Protein AF-0000000077495598 (afdb_homodimer)

Radius of gyration: 29.04 Å; Cα contacts (8 Å, |Δi|>4): 1400; chains: 2; bounding box: 133×86×76 Å

Solvent-accessible surface area (backbone atoms only — not comparable to full-atom values): 35394 Å² total; per-residue (Å²): 137,87,79,81,82,78,76,81,75,78,77,74,79,67,87,69,83,69,76,47,76,48,76,41,64,46,90,49,61,46,56,44,44,52,53,48,51,50,38,42,74,71,67,65,59,49,46,62,59,44,41,54,26,54,38,64,46,27,60,79,17,34,34,38,28,21,50,70,61,39,75,48,32,30,33,28,50,38,51,41,78,88,49,34,31,20,38,19,66,73,44,58,32,66,75,54,55,95,69,57,51,66,60,52,50,52,54,57,60,60,66,39,87,83,44,85,76,34,33,42,33,36,55,38,53,65,91,45,47,66,59,45,26,70,74,72,50,34,40,86,73,50,46,32,37,33,30,37,44,59,19,56,90,73,71,73,66,66,88,66,57,98,74,74,64,49,74,40,53,45,86,77,47,61,65,68,60,50,41,52,53,48,20,63,37,62,37,54,65,52,60,66,27,47,60,44,56,73,60,45,82,60,45,49,39,39,24,29,34,44,76,48,79,59,81,85,85,68,88,81,52,69,50,77,44,77,50,31,38,32,29,32,31,44,17,55,57,55,74,70,46,86,60,56,25,34,33,36,30,30,26,37,16,77,41,62,54,54,36,46,49,48,51,49,58,52,49,64,70,39,55,74,72,33,43,31,35,35,34,28,44,58,85,12,55,62,39,49,47,52,39,59,75,65,62,44,40,80,73,52,63,30,30,32,28,17,50,64,56,76,62,57,46,36,54,79,29,32,48,15,40,53,43,69,45,69,91,136,81,79,75,83,74,74,78,72,81,77,73,76,69,88,71,82,71,76,47,74,46,76,42,64,46,88,50,61,45,55,44,42,51,52,49,51,51,36,43,73,72,67,65,59,48,47,63,58,45,40,54,25,54,38,66,45,26,59,79,18,34,34,38,27,20,50,70,61,39,77,50,31,31,34,30,50,37,52,40,76,88,48,34,29,19,37,17,65,74,43,59,32,67,76,55,55,96,69,57,52,65,60,53,52,54,52,57,59,60,64,39,88,84,44,85,77,33,34,40,33,36,54,36,51,63,90,45,47,66,58,44,26,70,73,70,50,35,40,85,74,49,45,32,37,33,31,37,44,58,19,56,91,73,72,72,67,66,87,67,57,98,74,73,63,49,74,40,54,45,85,77,46,61,64,67,59,50,41,51,52,49,20,63,38,63,36,54,65,52,62,66,27,49,61,45,56,74,61,44,82,59,44,49,40,39,25,29,34,44,76,48,79,57,82,84,84,69,88,82,52,70,52,78,43,78,49,29,38,30,30,33,32,44,17,55,58,56,73,72,44,84,59,55,25,32,34,38,31,31,27,39,17,78,42,61,52,54,36,46,50,48,50,46,57,53,48,65,70,38,56,75,72,35,44,31,35,37,34,28,44,58,85,13,55,63,40,49,46,52,40,58,74,67,62,43,40,78,74,51,63,31,31,33,27,17,51,64,58,74,63,58,46,36,56,81,31,32,48,15,40,53,42,69,46,70,91

Foldseek 3Di:
DCPPCPPPPPPPPPVCPDWDKDKAQDDDLVVLQVLVVVCVVVVQWDFNCLSVLQCQQPVRFWMFIDTVNHTQFIKGWGDFPQAETEIFSGDGHPVCPPVCVSLVRLQVNCPDPRNVRHKYKAWAAPVCQVVCCVRVVKDFDFKKWKWKDFQDPDQPFDPADPDFFDKDFPVPDDLVLVQVLVCLAQLGGRSSSVVVLSPDPPKGKIWGWDFDQDDDDDSPDTDIHTFWMWMKGFIDDDPPDPGGAIEIAWTFGNDLNNSRVNVVVRSNVGDGGGMYMFMATVVQVSLVVSCVVRVIHTDGMITMIINVPSNNRDNNRTSGHRGNRGD/DPDDPPVPPPPPPPVCVDWDKDKAQDDDLVVLQVLVVVCVVVVQWDFNCLSVLQCQQPVRFWMFIDTVNHTQFIKGWGDFPQAETEIFSGDGHPVCPPVCVSLVRLQVNCPDPRNVRHKYKAWAAPVCQVVCCVRVVKDFDFKKWKWKDFQDPDQPFDPADPDFFDKDFPVPDDLVLVQVLVCLAQLGGRSSSVVDLSPDPPKTKIWGWDFDQDDDDDSPDTDIHTFWMWMKGFIDDDPPDPGGAIEIAWTFGNDLNNSRVNVVVRSNPGDGGGMYMFMATVVQVSLVVSCVVRVIHTDGMITMIINVPSNNRDNNRTSGHRGNRGD

Sequence (654 aa):
MSQGLQSKGAESETGDSSATFRVRQVTSVSEVCLMLEWATAEGWHPGVYDAESSYRQDPAGFYLAEVDGVPIGGASLVKYEEHFAFLGYLITKPAFRGKGYARRIIEAILEAPGMSNRNIGLDGMTHLQDTYSRIIGVQFAWKNSRFRGVGTDSFKGVKQNDNPAALVSAKEVDFEHLCVFDTSVFGTPRPTFLKSWISQPGMVTLAAVTTTASSEDDERSKQTRISGYGCIRLCVESYNDVNFSRKIGPIFAESAAVGSQLFEALVSSVPLGIPFYIDIPQPNENAMEIARETGLELVFETARMFTKGSGGVKCSMIYGLTTLELGMSQGLQSKGAESETGDSSATFRVRQVTSVSEVCLMLEWATAEGWHPGVYDAESSYRQDPAGFYLAEVDGVPIGGASLVKYEEHFAFLGYLITKPAFRGKGYARRIIEAILEAPGMSNRNIGLDGMTHLQDTYSRIIGVQFAWKNSRFRGVGTDSFKGVKQNDNPAALVSAKEVDFEHLCVFDTSVFGTPRPTFLKSWISQPGMVTLAAVTTTASSEDDERSKQTRISGYGCIRLCVESYNDVNFSRKIGPIFAESAAVGSQLFEALVSSVPLGIPFYIDIPQPNENAMEIARETGLELVFETARMFTKGSGGVKCSMIYGLTTLELG

InterPro domains:
  IPR000182 GNAT domain [PF00583] (42-111)
  IPR000182 GNAT domain [PS51186] (21-174)
  IPR016181 Acyl-CoA N-acyltransferase [SSF55729] (26-305)
  IPR041496 YitH/HolE, acetyltransferase (GNAT) domain [PF18014] (179-310)
  IPR052729 Acyl/Acetyltransferase Enzymes [PTHR47237] (18-326)

Organism: Branchiostoma lanceolatum (NCBI:txid7740)

Secondary structure (DSSP, 8-state):
--------------------EEEEE--SHHHHHHHHHHHHHTT---BTTHHHHHHHH-TTSEEEEEETTEEEEEEEEEEETTTEEEEEEEEE-GGGTTSSHHHHHHHHHHTSTT-TTSEEEEEEEGGGHHHHHHHH--EEEEEEEEEEEE--S--------SSPPEEEEGGGS-HHHHHHHHHHHHSS--HHHHHHHTT-TT-EEEEEEEEE---SS-TT--EEEEEEEEEEEEB---TT-SS--EEEEEEEESSHHHHHHHHHHHHTTSPTT-EEEEEEETT-HHHHHHHHHTTPEEEEEEEEEESS--TT--GGGEEE-S-TTT-/--------------------EEEEE--SHHHHHHHHHHHHHTT---BTTHHHHHHHH-TTSEEEEEETTEEEEEEEEEEETTTEEEEEEEEE-GGGTTSSHHHHHHHHHHTSTT-TTSEEEEEEEGGGHHHHHHHH--EEEEEEEEEEEE--S--------SSPPEEEEGGGS-HHHHHHHHHHHHSS--HHHHHHHTT-TT-EEEEEEEEE---SS-TT--EEEEEEEEEEEEB---TT-SS--EEEEEEEESSHHHHHHHHHHHHTTSPTT-EEEEEEETT-HHHHHHHHHTTPEEEEEEEEEESS--TT--GGGEEE-S-TTT-

pLDDT: mean 88.35, std 17.81, range [20.44, 98.81]

Structure (mmCIF, N/CA/C/O backbone):
data_AF-0000000077495598-model_v1
#
loop_
_entity.id
_entity.type
_entity.pdbx_description
1 polymer 'Hypp6318 protein'
#
loop_
_atom_site.group_PDB
_atom_site.id
_atom_site.type_symbol
_atom_site.label_atom_id
_atom_site.label_alt_id
_atom_site.label_comp_id
_atom_site.label_asym_id
_atom_site.label_entity_id
_atom_site.label_seq_id
_atom_site.pdbx_PDB_ins_code
_atom_site.Cartn_x
_atom_site.Cartn_y
_atom_site.Cartn_z
_atom_site.occupancy
_atom_site.B_iso_or_equiv
_atom_site.auth_seq_id
_atom_site.auth_comp_id
_atom_site.auth_asym_id
_atom_site.auth_atom_id
_atom_site.pdbx_PDB_model_num
ATOM 1 N N . MET A 1 1 ? 70 2.523 1.709 1 20.98 1 MET A N 1
ATOM 2 C CA . MET A 1 1 ? 69.688 1.16 2.133 1 20.98 1 MET A CA 1
ATOM 3 C C . MET A 1 1 ? 68.25 0.791 1.793 1 20.98 1 MET A C 1
ATOM 5 O O . MET A 1 1 ? 67.75 -0.228 2.262 1 20.98 1 MET A O 1
ATOM 9 N N . SER A 1 2 ? 67.5 1.629 0.989 1 21.14 2 SER A N 1
ATOM 10 C CA . SER A 1 2 ? 66.062 1.916 0.837 1 21.14 2 SER A CA 1
ATOM 11 C C . SER A 1 2 ? 65.375 0.848 -0.003 1 21.14 2 SER A C 1
ATOM 13 O O . SER A 1 2 ? 65.312 0.96 -1.229 1 21.14 2 SER A O 1
ATOM 15 N N . GLN A 1 3 ? 65.625 -0.562 0.291 1 23.03 3 GLN A N 1
ATOM 16 C CA . GLN A 1 3 ? 65.25 -1.762 -0.46 1 23.03 3 GLN A CA 1
ATOM 17 C C . GLN A 1 3 ? 63.781 -1.853 -0.67 1 23.03 3 GLN A C 1
ATOM 19 O O . GLN A 1 3 ? 63 -1.746 0.284 1 23.03 3 GLN A O 1
ATOM 24 N N . GLY A 1 4 ? 63.188 -1.456 -1.898 1 21.47 4 GLY A N 1
ATOM 25 C CA . GLY A 1 4 ? 61.906 -1.225 -2.566 1 21.47 4 GLY A CA 1
ATOM 26 C C . GLY A 1 4 ? 61.094 -2.484 -2.723 1 21.47 4 GLY A C 1
ATOM 27 O O . GLY A 1 4 ? 61.438 -3.359 -3.525 1 21.47 4 GLY A O 1
ATOM 28 N N . LEU A 1 5 ? 60.531 -3.244 -1.608 1 21.55 5 LEU A N 1
ATOM 29 C CA . LEU A 1 5 ? 59.844 -4.523 -1.525 1 21.55 5 LEU A CA 1
ATOM 30 C C . LEU A 1 5 ? 58.625 -4.555 -2.463 1 21.55 5 LEU A C 1
ATOM 32 O O . LEU A 1 5 ? 57.688 -3.762 -2.309 1 21.55 5 LEU A O 1
ATOM 36 N N . GLN A 1 6 ? 58.719 -4.949 -3.768 1 22.06 6 GLN A N 1
ATOM 37 C CA . GLN A 1 6 ? 57.812 -5.121 -4.883 1 22.06 6 GLN A CA 1
ATOM 38 C C . GLN A 1 6 ? 56.75 -6.188 -4.566 1 22.06 6 GLN A C 1
ATOM 40 O O . GLN A 1 6 ? 57.062 -7.383 -4.605 1 22.06 6 GLN A O 1
ATOM 45 N N . SER A 1 7 ? 56.094 -6.195 -3.426 1 22.7 7 SER A N 1
ATOM 46 C CA . SER A 1 7 ? 55.25 -7.375 -3.189 1 22.7 7 SER A CA 1
ATOM 47 C C . SER A 1 7 ? 54.188 -7.527 -4.27 1 22.7 7 SER A C 1
ATOM 49 O O . SER A 1 7 ? 53.5 -6.566 -4.598 1 22.7 7 SER A O 1
ATOM 51 N N . LYS A 1 8 ? 54.312 -8.453 -5.238 1 26.42 8 LYS A N 1
ATOM 52 C CA . LYS A 1 8 ? 53.469 -8.961 -6.32 1 26.42 8 LYS A CA 1
ATOM 53 C C . LYS A 1 8 ? 52.125 -9.445 -5.785 1 26.42 8 LYS A C 1
ATOM 55 O O . LYS A 1 8 ? 52.062 -10.398 -5.008 1 26.42 8 LYS A O 1
ATOM 60 N N . GLY A 1 9 ? 51.188 -8.547 -5.516 1 23.53 9 GLY A N 1
ATOM 61 C CA . GLY A 1 9 ? 49.844 -8.805 -4.996 1 23.53 9 GLY A CA 1
ATOM 62 C C . GLY A 1 9 ? 49.031 -9.719 -5.883 1 23.53 9 GLY A C 1
ATOM 63 O O . GLY A 1 9 ? 48.812 -9.438 -7.066 1 23.53 9 GLY A O 1
ATOM 64 N N . ALA A 1 10 ? 49.125 -11.102 -5.801 1 26.14 10 ALA A N 1
ATOM 65 C CA . ALA A 1 10 ? 48.344 -12.086 -6.512 1 26.14 10 ALA A CA 1
ATOM 66 C C . ALA A 1 10 ? 46.844 -11.734 -6.465 1 26.14 10 ALA A C 1
ATOM 68 O O . ALA A 1 10 ? 46.281 -11.531 -5.383 1 26.14 10 ALA A O 1
ATOM 69 N N . GLU A 1 11 ? 46.312 -11.164 -7.531 1 27.91 11 GLU A N 1
ATOM 70 C CA . GLU A 1 11 ? 44.906 -10.875 -7.746 1 27.91 11 GLU A CA 1
ATOM 71 C C . GLU A 1 11 ? 44.062 -12.148 -7.719 1 27.91 11 GLU A C 1
ATOM 73 O O . GLU A 1 11 ? 44.156 -12.984 -8.617 1 27.91 11 GLU A O 1
ATOM 78 N N . SER A 1 12 ? 44.094 -12.977 -6.656 1 29.44 12 SER A N 1
ATOM 79 C CA . SER A 1 12 ? 43.188 -14.125 -6.672 1 29.44 12 SER A CA 1
ATOM 80 C C . SER A 1 12 ? 41.781 -13.719 -7.105 1 29.44 12 SER A C 1
ATOM 82 O O . SER A 1 12 ? 41.219 -12.742 -6.598 1 29.44 12 SER A O 1
ATOM 84 N N . GLU A 1 13 ? 41.344 -14.039 -8.312 1 31.5 13 GLU A N 1
ATOM 85 C CA . GLU A 1 13 ? 40.062 -13.977 -8.984 1 31.5 13 GLU A CA 1
ATOM 86 C C . GLU A 1 13 ? 38.969 -14.664 -8.156 1 31.5 13 GLU A C 1
ATOM 88 O O . GLU A 1 13 ? 38.781 -15.875 -8.281 1 31.5 13 GLU A O 1
ATOM 93 N N . THR A 1 14 ? 39 -14.656 -6.82 1 34.09 14 THR A N 1
ATOM 94 C CA . THR A 1 14 ? 37.875 -15.289 -6.125 1 34.09 14 THR A CA 1
ATOM 95 C C . THR A 1 14 ? 36.531 -14.914 -6.777 1 34.09 14 THR A C 1
ATOM 97 O O . THR A 1 14 ? 36.312 -13.758 -7.137 1 34.09 14 THR A O 1
ATOM 100 N N . GLY A 1 15 ? 35.812 -15.75 -7.523 1 35.5 15 GLY A N 1
ATOM 101 C CA . GLY A 1 15 ? 34.531 -15.688 -8.219 1 35.5 15 GLY A CA 1
ATOM 102 C C . GLY A 1 15 ? 33.5 -14.867 -7.488 1 35.5 15 GLY A C 1
ATOM 103 O O . GLY A 1 15 ? 32.688 -15.414 -6.734 1 35.5 15 GLY A O 1
ATOM 104 N N . ASP A 1 16 ? 33.656 -13.758 -6.777 1 38.84 16 ASP A N 1
ATOM 105 C CA . ASP A 1 16 ? 32.906 -12.789 -5.965 1 38.84 16 ASP A CA 1
ATOM 106 C C . ASP A 1 16 ? 31.641 -12.344 -6.664 1 38.84 16 ASP A C 1
ATOM 108 O O . ASP A 1 16 ? 31.688 -11.609 -7.656 1 38.84 16 ASP A O 1
ATOM 112 N N . SER A 1 17 ? 30.562 -13.133 -7.012 1 45.84 17 SER A N 1
ATOM 113 C CA . SER A 1 17 ? 29.25 -12.797 -7.562 1 45.84 17 SER A CA 1
ATOM 114 C C . SER A 1 17 ? 28.75 -11.461 -7.012 1 45.84 17 SER A C 1
ATOM 116 O O . SER A 1 17 ? 28.438 -11.359 -5.824 1 45.84 17 SER A O 1
ATOM 118 N N . SER A 1 18 ? 29.297 -10.312 -7.207 1 60 18 SER A N 1
ATOM 119 C CA . SER A 1 18 ? 29.156 -8.938 -6.758 1 60 18 SER A CA 1
ATOM 120 C C . SER A 1 18 ? 27.703 -8.484 -6.797 1 60 18 SER A C 1
ATOM 122 O O . SER A 1 18 ? 27.031 -8.609 -7.828 1 60 18 SER A O 1
ATOM 124 N N . ALA A 1 19 ? 27 -8.484 -5.676 1 75.38 19 ALA A N 1
ATOM 125 C CA . ALA A 1 19 ? 25.688 -7.879 -5.48 1 75.38 19 ALA A CA 1
ATOM 126 C C . ALA A 1 19 ? 25.562 -6.594 -6.293 1 75.38 19 ALA A C 1
ATOM 128 O O . ALA A 1 19 ? 26.484 -5.773 -6.324 1 75.38 19 ALA A O 1
ATOM 129 N N . THR A 1 20 ? 24.578 -6.598 -7.203 1 90.44 20 THR A N 1
ATOM 130 C CA . THR A 1 20 ? 24.328 -5.43 -8.039 1 90.44 20 THR A CA 1
ATOM 131 C C . THR A 1 20 ? 23.406 -4.441 -7.32 1 90.44 20 THR A C 1
ATOM 133 O O . THR A 1 20 ? 22.281 -4.777 -6.969 1 90.44 20 THR A O 1
ATOM 136 N N . PHE A 1 21 ? 24.031 -3.299 -6.965 1 95.38 21 PHE A N 1
ATOM 137 C CA . PHE A 1 21 ? 23.266 -2.217 -6.352 1 95.38 21 PHE A CA 1
ATOM 138 C C . PHE A 1 21 ? 22.719 -1.274 -7.414 1 95.38 21 PHE A C 1
ATOM 140 O O . PHE A 1 21 ? 23.438 -0.881 -8.336 1 95.38 21 PHE A O 1
ATOM 147 N N . ARG A 1 22 ? 21.406 -0.999 -7.309 1 96.19 22 ARG A N 1
ATOM 148 C CA . ARG A 1 22 ? 20.781 -0.078 -8.258 1 96.19 22 ARG A CA 1
ATOM 149 C C . ARG A 1 22 ? 19.734 0.782 -7.562 1 96.19 22 ARG A C 1
ATOM 151 O O . ARG A 1 22 ? 19.016 0.308 -6.672 1 96.19 22 ARG A O 1
ATOM 158 N N . VAL A 1 23 ? 19.688 2.09 -7.934 1 97.44 23 VAL A N 1
ATOM 159 C CA . VAL A 1 23 ? 18.609 2.988 -7.523 1 97.44 23 VAL A CA 1
ATOM 160 C C . VAL A 1 23 ? 17.703 3.281 -8.719 1 97.44 23 VAL A C 1
ATOM 162 O O . VAL A 1 23 ? 18.172 3.652 -9.789 1 97.44 23 VAL A O 1
ATOM 165 N N . ARG A 1 24 ? 16.438 3.057 -8.523 1 96.69 24 ARG A N 1
ATOM 166 C CA . ARG A 1 24 ? 15.531 3.285 -9.641 1 96.69 24 ARG A CA 1
ATOM 167 C C . ARG A 1 24 ? 14.266 3.998 -9.172 1 96.69 24 ARG A C 1
ATOM 169 O O . ARG A 1 24 ? 13.883 3.8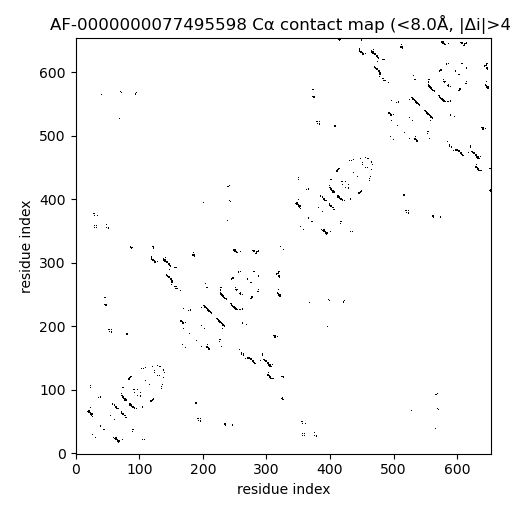89 -8 1 96.69 24 ARG A O 1
ATOM 176 N N . GLN A 1 25 ? 13.617 4.676 -10.086 1 96.62 25 GLN A N 1
ATOM 177 C CA . GLN A 1 25 ? 12.305 5.254 -9.82 1 96.62 25 GLN A CA 1
ATOM 178 C C . GLN A 1 25 ? 11.25 4.168 -9.625 1 96.62 25 GLN A C 1
ATOM 180 O O . GLN A 1 25 ? 11.336 3.098 -10.227 1 96.62 25 GLN A O 1
ATOM 185 N N . VAL A 1 26 ? 10.367 4.461 -8.719 1 96.88 26 VAL A N 1
ATOM 186 C CA . VAL A 1 26 ? 9.258 3.529 -8.547 1 96.88 26 VAL A CA 1
ATOM 187 C C . VAL A 1 26 ? 8.367 3.559 -9.789 1 96.88 26 VAL A C 1
ATOM 189 O O . VAL A 1 26 ? 8.398 4.52 -10.562 1 96.88 26 VAL A O 1
ATOM 192 N N . THR A 1 27 ? 7.582 2.486 -9.906 1 94.06 27 THR A N 1
ATOM 193 C CA . THR A 1 27 ? 6.738 2.396 -11.086 1 94.06 27 THR A CA 1
ATOM 194 C C . THR A 1 27 ? 5.266 2.322 -10.703 1 94.06 27 THR A C 1
ATOM 196 O O . THR A 1 27 ? 4.395 2.199 -11.562 1 94.06 27 THR A O 1
ATOM 199 N N . SER A 1 28 ? 4.988 2.381 -9.422 1 95.06 28 SER A N 1
ATOM 200 C CA . SER A 1 28 ? 3.602 2.236 -9 1 95.06 28 SER A CA 1
ATOM 201 C C . SER A 1 28 ? 3.4 2.771 -7.582 1 95.06 28 SER A C 1
ATOM 203 O O . SER A 1 28 ? 4.367 2.986 -6.852 1 95.06 28 SER A O 1
ATOM 205 N N . VAL A 1 29 ? 2.129 2.941 -7.219 1 96.06 29 VAL A N 1
ATOM 206 C CA . VAL A 1 29 ? 1.771 3.393 -5.879 1 96.06 29 VAL A CA 1
ATOM 207 C C . VAL A 1 29 ? 2.07 2.289 -4.863 1 96.06 29 VAL A C 1
ATOM 209 O O . VAL A 1 29 ? 2.447 2.572 -3.725 1 96.06 29 VAL A O 1
ATOM 212 N N . SER A 1 30 ? 1.987 1.058 -5.293 1 95.12 30 SER A N 1
ATOM 213 C CA . SER A 1 30 ? 2.27 -0.053 -4.391 1 95.12 30 SER A CA 1
ATOM 214 C C . SER A 1 30 ? 3.707 0.001 -3.879 1 95.12 30 SER A C 1
ATOM 216 O O . SER A 1 30 ? 3.982 -0.385 -2.74 1 95.12 30 SER A O 1
ATOM 218 N N . GLU A 1 31 ? 4.543 0.45 -4.742 1 96.56 31 GLU A N 1
ATOM 219 C CA . GLU A 1 31 ? 5.934 0.58 -4.32 1 96.56 31 GLU A CA 1
ATOM 220 C C . GLU A 1 31 ? 6.102 1.717 -3.316 1 96.56 31 GLU A C 1
ATOM 222 O O . GLU A 1 31 ? 6.938 1.636 -2.412 1 96.56 31 GLU A O 1
ATOM 227 N N . VAL A 1 32 ? 5.297 2.754 -3.457 1 97.75 32 VAL A N 1
ATOM 228 C CA . VAL A 1 32 ? 5.293 3.828 -2.471 1 97.75 32 VAL A CA 1
ATOM 229 C C . VAL A 1 32 ? 4.711 3.318 -1.153 1 97.75 32 VAL A C 1
ATOM 231 O O . VAL A 1 32 ? 5.207 3.656 -0.076 1 97.75 32 VAL A O 1
ATOM 234 N N . CYS A 1 33 ? 3.689 2.482 -1.267 1 96.12 33 CYS A N 1
ATOM 235 C CA . CYS A 1 33 ? 3.098 1.887 -0.075 1 96.12 33 CYS A CA 1
ATOM 236 C C . CYS A 1 33 ? 4.121 1.048 0.682 1 96.12 33 CYS A C 1
ATOM 238 O O . CYS A 1 33 ? 4.125 1.028 1.914 1 96.12 33 CYS A O 1
ATOM 240 N N . LEU A 1 34 ? 5.008 0.359 -0.052 1 95.19 34 LEU A N 1
ATOM 241 C CA . LEU A 1 34 ? 6.082 -0.39 0.591 1 95.19 34 LEU A CA 1
ATOM 242 C C . LEU A 1 34 ? 6.973 0.536 1.41 1 95.19 34 LEU A C 1
ATOM 244 O O . LEU A 1 34 ? 7.312 0.225 2.555 1 95.19 34 LEU A O 1
ATOM 248 N N . MET A 1 35 ? 7.301 1.66 0.841 1 96.5 35 MET A N 1
ATOM 249 C CA . MET A 1 35 ? 8.125 2.641 1.544 1 96.5 35 MET A CA 1
ATOM 250 C C . MET A 1 35 ? 7.418 3.141 2.801 1 96.5 35 MET A C 1
ATOM 252 O O . MET A 1 35 ? 8.055 3.324 3.842 1 96.5 35 MET A O 1
ATOM 256 N N . LEU A 1 36 ? 6.137 3.371 2.703 1 95.62 36 LEU A N 1
ATOM 257 C CA . LEU A 1 36 ? 5.383 3.863 3.852 1 95.62 36 LEU A CA 1
ATOM 258 C C . LEU A 1 36 ? 5.262 2.785 4.922 1 95.62 36 LEU A C 1
ATOM 260 O O . LEU A 1 36 ? 5.227 3.092 6.117 1 95.62 36 LEU A O 1
ATOM 264 N N . GLU A 1 37 ? 5.238 1.518 4.496 1 93.5 37 GLU A N 1
ATOM 265 C CA . GLU A 1 37 ? 5.289 0.428 5.465 1 93.5 37 GLU A CA 1
ATOM 266 C C . GLU A 1 37 ? 6.59 0.457 6.262 1 93.5 37 GLU A C 1
ATOM 268 O O . GLU A 1 37 ? 6.59 0.235 7.473 1 93.5 37 GLU A O 1
ATOM 273 N N . TRP A 1 38 ? 7.684 0.673 5.578 1 95.06 38 TRP A N 1
ATOM 274 C CA . TRP A 1 38 ? 8.961 0.801 6.266 1 95.06 38 TRP A CA 1
ATOM 275 C C . TRP A 1 38 ? 8.961 1.999 7.207 1 95.06 38 TRP A C 1
ATOM 277 O O . TRP A 1 38 ? 9.469 1.917 8.328 1 95.06 38 TRP A O 1
ATOM 287 N N . ALA A 1 39 ? 8.375 3.105 6.723 1 95.5 39 ALA A N 1
ATOM 288 C CA . ALA A 1 39 ? 8.266 4.297 7.562 1 95.5 39 ALA A CA 1
ATOM 289 C C . ALA A 1 39 ? 7.473 4.004 8.828 1 95.5 39 ALA A C 1
ATOM 291 O O . ALA A 1 39 ? 7.824 4.473 9.914 1 95.5 39 ALA A O 1
ATOM 292 N N . THR A 1 40 ? 6.41 3.23 8.688 1 94 40 THR A N 1
ATOM 293 C CA . THR A 1 40 ? 5.609 2.811 9.836 1 94 40 THR A CA 1
ATOM 294 C C . THR A 1 40 ? 6.453 1.992 10.812 1 94 40 THR A C 1
ATOM 296 O O . THR A 1 40 ? 6.402 2.215 12.023 1 94 40 THR A O 1
ATOM 299 N N . ALA A 1 41 ? 7.211 1.118 10.258 1 92.56 41 ALA A N 1
ATOM 300 C CA . ALA A 1 41 ? 8.062 0.272 11.094 1 92.56 41 ALA A CA 1
ATOM 301 C C . ALA A 1 41 ? 9.117 1.104 11.82 1 92.56 41 ALA A C 1
ATOM 303 O O . ALA A 1 41 ? 9.539 0.749 12.922 1 92.56 41 ALA A O 1
ATOM 304 N N . GLU A 1 42 ? 9.516 2.219 11.242 1 93.38 42 GLU A N 1
ATOM 305 C CA . GLU A 1 42 ? 10.484 3.131 11.844 1 93.38 42 GLU A CA 1
ATOM 306 C C . GLU A 1 42 ? 9.82 4.02 12.891 1 93.38 42 GLU A C 1
ATOM 308 O O . GLU A 1 42 ? 10.5 4.797 13.57 1 93.38 42 GLU A O 1
ATOM 313 N N . GLY A 1 43 ? 8.531 3.984 13.008 1 91.88 43 GLY A N 1
ATOM 314 C CA . GLY A 1 43 ? 7.816 4.809 13.977 1 91.88 43 GLY A CA 1
ATOM 315 C C . GLY A 1 43 ? 7.508 6.199 13.461 1 91.88 43 GLY A C 1
ATOM 316 O O . GLY A 1 43 ? 7.293 7.125 14.242 1 91.88 43 GLY A O 1
ATOM 317 N N . TRP A 1 44 ? 7.453 6.367 12.117 1 94 44 TRP A N 1
ATOM 318 C CA . TRP A 1 44 ? 7.258 7.703 11.555 1 94 44 TRP A CA 1
ATOM 319 C C . TRP A 1 44 ? 5.777 8.023 11.422 1 94 44 TRP A C 1
ATOM 321 O O . TRP A 1 44 ? 5.406 9.164 11.133 1 94 44 TRP A O 1
ATOM 331 N N . HIS A 1 45 ? 4.895 7.148 11.562 1 93.44 45 HIS A N 1
ATOM 332 C CA . HIS A 1 45 ? 3.445 7.297 11.656 1 93.44 45 HIS A CA 1
ATOM 333 C C . HIS A 1 45 ? 2.887 7.992 10.414 1 93.44 45 HIS A C 1
ATOM 335 O O . HIS A 1 45 ? 2.158 8.977 10.531 1 93.44 45 HIS A O 1
ATOM 341 N N . PRO A 1 46 ? 3.111 7.48 9.242 1 95.62 46 PRO A N 1
ATOM 342 C CA . PRO A 1 46 ? 2.451 8.039 8.062 1 95.62 46 PRO A CA 1
ATOM 343 C C . PRO A 1 46 ? 0.947 7.773 8.047 1 95.62 46 PRO A C 1
ATOM 345 O O . PRO A 1 46 ? 0.472 6.852 8.711 1 95.62 46 PRO A O 1
ATOM 348 N N . GLY A 1 47 ? 0.239 8.664 7.383 1 96.38 47 GLY A N 1
ATOM 349 C CA . GLY A 1 47 ? -1.155 8.352 7.109 1 96.38 47 GLY A CA 1
ATOM 350 C C . GLY A 1 47 ? -1.332 7.094 6.273 1 96.38 47 GLY A C 1
ATOM 351 O O . GLY A 1 47 ? -0.513 6.801 5.402 1 96.38 47 GLY A O 1
ATOM 352 N N . VAL A 1 48 ? -2.439 6.457 6.512 1 94.31 48 VAL A N 1
ATOM 353 C CA . VAL A 1 48 ? -2.689 5.164 5.891 1 94.31 48 VAL A CA 1
ATOM 354 C C . VAL A 1 48 ? -2.797 5.332 4.375 1 94.31 48 VAL A C 1
ATOM 356 O O . VAL A 1 48 ? -2.416 4.438 3.617 1 94.31 48 VAL A O 1
ATOM 359 N N . TYR A 1 49 ? -3.242 6.496 3.934 1 95.31 49 TYR A N 1
ATOM 360 C CA . TYR A 1 49 ? -3.467 6.691 2.506 1 95.31 49 TYR A CA 1
ATOM 361 C C . TYR A 1 49 ? -2.549 7.773 1.949 1 95.31 49 TYR A C 1
ATOM 363 O O . TYR A 1 49 ? -2.807 8.32 0.876 1 95.31 49 TYR A O 1
ATOM 371 N N . ASP A 1 50 ? -1.493 8.094 2.637 1 96.94 50 ASP A N 1
ATOM 372 C CA . ASP A 1 50 ? -0.598 9.18 2.23 1 96.94 50 ASP A CA 1
ATOM 373 C C . ASP A 1 50 ? 0.062 8.867 0.889 1 96.94 50 ASP A C 1
ATOM 375 O O . ASP A 1 50 ? 0.421 9.781 0.143 1 96.94 50 ASP A O 1
ATOM 379 N N . ALA A 1 51 ? 0.239 7.57 0.613 1 97 51 ALA A N 1
ATOM 380 C CA . ALA A 1 51 ? 0.968 7.164 -0.584 1 97 51 ALA A CA 1
ATOM 381 C C . ALA A 1 51 ? 0.319 7.734 -1.843 1 97 51 ALA A C 1
ATOM 383 O O . ALA A 1 51 ? 1.013 8.18 -2.758 1 97 51 ALA A O 1
ATOM 384 N N . GLU A 1 52 ? -0.967 7.754 -1.834 1 95.75 52 GLU A N 1
ATOM 385 C CA . GLU A 1 52 ? -1.699 8.211 -3.012 1 95.75 52 GLU A CA 1
ATOM 386 C C . GLU A 1 52 ? -1.406 9.68 -3.312 1 95.75 52 GLU A C 1
ATOM 388 O O . GLU A 1 52 ? -1.063 10.031 -4.441 1 95.75 52 GLU A O 1
ATOM 393 N N . SER A 1 53 ? -1.532 10.523 -2.322 1 96.56 53 SER A N 1
ATOM 394 C CA . SER A 1 53 ? -1.323 11.953 -2.506 1 96.56 53 SER A CA 1
ATOM 395 C C . SER A 1 53 ? 0.133 12.266 -2.836 1 96.56 53 SER A C 1
ATOM 397 O O . SER A 1 53 ? 0.416 13.125 -3.668 1 96.56 53 SER A O 1
ATOM 399 N N . SER A 1 54 ? 0.989 11.516 -2.18 1 97 54 SER A N 1
ATOM 400 C CA . SER A 1 54 ? 2.416 11.711 -2.416 1 97 54 SER A CA 1
ATOM 401 C C . SER A 1 54 ? 2.791 11.367 -3.852 1 97 54 SER A C 1
ATOM 403 O O . SER A 1 54 ? 3.48 12.141 -4.523 1 97 54 SER A O 1
ATOM 405 N N . TYR A 1 55 ? 2.32 10.234 -4.281 1 97.25 55 TYR A N 1
ATOM 406 C CA . TYR A 1 55 ? 2.625 9.766 -5.625 1 97.25 55 TYR A CA 1
ATOM 407 C C . TYR A 1 55 ? 1.992 10.672 -6.68 1 97.25 55 TYR A C 1
ATOM 409 O O . TYR A 1 55 ? 2.59 10.93 -7.723 1 97.25 55 TYR A O 1
ATOM 417 N N . ARG A 1 56 ? 0.822 11.172 -6.465 1 96.38 56 ARG A N 1
ATOM 418 C CA . ARG A 1 56 ? 0.112 12.031 -7.402 1 96.38 56 ARG A CA 1
ATOM 419 C C . ARG A 1 56 ? 0.857 13.344 -7.609 1 96.38 56 ARG A C 1
ATOM 421 O O . ARG A 1 56 ? 0.88 13.891 -8.719 1 96.38 56 ARG A O 1
ATOM 428 N N . GLN A 1 57 ? 1.45 13.867 -6.621 1 97.5 57 GLN A N 1
ATOM 429 C CA . GLN A 1 57 ? 2.188 15.117 -6.723 1 97.5 57 GLN A CA 1
ATOM 430 C C . GLN A 1 57 ? 3.369 14.984 -7.68 1 97.5 57 GLN A C 1
ATOM 432 O O . GLN A 1 57 ? 3.621 15.883 -8.492 1 97.5 57 GLN A O 1
ATOM 437 N N . ASP A 1 58 ? 4.117 13.914 -7.578 1 96.5 58 ASP A N 1
ATOM 438 C CA . ASP A 1 58 ? 5.289 13.68 -8.414 1 96.5 58 ASP A CA 1
ATOM 439 C C . ASP A 1 58 ? 5.582 12.188 -8.547 1 96.5 58 ASP A C 1
ATOM 441 O O . ASP A 1 58 ? 6.398 11.641 -7.801 1 96.5 58 ASP A O 1
ATOM 445 N N . PRO A 1 59 ? 4.992 11.516 -9.508 1 96 59 PRO A N 1
ATOM 446 C CA . PRO A 1 59 ? 5.199 10.078 -9.68 1 96 59 PRO A CA 1
ATOM 447 C C . PRO A 1 59 ? 6.66 9.719 -9.945 1 96 59 PRO A C 1
ATOM 449 O O . PRO A 1 59 ? 7.059 8.57 -9.758 1 96 59 PRO A O 1
ATOM 452 N N . ALA A 1 60 ? 7.418 10.68 -10.352 1 95 60 ALA A N 1
ATOM 453 C CA . ALA A 1 60 ? 8.828 10.43 -10.648 1 95 60 ALA A CA 1
ATOM 454 C C . ALA A 1 60 ? 9.703 10.758 -9.445 1 95 60 ALA A C 1
ATOM 456 O O . ALA A 1 60 ? 10.938 10.68 -9.523 1 95 60 ALA A O 1
ATOM 457 N N . GLY A 1 61 ? 9.125 11.086 -8.328 1 96.44 61 GLY A N 1
ATOM 458 C CA . GLY A 1 61 ? 9.883 11.594 -7.199 1 96.44 61 GLY A CA 1
ATOM 459 C C . GLY A 1 61 ? 10.203 10.531 -6.164 1 96.44 61 GLY A C 1
ATOM 460 O O . GLY A 1 61 ? 10.789 10.828 -5.125 1 96.44 61 GLY A O 1
ATOM 461 N N . PHE A 1 62 ? 9.844 9.312 -6.422 1 98.06 62 PHE A N 1
ATOM 462 C CA . PHE A 1 62 ? 10.086 8.234 -5.473 1 98.06 62 PHE A CA 1
ATOM 463 C C . PHE A 1 62 ? 11.055 7.211 -6.051 1 98.06 62 PHE A C 1
ATOM 465 O O . PHE A 1 62 ? 10.969 6.867 -7.234 1 98.06 62 PHE A O 1
ATOM 472 N N . TYR A 1 63 ? 11.961 6.75 -5.141 1 98 63 TYR A N 1
ATOM 473 C CA . TYR A 1 63 ? 13.031 5.859 -5.574 1 98 63 TYR A CA 1
ATOM 474 C C . TYR A 1 63 ? 13.188 4.691 -4.613 1 98 63 TYR A C 1
ATOM 476 O O . TYR A 1 63 ? 13.086 4.863 -3.395 1 98 63 TYR A O 1
ATOM 484 N N . LEU A 1 64 ? 13.445 3.561 -5.176 1 98.06 64 LEU A N 1
ATOM 485 C CA . LEU A 1 64 ? 13.859 2.395 -4.398 1 98.06 64 LEU A CA 1
ATOM 486 C C . LEU A 1 64 ? 15.289 1.99 -4.742 1 98.06 64 LEU A C 1
ATOM 488 O O . LEU A 1 64 ? 15.703 2.072 -5.898 1 98.06 64 LEU A O 1
ATOM 492 N N . ALA A 1 65 ? 16.031 1.648 -3.754 1 98.06 65 ALA A N 1
ATOM 493 C CA . ALA A 1 65 ? 17.344 1.022 -3.9 1 98.06 65 ALA A CA 1
ATOM 494 C C . ALA A 1 65 ? 17.25 -0.495 -3.779 1 98.06 65 ALA A C 1
ATOM 496 O O . ALA A 1 65 ? 16.562 -1.01 -2.889 1 98.06 65 ALA A O 1
ATOM 497 N N . GLU A 1 66 ? 17.922 -1.173 -4.688 1 96.69 66 GLU A N 1
ATOM 498 C CA . GLU A 1 66 ? 17.828 -2.629 -4.738 1 96.69 66 GLU A CA 1
ATOM 499 C C . GLU A 1 66 ? 19.219 -3.264 -4.75 1 96.69 66 GLU A C 1
ATOM 501 O O . GLU A 1 66 ? 20.156 -2.705 -5.32 1 96.69 66 GLU A O 1
ATOM 506 N N . VAL A 1 67 ? 19.328 -4.336 -4.027 1 94.44 67 VAL A N 1
ATOM 507 C CA . VAL A 1 67 ? 20.453 -5.238 -4.176 1 94.44 67 VAL A CA 1
ATOM 508 C C . VAL A 1 67 ? 20 -6.539 -4.828 1 94.44 67 VAL A C 1
ATOM 510 O O . VAL A 1 67 ? 19.125 -7.23 -4.305 1 94.44 67 VAL A O 1
ATOM 513 N N . ASP A 1 68 ? 20.5 -6.855 -5.996 1 90.69 68 ASP A N 1
ATOM 514 C CA . ASP A 1 68 ? 20.125 -8.031 -6.77 1 90.69 68 ASP A CA 1
ATOM 515 C C . ASP A 1 68 ? 18.609 -8.086 -7 1 90.69 68 ASP A C 1
ATOM 517 O O . ASP A 1 68 ? 17.984 -9.125 -6.797 1 90.69 68 ASP A O 1
ATOM 521 N N . GLY A 1 69 ? 18.047 -6.945 -7.23 1 90.44 69 GLY A N 1
ATOM 522 C CA . GLY A 1 69 ? 16.641 -6.848 -7.602 1 90.44 69 GLY A CA 1
ATOM 523 C C . GLY A 1 69 ? 15.719 -6.797 -6.402 1 90.44 69 GLY A C 1
ATOM 524 O O . GLY A 1 69 ? 14.492 -6.719 -6.562 1 90.44 69 GLY A O 1
ATOM 525 N N . VAL A 1 70 ? 16.297 -6.836 -5.199 1 92.75 70 VAL A N 1
ATOM 526 C CA . VAL A 1 70 ? 15.508 -6.84 -3.973 1 92.75 70 VAL A CA 1
ATOM 527 C C . VAL A 1 70 ? 15.602 -5.477 -3.289 1 92.75 70 VAL A C 1
ATOM 529 O O . VAL A 1 70 ? 16.703 -4.992 -3.014 1 92.75 70 VAL A O 1
ATOM 532 N N . PRO A 1 71 ? 14.492 -4.852 -3.006 1 95.81 71 PRO A N 1
ATOM 533 C CA . PRO A 1 71 ? 14.539 -3.537 -2.361 1 95.81 71 PRO A CA 1
ATOM 534 C C 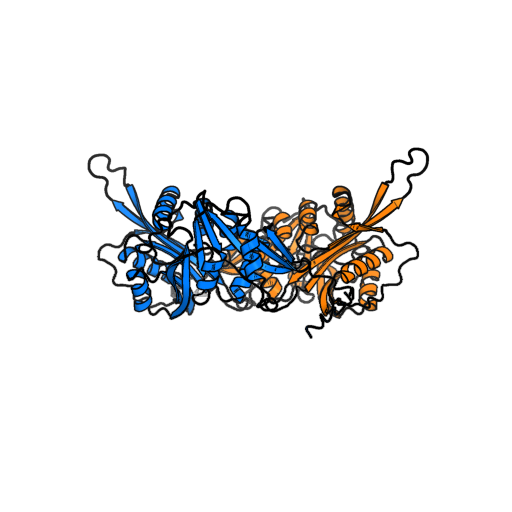. PRO A 1 71 ? 15.164 -3.59 -0.969 1 95.81 71 PRO A C 1
ATOM 536 O O . PRO A 1 71 ? 14.812 -4.453 -0.162 1 95.81 71 PRO A O 1
ATOM 539 N N . ILE A 1 72 ? 16.062 -2.67 -0.664 1 96.56 72 ILE A N 1
ATOM 540 C CA . ILE A 1 72 ? 16.719 -2.645 0.634 1 96.56 72 ILE A CA 1
ATOM 541 C C . ILE A 1 72 ? 16.547 -1.271 1.277 1 96.56 72 ILE A C 1
ATOM 543 O O . ILE A 1 72 ? 16.969 -1.054 2.416 1 96.56 72 ILE A O 1
ATOM 547 N N . GLY A 1 73 ? 15.977 -0.336 0.549 1 96.81 73 GLY A N 1
ATOM 548 C CA . GLY A 1 73 ? 15.789 1.037 0.989 1 96.81 73 GLY A CA 1
ATOM 549 C C . GLY A 1 73 ? 15.227 1.939 -0.095 1 96.81 73 GLY A C 1
ATOM 550 O O . GLY A 1 73 ? 14.797 1.461 -1.146 1 96.81 73 GLY A O 1
ATOM 551 N N . GLY A 1 74 ? 15.164 3.215 0.229 1 97.62 74 GLY A N 1
ATOM 552 C CA . GLY A 1 74 ? 14.664 4.184 -0.734 1 97.62 74 GLY A CA 1
ATOM 553 C C . GLY A 1 74 ? 14.609 5.598 -0.185 1 97.62 74 GLY A C 1
ATOM 554 O O . GLY A 1 74 ? 15.078 5.855 0.927 1 97.62 74 GLY A O 1
ATOM 555 N N . ALA A 1 75 ? 14.148 6.484 -1.041 1 98 75 ALA A N 1
ATOM 556 C CA . ALA A 1 75 ? 13.914 7.883 -0.7 1 98 75 ALA A CA 1
ATOM 557 C C . ALA A 1 75 ? 12.969 8.547 -1.7 1 98 75 ALA A C 1
ATOM 559 O O . ALA A 1 75 ? 12.648 7.961 -2.738 1 98 75 ALA A O 1
ATOM 560 N N . SER A 1 76 ? 12.477 9.656 -1.29 1 97.88 76 SER A N 1
ATOM 561 C CA . SER A 1 76 ? 11.711 10.477 -2.215 1 97.88 76 SER A CA 1
ATOM 562 C C . SER A 1 76 ? 12.328 11.867 -2.363 1 97.88 76 SER A C 1
ATOM 564 O O . SER A 1 76 ? 12.969 12.367 -1.438 1 97.88 76 SER A O 1
ATOM 566 N N . LEU A 1 77 ? 12.258 12.398 -3.475 1 96.88 77 LEU A N 1
ATOM 567 C CA . LEU A 1 77 ? 12.484 13.805 -3.787 1 96.88 77 LEU A CA 1
ATOM 568 C C . LEU A 1 77 ? 11.344 14.367 -4.629 1 96.88 77 LEU A C 1
ATOM 570 O O . LEU A 1 77 ? 11.43 14.391 -5.859 1 96.88 77 LEU A O 1
ATOM 574 N N . VAL A 1 78 ? 10.359 14.852 -3.961 1 96.75 78 VAL A N 1
ATOM 575 C CA . VAL A 1 78 ? 9.109 15.258 -4.605 1 96.75 78 VAL A CA 1
ATOM 576 C C . VAL A 1 78 ? 9.219 16.703 -5.078 1 96.75 78 VAL A C 1
ATOM 578 O O . VAL A 1 78 ? 9.539 17.609 -4.289 1 96.75 78 VAL A O 1
ATOM 581 N N . LYS A 1 79 ? 8.945 16.906 -6.297 1 96.12 79 LYS A N 1
ATOM 582 C CA . LYS A 1 79 ? 9.062 18.234 -6.902 1 96.12 79 LYS A CA 1
ATOM 583 C C . LYS A 1 79 ? 7.75 19 -6.812 1 96.12 79 LYS A C 1
ATOM 585 O O . LYS A 1 79 ? 6.676 18.422 -6.992 1 96.12 79 LYS A O 1
ATOM 590 N N . TYR A 1 80 ? 7.914 20.219 -6.414 1 95.56 80 TYR A N 1
ATOM 591 C CA . TYR A 1 80 ? 6.828 21.203 -6.457 1 95.56 80 TYR A CA 1
ATOM 592 C C . TYR A 1 80 ? 7.121 22.297 -7.469 1 95.56 80 TYR A C 1
ATOM 594 O O . TYR A 1 80 ? 8.039 23.094 -7.277 1 95.56 80 TYR A O 1
ATOM 602 N N . GLU A 1 81 ? 6.348 22.344 -8.438 1 91.31 81 GLU A N 1
ATOM 603 C CA . GLU A 1 81 ? 6.543 23.328 -9.508 1 91.31 81 GLU A CA 1
ATOM 604 C C . GLU A 1 81 ? 7.984 23.312 -10 1 91.31 81 GLU A C 1
ATOM 606 O O . GLU A 1 81 ? 8.602 22.25 -10.133 1 91.31 81 GLU A O 1
ATOM 611 N N . GLU A 1 82 ? 8.578 24.5 -10.352 1 89.75 82 GLU A N 1
ATOM 612 C CA . GLU A 1 82 ? 9.859 24.531 -11.055 1 89.75 82 GLU A CA 1
ATOM 613 C C . GLU A 1 82 ? 11.016 24.734 -10.078 1 89.75 82 GLU A C 1
ATOM 615 O O . GLU A 1 82 ? 12.164 24.438 -10.398 1 89.75 82 GLU A O 1
ATOM 620 N N . HIS A 1 83 ? 10.789 25.125 -8.898 1 91.19 83 HIS A N 1
ATOM 621 C CA . HIS A 1 83 ? 11.93 25.641 -8.156 1 91.19 83 HIS A CA 1
ATOM 622 C C . HIS A 1 83 ? 12.062 24.969 -6.793 1 91.19 83 HIS A C 1
ATOM 624 O O . HIS A 1 83 ? 13 25.25 -6.043 1 91.19 83 HIS A O 1
ATOM 630 N N . PHE A 1 84 ? 11.195 24.094 -6.504 1 95.31 84 PHE A N 1
ATOM 631 C CA . PHE A 1 84 ? 11.242 23.531 -5.156 1 95.31 84 PHE A CA 1
ATOM 632 C C . PHE A 1 84 ? 11.078 22.016 -5.191 1 95.31 84 PHE A C 1
ATOM 634 O O . PHE A 1 84 ? 10.297 21.484 -5.988 1 95.31 84 PHE A O 1
ATOM 641 N N . ALA A 1 85 ? 11.859 21.312 -4.371 1 95.69 85 ALA A N 1
ATOM 642 C CA . ALA A 1 85 ? 11.719 19.891 -4.125 1 95.69 85 ALA A CA 1
ATOM 643 C C . ALA A 1 85 ? 11.93 19.562 -2.648 1 95.69 85 ALA A C 1
ATOM 645 O O . ALA A 1 85 ? 12.555 20.328 -1.918 1 95.69 85 ALA A O 1
ATOM 646 N N . PHE A 1 86 ? 11.352 18.547 -2.234 1 96.88 86 PHE A N 1
ATOM 647 C CA . PHE A 1 86 ? 11.453 18.156 -0.831 1 96.88 86 PHE A CA 1
ATOM 648 C C . PHE A 1 86 ? 11.883 16.703 -0.697 1 96.88 86 PHE A C 1
ATOM 650 O O . PHE A 1 86 ? 11.273 15.82 -1.301 1 96.88 86 PHE A O 1
ATOM 657 N N . LEU A 1 87 ? 12.938 16.453 0.085 1 96.62 87 LEU A N 1
ATOM 658 C CA . LEU A 1 87 ? 13.484 15.117 0.299 1 96.62 87 LEU A CA 1
ATOM 659 C C . LEU A 1 87 ? 12.852 14.461 1.517 1 96.62 87 LEU A C 1
ATOM 661 O O . LEU A 1 87 ? 12.758 15.07 2.584 1 96.62 87 LEU A O 1
ATOM 665 N N . GLY A 1 88 ? 12.344 13.25 1.308 1 97.12 88 GLY A N 1
ATOM 666 C CA . GLY A 1 88 ? 11.758 12.477 2.395 1 97.12 88 GLY A CA 1
ATOM 667 C C . GLY A 1 88 ? 11.914 10.977 2.219 1 97.12 88 GLY A C 1
ATOM 668 O O . GLY A 1 88 ? 12.539 10.523 1.261 1 97.12 88 GLY A O 1
ATOM 669 N N . TYR A 1 89 ? 11.523 10.234 3.225 1 97.25 89 TYR A N 1
ATOM 670 C CA . TYR A 1 89 ? 11.445 8.781 3.229 1 97.25 89 TYR A CA 1
ATOM 671 C C . TYR A 1 89 ? 12.812 8.156 2.967 1 97.25 89 TYR A C 1
ATOM 673 O O . TYR A 1 89 ? 12.922 7.152 2.258 1 97.25 89 TYR A O 1
ATOM 681 N N . LEU A 1 90 ? 13.875 8.867 3.297 1 96.56 90 LEU A N 1
ATOM 682 C CA . LEU A 1 90 ? 15.172 8.203 3.23 1 96.56 90 LEU A CA 1
ATOM 683 C C . LEU A 1 90 ? 15.258 7.082 4.262 1 96.56 90 LEU A C 1
ATOM 685 O O . LEU A 1 90 ? 15.383 7.348 5.461 1 96.56 90 LEU A O 1
ATOM 689 N N . ILE A 1 91 ? 15.188 5.852 3.775 1 96.31 91 ILE A N 1
ATOM 690 C CA . ILE A 1 91 ? 15.164 4.68 4.645 1 96.31 91 ILE A CA 1
ATOM 691 C C . ILE A 1 91 ? 16.078 3.598 4.078 1 96.31 91 ILE A C 1
ATOM 693 O O . ILE A 1 91 ? 16.078 3.344 2.871 1 96.31 91 ILE A O 1
ATOM 697 N N . THR A 1 92 ? 16.906 3.125 4.879 1 96.19 92 THR A N 1
ATOM 698 C CA . THR A 1 92 ? 17.641 1.884 4.621 1 96.19 92 THR A CA 1
ATOM 699 C C . THR A 1 92 ? 17.234 0.808 5.629 1 96.19 92 THR A C 1
ATOM 701 O O . THR A 1 92 ? 17.219 1.06 6.836 1 96.19 92 THR A O 1
ATOM 704 N N . LYS A 1 93 ? 16.906 -0.344 5.125 1 95.81 93 LYS A N 1
ATOM 705 C CA . LYS A 1 93 ? 16.562 -1.431 6.039 1 95.81 93 LYS A CA 1
ATOM 706 C C . LYS A 1 93 ? 17.688 -1.674 7.047 1 95.81 93 LYS A C 1
ATOM 708 O O . LYS A 1 93 ? 18.859 -1.528 6.715 1 95.81 93 LYS A O 1
ATOM 713 N N . PRO A 1 94 ? 17.328 -2.119 8.219 1 95.62 94 PRO A N 1
ATOM 714 C CA . PRO A 1 94 ? 18.312 -2.26 9.297 1 95.62 94 PRO A CA 1
ATOM 715 C C . PRO A 1 94 ? 19.5 -3.143 8.898 1 95.62 94 PRO A C 1
ATOM 717 O O . PRO A 1 94 ? 20.656 -2.787 9.156 1 95.62 94 PRO A O 1
ATOM 720 N N . ALA A 1 95 ? 19.297 -4.234 8.258 1 93.12 95 ALA A N 1
ATOM 721 C CA . ALA A 1 95 ? 20.344 -5.199 7.902 1 93.12 95 ALA A CA 1
ATOM 722 C C . ALA A 1 95 ? 21.344 -4.586 6.93 1 93.12 95 ALA A C 1
ATOM 724 O O . ALA A 1 95 ? 22.422 -5.133 6.719 1 93.12 95 ALA A O 1
ATOM 725 N N . PHE A 1 96 ? 21.016 -3.475 6.406 1 95.19 96 PHE A N 1
ATOM 726 C CA . PHE A 1 96 ? 21.844 -2.912 5.352 1 95.19 96 PHE A CA 1
ATOM 727 C C . PHE A 1 96 ? 22.438 -1.574 5.781 1 95.19 96 PHE A C 1
ATOM 729 O O . PHE A 1 96 ? 23.031 -0.861 4.973 1 95.19 96 PHE A O 1
ATOM 736 N N . ARG A 1 97 ? 22.266 -1.216 6.984 1 95.12 97 ARG A N 1
ATOM 737 C CA . ARG A 1 97 ? 22.781 0.049 7.496 1 95.12 97 ARG A CA 1
ATOM 738 C C . ARG A 1 97 ? 24.266 -0.053 7.812 1 95.12 97 ARG A C 1
ATOM 740 O O . ARG A 1 97 ? 24.812 -1.154 7.941 1 95.12 97 ARG A O 1
ATOM 747 N N . GLY A 1 98 ? 24.938 1.106 7.797 1 93.38 98 GLY A N 1
ATOM 748 C CA . GLY A 1 98 ? 26.359 1.149 8.094 1 93.38 98 GLY A CA 1
ATOM 749 C C . GLY A 1 98 ? 27.219 0.698 6.934 1 93.38 98 GLY A C 1
ATOM 750 O O . GLY A 1 98 ? 28.406 0.427 7.109 1 93.38 98 GLY A O 1
ATOM 751 N N . LYS A 1 99 ? 26.641 0.583 5.773 1 94.12 99 LYS A N 1
ATOM 752 C CA . LYS A 1 99 ? 27.359 0.087 4.605 1 94.12 99 LYS A CA 1
ATOM 753 C C . LYS A 1 99 ? 27.438 1.152 3.514 1 94.12 99 LYS A C 1
ATOM 755 O O . LYS A 1 99 ? 27.828 0.86 2.381 1 94.12 99 LYS A O 1
ATOM 760 N N . GLY A 1 100 ? 26.906 2.336 3.807 1 93.81 100 GLY A N 1
ATOM 761 C CA . GLY A 1 100 ? 27.031 3.459 2.893 1 93.81 100 GLY A CA 1
ATOM 762 C C . GLY A 1 100 ? 25.859 3.57 1.92 1 93.81 100 GLY A C 1
ATOM 763 O O . GLY A 1 100 ? 25.875 4.43 1.035 1 93.81 100 GLY A O 1
ATOM 764 N N . TYR A 1 101 ? 24.844 2.75 2.045 1 95.31 101 TYR A N 1
ATOM 765 C CA . TYR A 1 101 ? 23.734 2.711 1.081 1 95.31 101 TYR A CA 1
ATOM 766 C C . TYR A 1 101 ? 22.953 4.012 1.105 1 95.31 101 TYR A C 1
ATOM 768 O O . TYR A 1 101 ? 22.547 4.52 0.057 1 95.31 101 TYR A O 1
ATOM 776 N N . ALA A 1 102 ? 22.75 4.566 2.238 1 95 102 ALA A N 1
ATOM 777 C CA . ALA A 1 102 ? 21.969 5.801 2.33 1 95 102 ALA A CA 1
ATOM 778 C C . ALA A 1 102 ? 22.609 6.922 1.523 1 95 102 ALA A C 1
ATOM 780 O O . ALA A 1 102 ? 21.938 7.633 0.782 1 95 102 ALA A O 1
ATOM 781 N N . ARG A 1 103 ? 23.875 7.062 1.686 1 93.75 103 ARG A N 1
ATOM 782 C CA . ARG A 1 103 ? 24.609 8.07 0.936 1 93.75 103 ARG A CA 1
ATOM 783 C C . ARG A 1 103 ? 24.5 7.828 -0.566 1 93.75 103 ARG A C 1
ATOM 785 O O . ARG A 1 103 ? 24.266 8.758 -1.336 1 93.75 103 ARG A O 1
ATOM 792 N N . ARG A 1 104 ? 24.656 6.617 -0.975 1 95.31 104 ARG A N 1
ATOM 793 C CA . ARG A 1 104 ? 24.594 6.27 -2.391 1 95.31 104 ARG A CA 1
ATOM 794 C C . ARG A 1 104 ? 23.203 6.551 -2.961 1 95.31 104 ARG A C 1
ATOM 796 O O . ARG A 1 104 ? 23.078 6.953 -4.117 1 95.31 104 ARG A O 1
ATOM 803 N N . ILE A 1 105 ? 22.156 6.301 -2.182 1 96.62 105 ILE A N 1
ATOM 804 C CA . ILE A 1 105 ? 20.797 6.59 -2.6 1 96.62 105 ILE A CA 1
ATOM 805 C C . ILE A 1 105 ? 20.641 8.086 -2.859 1 96.62 105 ILE A C 1
ATOM 807 O O . ILE A 1 105 ? 20.172 8.492 -3.928 1 96.62 105 ILE A O 1
ATOM 811 N N . ILE A 1 106 ? 21.094 8.906 -1.957 1 94.19 106 ILE A N 1
ATOM 812 C CA . ILE A 1 106 ? 20.953 10.359 -2.066 1 94.19 106 ILE A CA 1
ATOM 813 C C . ILE A 1 106 ? 21.75 10.859 -3.275 1 94.19 106 ILE A C 1
ATOM 815 O O . ILE A 1 106 ? 21.234 11.664 -4.062 1 94.19 106 ILE A O 1
ATOM 819 N N . GLU A 1 107 ? 22.922 10.383 -3.408 1 92.75 107 GLU A N 1
ATOM 820 C CA . GLU A 1 107 ? 23.766 10.812 -4.52 1 92.75 107 GLU A CA 1
ATOM 821 C C . GLU A 1 107 ? 23.125 10.469 -5.863 1 92.75 107 GLU A C 1
ATOM 823 O O . GLU A 1 107 ? 23.125 11.289 -6.777 1 92.75 107 GLU A O 1
ATOM 828 N N . ALA A 1 108 ? 22.578 9.297 -5.973 1 94 108 ALA A N 1
ATOM 829 C CA . ALA A 1 108 ? 21.938 8.875 -7.211 1 94 108 ALA A CA 1
ATOM 830 C C . ALA A 1 108 ? 20.734 9.766 -7.531 1 94 108 ALA A C 1
ATOM 832 O O . ALA A 1 108 ? 20.5 10.109 -8.695 1 94 108 ALA A O 1
ATOM 833 N N . ILE A 1 109 ? 19.984 10.117 -6.547 1 94.12 109 ILE A N 1
ATOM 834 C CA . ILE A 1 109 ? 18.766 10.906 -6.715 1 94.12 109 ILE A CA 1
ATOM 835 C C . ILE A 1 109 ? 19.125 12.336 -7.109 1 94.12 109 ILE A C 1
ATOM 837 O O . ILE A 1 109 ? 18.5 12.922 -7.988 1 94.12 109 ILE A O 1
ATOM 841 N N . LEU A 1 110 ? 20.172 12.867 -6.539 1 91.38 110 LEU A N 1
ATOM 842 C CA . LEU A 1 110 ? 20.562 14.25 -6.785 1 91.38 110 LEU A CA 1
ATOM 843 C C . LEU A 1 110 ? 21.203 14.398 -8.164 1 91.38 110 LEU A C 1
ATOM 845 O O . LEU A 1 110 ? 21.25 15.5 -8.711 1 91.38 110 LEU A O 1
ATOM 849 N N . GLU A 1 111 ? 21.656 13.305 -8.656 1 86.69 111 GLU A N 1
ATOM 850 C CA . GLU A 1 111 ? 22.266 13.328 -9.984 1 86.69 111 GLU A CA 1
ATOM 851 C C . GLU A 1 111 ? 21.203 13.336 -11.078 1 86.69 111 GLU A C 1
ATOM 853 O O . GLU A 1 111 ? 21.5 13.586 -12.25 1 86.69 111 GLU A O 1
ATOM 858 N N . ALA A 1 112 ? 19.969 13.07 -10.641 1 80.12 112 ALA A N 1
ATOM 859 C CA . ALA A 1 112 ? 18.906 13.07 -11.633 1 80.12 112 ALA A CA 1
ATOM 860 C C . ALA A 1 112 ? 18.75 14.445 -12.281 1 80.12 112 ALA A C 1
ATOM 862 O O . ALA A 1 112 ? 18.984 15.469 -11.633 1 80.12 112 ALA A O 1
ATOM 863 N N . PRO A 1 113 ? 18.406 14.469 -13.531 1 75.94 113 PRO A N 1
ATOM 864 C CA . PRO A 1 113 ? 18.312 15.734 -14.25 1 75.94 113 PRO A CA 1
ATOM 865 C C . PRO A 1 113 ? 17.312 16.703 -13.625 1 75.94 113 PRO A C 1
ATOM 867 O O . PRO A 1 113 ? 16.25 16.266 -13.141 1 75.94 113 PRO A O 1
ATOM 870 N N . GLY A 1 114 ? 17.594 17.953 -13.594 1 75.12 114 GLY A N 1
ATOM 871 C CA . GLY A 1 114 ? 16.672 19 -13.211 1 75.12 114 GLY A CA 1
ATOM 872 C C . GLY A 1 114 ? 16.703 19.312 -11.727 1 75.12 114 GLY A C 1
ATOM 873 O O . GLY A 1 114 ? 15.883 20.094 -11.227 1 75.12 114 GLY A O 1
ATOM 874 N N . MET A 1 115 ? 17.641 18.734 -11.07 1 78.62 115 MET A N 1
ATOM 875 C CA . MET A 1 115 ? 17.641 18.938 -9.625 1 78.62 115 MET A CA 1
ATOM 876 C C . MET A 1 115 ? 18.578 20.094 -9.234 1 78.62 115 MET A C 1
ATOM 878 O O . MET A 1 115 ? 18.391 20.719 -8.195 1 78.62 115 MET A O 1
ATOM 882 N N . SER A 1 116 ? 19.5 20.406 -10.047 1 75.62 116 SER A N 1
ATOM 883 C CA . SER A 1 116 ? 20.578 21.344 -9.68 1 75.62 116 SER A CA 1
ATOM 884 C C . SER A 1 116 ? 20.031 22.75 -9.445 1 75.62 116 SER A C 1
ATOM 886 O O . SER A 1 116 ? 20.562 23.484 -8.617 1 75.62 116 SER A O 1
ATOM 888 N N . ASN A 1 117 ? 18.969 23.047 -9.922 1 84.94 117 ASN A N 1
ATOM 889 C CA . ASN A 1 117 ? 18.531 24.422 -9.781 1 84.94 117 ASN A CA 1
ATOM 890 C C . ASN A 1 117 ? 17.375 24.547 -8.805 1 84.94 117 ASN A C 1
ATOM 892 O O . ASN A 1 117 ? 16.906 25.656 -8.508 1 84.94 117 ASN A O 1
ATOM 896 N N . ARG A 1 118 ? 17.094 23.578 -8.156 1 91.44 118 ARG A N 1
ATOM 897 C CA . ARG A 1 118 ? 15.953 23.609 -7.246 1 91.44 118 ARG A CA 1
ATOM 898 C C . ARG A 1 118 ? 16.406 23.844 -5.809 1 91.44 118 ARG A C 1
ATOM 900 O O . ARG A 1 118 ? 17.5 23.406 -5.418 1 91.44 118 ARG A O 1
ATOM 907 N N . ASN A 1 119 ? 15.602 24.641 -5.078 1 95.25 119 ASN A N 1
ATOM 908 C CA . ASN A 1 119 ? 15.695 24.578 -3.623 1 95.25 119 ASN A CA 1
ATOM 909 C C . ASN A 1 119 ? 15.227 23.234 -3.082 1 95.25 119 ASN A C 1
ATOM 911 O O . ASN A 1 119 ? 14.141 22.766 -3.436 1 95.25 119 ASN A O 1
ATOM 915 N N . ILE A 1 120 ? 16.047 22.609 -2.295 1 95.56 120 ILE A N 1
ATOM 916 C CA . ILE A 1 120 ? 15.695 21.312 -1.717 1 95.56 120 ILE A CA 1
ATOM 917 C C . ILE A 1 120 ? 15.492 21.469 -0.211 1 95.56 120 ILE A C 1
ATOM 919 O O . ILE A 1 120 ? 16.359 22 0.491 1 95.56 120 ILE A O 1
ATOM 923 N N . GLY A 1 121 ? 14.305 21.125 0.264 1 96.44 121 GLY A N 1
ATOM 924 C CA . GLY A 1 121 ? 14.039 21.031 1.69 1 96.44 121 GLY A CA 1
ATOM 925 C C . GLY A 1 121 ? 14.031 19.609 2.209 1 96.44 121 GLY A C 1
ATOM 926 O O . GLY A 1 121 ? 13.859 18.656 1.437 1 96.44 121 GLY A O 1
ATOM 927 N N . LEU A 1 122 ? 14.266 19.422 3.5 1 97 122 LEU A N 1
ATOM 928 C CA . LEU A 1 122 ? 14.141 18.125 4.148 1 97 122 LEU A CA 1
ATOM 929 C C . LEU A 1 122 ? 13.984 18.281 5.656 1 97 122 LEU A C 1
ATOM 931 O O . LEU A 1 122 ? 14.211 19.359 6.199 1 97 122 LEU A O 1
ATOM 935 N N . ASP A 1 123 ? 13.453 17.266 6.25 1 96.94 123 ASP A N 1
ATOM 936 C CA . ASP A 1 123 ? 13.484 17.109 7.703 1 96.94 123 ASP A CA 1
ATOM 937 C C . ASP A 1 123 ? 14.406 15.953 8.109 1 96.94 123 ASP A C 1
ATOM 939 O O . ASP A 1 123 ? 14.133 14.789 7.785 1 96.94 123 ASP A O 1
ATOM 943 N N . GLY A 1 124 ? 15.453 16.25 8.742 1 93.25 124 GLY A N 1
ATOM 944 C CA . GLY A 1 124 ? 16.406 15.242 9.172 1 93.25 124 GLY A CA 1
ATOM 945 C C . GLY A 1 124 ? 16.484 15.102 10.68 1 93.25 124 GLY A C 1
ATOM 946 O O . GLY A 1 124 ? 16.172 16.047 11.414 1 93.25 124 GLY A O 1
ATOM 947 N N . MET A 1 125 ? 16.906 13.898 11.031 1 86.88 125 MET A N 1
ATOM 948 C CA . MET A 1 125 ? 17.219 13.766 12.453 1 86.88 125 MET A CA 1
ATOM 949 C C . MET A 1 125 ? 18.297 14.773 12.859 1 86.88 125 MET A C 1
ATOM 951 O O . MET A 1 125 ? 19.234 15.031 12.102 1 86.88 125 MET A O 1
ATOM 955 N N . THR A 1 126 ? 18.156 15.211 14.055 1 86.69 126 THR A N 1
ATOM 956 C CA . THR A 1 126 ? 18.984 16.312 14.516 1 86.69 126 THR A CA 1
ATOM 957 C C . THR A 1 126 ? 20.469 15.93 14.508 1 86.69 126 THR A C 1
ATOM 959 O O . THR A 1 126 ? 21.328 16.766 14.219 1 86.69 126 THR A O 1
ATOM 962 N N . HIS A 1 127 ? 20.766 14.672 14.742 1 85.75 127 HIS A N 1
ATOM 963 C CA . HIS A 1 127 ? 22.156 14.242 14.844 1 85.75 127 HIS A CA 1
ATOM 964 C C . HIS A 1 127 ? 22.766 14 13.461 1 85.75 127 HIS A C 1
ATOM 966 O O . HIS A 1 127 ? 23.969 13.797 13.328 1 85.75 127 HIS A O 1
ATOM 972 N N . LEU A 1 128 ? 21.984 14.102 12.398 1 85.44 128 LEU A N 1
ATOM 973 C CA . LEU A 1 128 ? 22.469 13.836 11.047 1 85.44 128 LEU A CA 1
ATOM 974 C C . LEU A 1 128 ? 22.578 15.133 10.25 1 85.44 128 LEU A C 1
ATOM 976 O O . LEU A 1 128 ? 22.859 15.109 9.047 1 85.44 128 LEU A O 1
ATOM 980 N N . GLN A 1 129 ? 22.422 16.234 10.812 1 90.38 129 GLN A N 1
ATOM 981 C CA . GLN A 1 129 ? 22.391 17.531 10.141 1 90.38 129 GLN A CA 1
ATOM 982 C C . GLN A 1 129 ? 23.672 17.766 9.359 1 90.38 129 GLN A C 1
ATOM 984 O O . GLN A 1 129 ? 23.641 18.188 8.203 1 90.38 129 GLN A O 1
ATOM 989 N N . ASP A 1 130 ? 24.766 17.469 10.008 1 90.25 130 ASP A N 1
ATOM 990 C CA . ASP A 1 130 ? 26.062 17.688 9.367 1 90.25 130 ASP A CA 1
ATOM 991 C C . ASP A 1 130 ? 26.219 16.828 8.125 1 90.25 130 ASP A C 1
ATOM 993 O O . ASP A 1 130 ? 26.719 17.281 7.098 1 90.25 130 ASP A O 1
ATOM 997 N N . THR A 1 131 ? 25.766 15.641 8.281 1 87.88 131 THR A N 1
ATOM 998 C CA . THR A 1 131 ? 25.844 14.711 7.16 1 87.88 131 THR A CA 1
ATOM 999 C C . THR A 1 131 ? 25.016 15.219 5.977 1 87.88 131 THR A C 1
ATOM 1001 O O . THR A 1 131 ? 25.5 15.242 4.844 1 87.88 131 THR A O 1
ATOM 1004 N N . TYR A 1 132 ? 23.859 15.68 6.211 1 91.31 132 TYR A N 1
ATOM 1005 C CA . TYR A 1 132 ? 23 16.203 5.156 1 91.31 132 TYR A CA 1
ATOM 1006 C C . TYR A 1 132 ? 23.594 17.453 4.535 1 91.31 132 TYR A C 1
ATOM 1008 O O . TYR A 1 132 ? 23.531 17.641 3.316 1 91.31 132 TYR A O 1
ATOM 1016 N N . SER A 1 133 ? 24.156 18.266 5.383 1 93.19 133 SER A N 1
ATOM 1017 C CA . SER A 1 133 ? 24.797 19.484 4.895 1 93.19 133 SER A CA 1
ATOM 1018 C C . SER A 1 133 ? 25.938 19.172 3.941 1 93.19 133 SER A C 1
ATOM 1020 O O . SER A 1 133 ? 26.078 19.797 2.895 1 93.19 133 SER A O 1
ATOM 1022 N N . ARG A 1 134 ? 26.625 18.219 4.273 1 90.44 134 ARG A N 1
ATOM 1023 C CA . ARG A 1 134 ? 27.797 17.844 3.475 1 90.44 134 ARG A CA 1
ATOM 1024 C C . ARG A 1 134 ? 27.375 17.203 2.154 1 90.44 134 ARG A C 1
ATOM 1026 O O . ARG A 1 134 ? 27.922 17.516 1.101 1 90.44 134 ARG A O 1
ATOM 1033 N N . ILE A 1 135 ? 26.391 16.453 2.195 1 87.94 135 ILE A N 1
ATOM 1034 C CA . ILE A 1 135 ? 26.031 15.641 1.032 1 87.94 135 ILE A CA 1
ATOM 1035 C C . ILE A 1 135 ? 25.094 16.438 0.117 1 87.94 135 ILE A C 1
ATOM 1037 O O . ILE A 1 135 ? 25.203 16.344 -1.108 1 87.94 135 ILE A O 1
ATOM 1041 N N . ILE A 1 136 ? 24.188 17.188 0.695 1 90.69 136 ILE A N 1
ATOM 1042 C CA . ILE A 1 136 ? 23.094 17.781 -0.081 1 90.69 136 ILE A CA 1
ATOM 1043 C C . ILE A 1 136 ? 23.297 19.297 -0.159 1 90.69 136 ILE A C 1
ATOM 1045 O O . ILE A 1 136 ? 22.75 19.969 -1.039 1 90.69 136 ILE A O 1
ATOM 1049 N N . GLY A 1 137 ? 24.078 19.844 0.732 1 92.12 137 GLY A N 1
ATOM 1050 C CA . GLY A 1 137 ? 24.281 21.281 0.768 1 92.12 137 GLY A CA 1
ATOM 1051 C C . GLY A 1 137 ? 23.172 22.031 1.477 1 92.12 137 GLY A C 1
ATOM 1052 O O . GLY A 1 137 ? 22.938 23.203 1.21 1 92.12 137 GLY A O 1
ATOM 1053 N N . VAL A 1 138 ? 22.484 21.375 2.355 1 95.31 138 VAL A N 1
ATOM 1054 C CA . VAL A 1 138 ? 21.375 22 3.066 1 95.31 138 VAL A CA 1
ATOM 1055 C C . VAL A 1 138 ? 21.891 22.703 4.328 1 95.31 138 VAL A C 1
ATOM 1057 O O . VAL A 1 138 ? 22.922 22.312 4.871 1 95.31 138 VAL A O 1
ATOM 1060 N N . GLN A 1 139 ? 21.109 23.719 4.723 1 96.06 139 GLN A N 1
ATOM 1061 C CA . GLN A 1 139 ? 21.391 24.438 5.957 1 96.06 139 GLN A CA 1
ATOM 1062 C C . GLN A 1 139 ? 20.203 24.375 6.914 1 96.06 139 GLN A C 1
ATOM 1064 O O . GLN A 1 139 ? 19.047 24.359 6.477 1 96.06 139 GLN A O 1
ATOM 1069 N N . PHE A 1 140 ? 20.562 24.438 8.188 1 96.56 140 PHE A N 1
ATOM 1070 C CA . PHE A 1 140 ? 19.547 24.391 9.242 1 96.56 140 PHE A CA 1
ATOM 1071 C C . PHE A 1 140 ? 18.641 25.594 9.172 1 96.56 140 PHE A C 1
ATOM 1073 O O . PHE A 1 140 ? 19.109 26.734 9 1 96.56 140 PHE A O 1
ATOM 1080 N N . ALA A 1 141 ? 17.344 25.391 9.273 1 96.75 141 ALA A N 1
ATOM 1081 C CA . ALA A 1 141 ? 16.375 26.484 9.336 1 96.75 141 ALA A CA 1
ATOM 1082 C C . ALA A 1 141 ? 15.711 26.547 10.711 1 96.75 141 ALA A C 1
ATOM 1084 O O . ALA A 1 141 ? 15.828 27.562 11.414 1 96.75 141 ALA A O 1
ATOM 1085 N N . TRP A 1 142 ? 15.023 25.453 11.117 1 97.19 142 TRP A N 1
ATOM 1086 C CA . TRP A 1 142 ? 14.406 25.375 12.438 1 97.19 142 TRP A CA 1
ATOM 1087 C C . TRP A 1 142 ? 14.172 23.938 12.852 1 97.19 142 TRP A C 1
ATOM 1089 O O . TRP A 1 142 ? 14.414 23.016 12.078 1 97.19 142 TRP A O 1
ATOM 1099 N N . LYS A 1 143 ? 13.727 23.734 14.141 1 97.44 143 LYS A N 1
ATOM 1100 C CA . LYS A 1 143 ? 13.367 22.422 14.648 1 97.44 143 LYS A CA 1
ATOM 1101 C C . LYS A 1 143 ? 11.859 22.203 14.602 1 97.44 143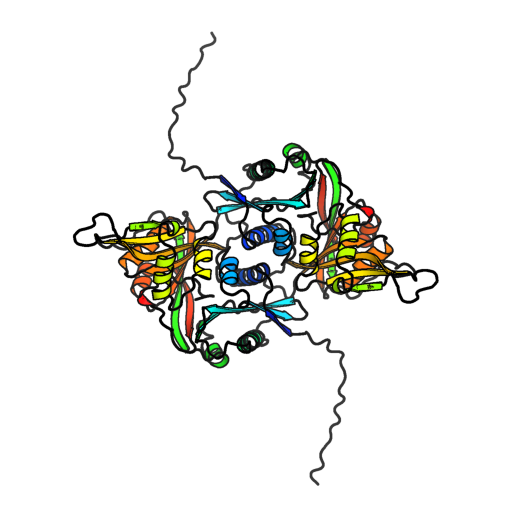 LYS A C 1
ATOM 1103 O O . LYS A 1 143 ? 11.086 23.141 14.797 1 97.44 143 LYS A O 1
ATOM 1108 N N . ASN A 1 144 ? 11.484 20.969 14.273 1 98.19 144 ASN A N 1
ATOM 1109 C CA . ASN A 1 144 ? 10.109 20.5 14.422 1 98.19 144 ASN A CA 1
ATOM 1110 C C . ASN A 1 144 ? 9.984 19.516 15.578 1 98.19 144 ASN A C 1
ATOM 1112 O O . ASN A 1 144 ? 10.883 18.703 15.812 1 98.19 144 ASN A O 1
ATOM 1116 N N . SER A 1 145 ? 8.883 19.578 16.266 1 98.31 145 SER A N 1
ATOM 1117 C CA . SER A 1 145 ? 8.578 18.625 17.328 1 98.31 145 SER A CA 1
ATOM 1118 C C . SER A 1 145 ? 7.344 17.781 16.984 1 98.31 145 SER A C 1
ATOM 1120 O O . SER A 1 145 ? 6.293 18.328 16.641 1 98.31 145 SER A O 1
ATOM 1122 N N . ARG A 1 146 ? 7.496 16.469 17.047 1 98.12 146 ARG A N 1
ATOM 1123 C CA . ARG A 1 146 ? 6.316 15.609 16.984 1 98.12 146 ARG A CA 1
ATOM 1124 C C . ARG A 1 146 ? 5.711 15.414 18.375 1 98.12 146 ARG A C 1
ATOM 1126 O O . ARG A 1 146 ? 6.406 15.016 19.297 1 98.12 146 ARG A O 1
ATOM 1133 N N . PHE A 1 147 ? 4.395 15.688 18.438 1 98.56 147 PHE A N 1
ATOM 1134 C CA . PHE A 1 147 ? 3.664 15.492 19.688 1 98.56 147 PHE A CA 1
ATOM 1135 C C . PHE A 1 147 ? 2.627 14.391 19.547 1 98.56 147 PHE A C 1
ATOM 1137 O O . PHE A 1 147 ? 2.111 14.156 18.453 1 98.56 147 PHE A O 1
ATOM 1144 N N . ARG A 1 148 ? 2.385 13.727 20.609 1 97.94 148 ARG A N 1
ATOM 1145 C CA . ARG A 1 148 ? 1.333 12.727 20.734 1 97.94 148 ARG A CA 1
ATOM 1146 C C . ARG A 1 148 ? 0.271 13.156 21.734 1 97.94 148 ARG A C 1
ATOM 1148 O O . ARG A 1 148 ? 0.596 13.695 22.797 1 97.94 148 ARG A O 1
ATOM 1155 N N . GLY A 1 149 ? -0.945 13.102 21.344 1 96.88 149 GLY A N 1
ATOM 1156 C CA . GLY A 1 149 ? -2.082 13.234 22.25 1 96.88 149 GLY A CA 1
ATOM 1157 C C . GLY A 1 149 ? -3.033 12.055 22.188 1 96.88 149 GLY A C 1
ATOM 1158 O O . GLY A 1 149 ? -2.787 11.094 21.453 1 96.88 149 GLY A O 1
ATOM 1159 N N . VAL A 1 150 ? -4.055 12.078 23.031 1 95.75 150 VAL A N 1
ATOM 1160 C CA . VAL A 1 150 ? -5.09 11.047 23.062 1 95.75 150 VAL A CA 1
ATOM 1161 C C . VAL A 1 150 ? -6.469 11.703 23.062 1 95.75 150 VAL A C 1
ATOM 1163 O O . VAL A 1 150 ? -6.664 12.75 23.688 1 95.75 150 VAL A O 1
ATOM 1166 N N . GLY A 1 151 ? -7.379 11.055 22.25 1 94.94 151 GLY A N 1
ATOM 1167 C CA . GLY A 1 151 ? -8.75 11.547 22.281 1 94.94 151 GLY A CA 1
ATOM 1168 C C . GLY A 1 151 ? -9.328 11.594 23.688 1 94.94 151 GLY A C 1
ATOM 1169 O O . GLY A 1 151 ? -9.188 10.641 24.453 1 94.94 151 GLY A O 1
ATOM 1170 N N . THR A 1 152 ? -9.938 12.75 24.016 1 90.44 152 THR A N 1
ATOM 1171 C CA . THR A 1 152 ? -10.492 12.945 25.359 1 90.44 152 THR A CA 1
ATOM 1172 C C . THR A 1 152 ? -11.836 13.664 25.281 1 90.44 152 THR A C 1
ATOM 1174 O O . THR A 1 152 ? -12.164 14.289 24.266 1 90.44 152 THR A O 1
ATOM 1177 N N . ASP A 1 153 ? -12.672 13.43 26.281 1 83.19 153 ASP A N 1
ATOM 1178 C CA . ASP A 1 153 ? -13.953 14.109 26.375 1 83.19 153 ASP A CA 1
ATOM 1179 C C . ASP A 1 153 ? -13.805 15.492 27 1 83.19 153 ASP A C 1
ATOM 1181 O O . ASP A 1 153 ? -14.75 16.281 27.016 1 83.19 153 ASP A O 1
ATOM 1185 N N . SER A 1 154 ? -12.727 15.711 27.578 1 70.75 154 SER A N 1
ATOM 1186 C CA . SER A 1 154 ? -12.555 16.953 28.328 1 70.75 154 SER A CA 1
ATOM 1187 C C . SER A 1 154 ? -11.547 17.875 27.656 1 70.75 154 SER A C 1
ATOM 1189 O O . SER A 1 154 ? -10.398 17.969 28.078 1 70.75 154 SER A O 1
ATOM 1191 N N . PHE A 1 155 ? -11.891 18.094 26.391 1 64.62 155 PHE A N 1
ATOM 1192 C CA . PHE A 1 155 ? -10.906 19 25.812 1 64.62 155 PHE A CA 1
ATOM 1193 C C . PHE A 1 155 ? -11.008 20.391 26.453 1 64.62 155 PHE A C 1
ATOM 1195 O O . PHE A 1 155 ? -12.07 21 26.422 1 64.62 155 PHE A O 1
ATOM 1202 N N . LYS A 1 156 ? -9.984 20.766 27.344 1 58.03 156 LYS A N 1
ATOM 1203 C CA . LYS A 1 156 ? -9.914 22.141 27.828 1 58.03 156 LYS A CA 1
ATOM 1204 C C . LYS A 1 156 ? -9.406 23.078 26.75 1 58.03 156 LYS A C 1
ATOM 1206 O O . LYS A 1 156 ? -8.281 22.953 26.266 1 58.03 156 LYS A O 1
ATOM 1211 N N . GLY A 1 157 ? -10.312 23.422 25.797 1 56.25 157 GLY A N 1
ATOM 1212 C CA . GLY A 1 157 ? -9.945 24.328 24.734 1 56.25 157 GLY A CA 1
ATOM 1213 C C . GLY A 1 157 ? -9.047 25.469 25.203 1 56.25 157 GLY A C 1
ATOM 1214 O O . GLY A 1 157 ? -8.945 25.719 26.406 1 56.25 157 GLY A O 1
ATOM 1215 N N . VAL A 1 158 ? -8.094 25.859 24.25 1 60.34 158 VAL A N 1
ATOM 1216 C CA . VAL A 1 158 ? -7.324 27.062 24.484 1 60.34 158 VAL A CA 1
ATOM 1217 C C . VAL A 1 158 ? -8.266 28.266 24.531 1 60.34 158 VAL A C 1
ATOM 1219 O O . VAL A 1 158 ? -9.281 28.297 23.844 1 60.34 158 VAL A O 1
ATOM 1222 N N . LYS A 1 159 ? -8.109 29.156 25.516 1 55.59 159 LYS A N 1
ATOM 1223 C CA . LYS A 1 159 ? -8.93 30.344 25.656 1 55.59 159 LYS A CA 1
ATOM 1224 C C . LYS A 1 159 ? -9.18 31 24.297 1 55.59 159 LYS A C 1
ATOM 1226 O O . LYS A 1 159 ? -8.234 31.312 23.578 1 55.59 159 LYS A O 1
ATOM 1231 N N . GLN A 1 160 ? -10.328 30.641 23.734 1 55.53 160 GLN A N 1
ATOM 1232 C CA . GLN A 1 160 ? -10.734 31.188 22.453 1 55.53 160 GLN A CA 1
ATOM 1233 C C . GLN A 1 160 ? -10.93 32.688 22.547 1 55.53 160 GLN A C 1
ATOM 1235 O O . GLN A 1 160 ? -11.242 33.219 23.609 1 55.53 160 GLN A O 1
ATOM 1240 N N . ASN A 1 161 ? -10.367 33.312 21.531 1 56.31 161 ASN A N 1
ATOM 1241 C CA . ASN A 1 161 ? -10.711 34.719 21.359 1 56.31 161 ASN A CA 1
ATOM 1242 C C . ASN A 1 161 ? -12.219 34.938 21.234 1 56.31 161 ASN A C 1
ATOM 1244 O O . ASN A 1 161 ? -12.953 34 20.906 1 56.31 161 ASN A O 1
ATOM 1248 N N . ASP A 1 162 ? -12.766 36.125 21.578 1 55.34 162 ASP A N 1
ATOM 1249 C CA . ASP A 1 162 ? -14.133 36.625 21.672 1 55.34 162 ASP A CA 1
ATOM 1250 C C . ASP A 1 162 ? -14.859 36.5 20.328 1 55.34 162 ASP A C 1
ATOM 1252 O O . ASP A 1 162 ? -16.094 36.531 20.281 1 55.34 162 ASP A O 1
ATOM 1256 N N . ASN A 1 163 ? -14.023 36.375 19.109 1 62.94 163 ASN A N 1
ATOM 1257 C CA . ASN A 1 163 ? -14.727 36.25 17.844 1 62.94 163 ASN A CA 1
ATOM 1258 C C . ASN A 1 163 ? -14.25 35.062 17.031 1 62.94 163 ASN A C 1
ATOM 1260 O O . ASN A 1 163 ? -13.445 35.188 16.109 1 62.94 163 ASN A O 1
ATOM 1264 N N . PRO A 1 164 ? -14.836 33.906 17.328 1 76.62 164 PRO A N 1
ATOM 1265 C CA . PRO A 1 164 ? -14.383 32.688 16.641 1 76.62 164 PRO A CA 1
ATOM 1266 C C . PRO A 1 164 ? -14.781 32.656 15.172 1 76.62 164 PRO A C 1
ATOM 1268 O O . PRO A 1 164 ? -15.844 33.188 14.805 1 76.62 164 PRO A O 1
ATOM 1271 N N . ALA A 1 165 ? -13.82 32.344 14.312 1 84.69 165 ALA A N 1
ATOM 1272 C CA . ALA A 1 165 ? -14.125 32.094 12.898 1 84.69 165 ALA A CA 1
ATOM 1273 C C . ALA A 1 165 ? -15.117 30.969 12.727 1 84.69 165 ALA A C 1
ATOM 1275 O O . ALA A 1 165 ? -15.234 30.094 13.602 1 84.69 165 ALA A O 1
ATOM 1276 N N . ALA A 1 166 ? -15.891 31.078 11.688 1 92.25 166 ALA A N 1
ATOM 1277 C CA . ALA A 1 166 ? -16.75 29.953 11.352 1 92.25 166 ALA A CA 1
ATOM 1278 C C . ALA A 1 166 ? -15.938 28.797 10.758 1 92.25 166 ALA A C 1
ATOM 1280 O O . ALA A 1 166 ? -15.125 29 9.859 1 92.25 166 ALA A O 1
ATOM 1281 N N . LEU A 1 167 ? -16.078 27.641 11.359 1 95.94 167 LEU A N 1
ATOM 1282 C CA . LEU A 1 167 ? -15.445 26.438 10.812 1 95.94 167 LEU A CA 1
ATOM 1283 C C . LEU A 1 167 ? -16.422 25.688 9.906 1 95.94 167 LEU A C 1
ATOM 1285 O O . LEU A 1 167 ? -17.547 25.391 10.305 1 95.94 167 LEU A O 1
ATOM 1289 N N . VAL A 1 168 ? -15.992 25.469 8.68 1 96.75 168 VAL A N 1
ATOM 1290 C CA . VAL A 1 168 ? -16.797 24.734 7.719 1 96.75 168 VAL A CA 1
ATOM 1291 C C . VAL A 1 168 ? -15.969 23.594 7.121 1 96.75 168 VAL A C 1
ATOM 1293 O O . VAL A 1 168 ? -14.742 23.578 7.238 1 96.75 168 VAL A O 1
ATOM 1296 N N . SER A 1 169 ? -16.688 22.578 6.562 1 96.38 169 SER A N 1
ATOM 1297 C CA . SER A 1 169 ? -15.961 21.562 5.801 1 96.38 169 SER A CA 1
ATOM 1298 C C . SER A 1 169 ? -15.172 22.188 4.656 1 96.38 169 SER A C 1
ATOM 1300 O O . SER A 1 169 ? -15.656 23.094 3.984 1 96.38 169 SER A O 1
ATOM 1302 N N . ALA A 1 170 ? -13.938 21.734 4.473 1 95.25 170 ALA A N 1
ATOM 1303 C CA . ALA A 1 170 ? -13.125 22.266 3.373 1 95.25 170 ALA A CA 1
ATOM 1304 C C . ALA A 1 170 ? -13.82 22.047 2.031 1 95.25 170 ALA A C 1
ATOM 1306 O O . ALA A 1 170 ? -13.531 22.734 1.054 1 95.25 170 ALA A O 1
ATOM 1307 N N . LYS A 1 171 ? -14.719 21.062 1.979 1 91.25 171 LYS A N 1
ATOM 1308 C CA . LYS A 1 171 ? -15.469 20.781 0.756 1 91.25 171 LYS A CA 1
ATOM 1309 C C . LYS A 1 171 ? -16.422 21.938 0.424 1 91.25 171 LYS A C 1
ATOM 1311 O O . LYS A 1 171 ? -16.891 22.047 -0.71 1 91.25 171 LYS A O 1
ATOM 1316 N N . GLU A 1 172 ? -16.719 22.766 1.348 1 92.81 172 GLU A N 1
ATOM 1317 C CA . GLU A 1 172 ? -17.688 23.828 1.178 1 92.81 172 GLU A CA 1
ATOM 1318 C C . GLU A 1 172 ? -17.016 25.125 0.731 1 92.81 172 GLU A C 1
ATOM 1320 O O . GLU A 1 172 ? -17.688 26.109 0.434 1 92.81 172 GLU A O 1
ATOM 1325 N N . VAL A 1 173 ? -15.758 25.125 0.725 1 95 173 VAL A N 1
ATOM 1326 C CA . VAL A 1 173 ? -15.055 26.328 0.289 1 95 173 VAL A CA 1
ATOM 1327 C C . VAL A 1 173 ? -14.531 26.141 -1.13 1 95 173 VAL A C 1
ATOM 1329 O O . VAL A 1 173 ? -14.336 25 -1.577 1 95 173 VAL A O 1
ATOM 1332 N N . ASP A 1 174 ? -14.328 27.234 -1.831 1 95.44 174 ASP A N 1
ATOM 1333 C CA . ASP A 1 174 ? -13.758 27.203 -3.172 1 95.44 174 ASP A CA 1
ATOM 1334 C C . ASP A 1 174 ? -12.336 26.641 -3.143 1 95.44 174 ASP A C 1
ATOM 1336 O O . ASP A 1 174 ? -11.477 27.156 -2.414 1 95.44 174 ASP A O 1
ATOM 1340 N N . PHE A 1 175 ? -12.078 25.672 -3.939 1 97.56 175 PHE A N 1
ATOM 1341 C CA . PHE A 1 175 ? -10.797 24.969 -3.91 1 97.56 175 PHE A CA 1
ATOM 1342 C C . PHE A 1 175 ? -9.672 25.906 -4.332 1 97.56 175 PHE A C 1
ATOM 1344 O O . PHE A 1 175 ? -8.555 25.828 -3.805 1 97.56 175 PHE A O 1
ATOM 1351 N N . GLU A 1 176 ? -9.891 26.75 -5.27 1 97.19 176 GLU A N 1
ATOM 1352 C CA . GLU A 1 176 ? -8.859 27.688 -5.707 1 97.19 176 GLU A CA 1
ATOM 1353 C C . GLU A 1 176 ? -8.453 28.625 -4.578 1 97.19 176 GLU A C 1
ATOM 1355 O O . GLU A 1 176 ? -7.27 28.938 -4.422 1 97.19 176 GLU A O 1
ATOM 1360 N N . HIS A 1 177 ? -9.445 29.047 -3.83 1 96.62 177 HIS A N 1
ATOM 1361 C CA . HIS A 1 177 ? -9.141 29.922 -2.693 1 96.62 177 HIS A CA 1
ATOM 1362 C C . HIS A 1 177 ? -8.352 29.172 -1.628 1 96.62 177 HIS A C 1
ATOM 1364 O O . HIS A 1 177 ? -7.465 29.75 -0.99 1 96.62 177 HIS A O 1
ATOM 1370 N N . LEU A 1 178 ? -8.688 27.953 -1.467 1 98 178 LEU A N 1
ATOM 1371 C CA . LEU A 1 178 ? -7.93 27.125 -0.533 1 98 178 LEU A CA 1
ATOM 1372 C C . LEU A 1 178 ? -6.484 26.969 -0.995 1 98 178 LEU A C 1
ATOM 1374 O O . LEU A 1 178 ? -5.555 27.062 -0.187 1 98 178 LEU A O 1
ATOM 1378 N N . CYS A 1 179 ? -6.312 26.797 -2.264 1 98.19 179 CYS A N 1
ATOM 1379 C CA . CYS A 1 179 ? -4.973 26.656 -2.83 1 98.19 179 CYS A CA 1
ATOM 1380 C C . CYS A 1 179 ? -4.164 27.938 -2.627 1 98.19 179 CYS A C 1
ATOM 1382 O O . CYS A 1 179 ? -2.973 27.875 -2.316 1 98.19 179 CYS A O 1
ATOM 1384 N N . VAL A 1 180 ? -4.797 29 -2.846 1 97.75 180 VAL A N 1
ATOM 1385 C CA . VAL A 1 180 ? -4.125 30.281 -2.662 1 97.75 180 VAL A CA 1
ATOM 1386 C C . VAL A 1 180 ? -3.662 30.422 -1.213 1 97.75 180 VAL A C 1
ATOM 1388 O O . VAL A 1 180 ? -2.52 30.797 -0.953 1 97.75 180 VAL A O 1
ATOM 1391 N N . PHE A 1 181 ? -4.52 30.141 -0.325 1 98.12 181 PHE A N 1
ATOM 1392 C CA . PHE A 1 181 ? -4.16 30.203 1.087 1 98.12 181 PHE A CA 1
ATOM 1393 C C . PHE A 1 181 ? -3.023 29.234 1.403 1 98.12 181 PHE A C 1
ATOM 1395 O O . PHE A 1 181 ? -2.043 29.609 2.045 1 98.12 181 PHE A O 1
ATOM 1402 N N . ASP A 1 182 ? -3.164 28.016 0.973 1 98.5 182 ASP A N 1
ATOM 1403 C CA . ASP A 1 182 ? -2.131 27 1.191 1 98.5 182 ASP A CA 1
ATOM 1404 C C . ASP A 1 182 ? -0.779 27.484 0.666 1 98.5 182 ASP A C 1
ATOM 1406 O O . ASP A 1 182 ? 0.236 27.375 1.357 1 98.5 182 ASP A O 1
ATOM 1410 N N . THR A 1 183 ? -0.801 28.031 -0.495 1 97.94 183 THR A N 1
ATOM 1411 C CA . THR A 1 183 ? 0.415 28.531 -1.135 1 97.94 183 THR A CA 1
ATOM 1412 C C . THR A 1 183 ? 1.044 29.641 -0.314 1 97.94 183 THR A C 1
ATOM 1414 O O . THR A 1 183 ? 2.27 29.719 -0.194 1 97.94 183 THR A O 1
ATOM 1417 N N . SER A 1 184 ? 0.222 30.453 0.212 1 97.69 184 SER A N 1
ATOM 1418 C CA . SER A 1 184 ? 0.721 31.594 0.971 1 97.69 184 SER A CA 1
ATOM 1419 C C . SER A 1 184 ? 1.491 31.141 2.207 1 97.69 184 SER A C 1
ATOM 1421 O O . SER A 1 184 ? 2.35 31.875 2.711 1 97.69 184 SER A O 1
ATOM 1423 N N . VAL A 1 185 ? 1.243 29.953 2.707 1 98.38 185 VAL A N 1
ATOM 1424 C CA . VAL A 1 185 ? 1.889 29.453 3.914 1 98.38 185 VAL A CA 1
ATOM 1425 C C . VAL A 1 185 ? 3.01 28.484 3.535 1 98.38 185 VAL A C 1
ATOM 1427 O O . VAL A 1 185 ? 4.137 28.609 4.02 1 98.38 185 VAL A O 1
ATOM 1430 N N . PHE A 1 186 ? 2.719 27.578 2.59 1 97.44 186 PHE A N 1
ATOM 1431 C CA . PHE A 1 186 ? 3.652 26.547 2.164 1 97.44 186 PHE A CA 1
ATOM 1432 C C . PHE A 1 186 ? 4.777 27.141 1.325 1 97.44 186 PHE A C 1
ATOM 1434 O O . PHE A 1 186 ? 5.875 26.594 1.265 1 97.44 186 PHE A O 1
ATOM 1441 N N . GLY A 1 187 ? 4.559 28.25 0.658 1 95.81 187 GLY A N 1
ATOM 1442 C CA . GLY A 1 187 ? 5.578 28.969 -0.1 1 95.81 187 GLY A CA 1
ATOM 1443 C C . GLY A 1 187 ? 5.57 28.625 -1.578 1 95.81 187 GLY A C 1
ATOM 1444 O O . GLY A 1 187 ? 6.141 29.359 -2.393 1 95.81 187 GLY A O 1
ATOM 1445 N N . THR A 1 188 ? 4.977 27.531 -1.942 1 96.12 188 THR A N 1
ATOM 1446 C CA . THR A 1 188 ? 4.871 27.109 -3.336 1 96.12 188 THR A CA 1
ATOM 1447 C C . THR A 1 188 ? 3.518 26.453 -3.605 1 96.12 188 THR A C 1
ATOM 1449 O O . THR A 1 188 ? 2.982 25.75 -2.752 1 96.12 188 THR A O 1
ATOM 1452 N N . PRO A 1 189 ? 2.922 26.703 -4.828 1 97.06 189 PRO A N 1
ATOM 1453 C CA . PRO A 1 189 ? 1.646 26.062 -5.152 1 97.06 189 PRO A CA 1
ATOM 1454 C C . PRO A 1 189 ? 1.757 24.547 -5.258 1 97.06 189 PRO A C 1
ATOM 1456 O O . PRO A 1 189 ? 2.758 24.031 -5.758 1 97.06 189 PRO A O 1
ATOM 1459 N N . ARG A 1 190 ? 0.749 23.875 -4.773 1 97.88 190 ARG A N 1
ATOM 1460 C CA . ARG A 1 190 ? 0.688 22.422 -4.875 1 97.88 190 ARG A CA 1
ATOM 1461 C C . ARG A 1 190 ? -0.755 21.953 -4.988 1 97.88 190 ARG A C 1
ATOM 1463 O O . ARG A 1 190 ? -1.187 21.078 -4.227 1 97.88 190 ARG A O 1
ATOM 1470 N N . PRO A 1 191 ? -1.479 22.391 -5.961 1 98.06 191 PRO A N 1
ATOM 1471 C CA . PRO A 1 191 ? -2.896 22.047 -6.082 1 98.06 191 PRO A CA 1
ATOM 1472 C C . PRO A 1 191 ? -3.123 20.562 -6.316 1 98.06 191 PRO A C 1
ATOM 1474 O O . PRO A 1 191 ? -4.113 20 -5.84 1 98.06 191 PRO A O 1
ATOM 1477 N N . THR A 1 192 ? -2.242 19.891 -7.051 1 97.31 192 THR A N 1
ATOM 1478 C CA . THR A 1 192 ? -2.387 18.453 -7.324 1 97.31 192 THR A CA 1
ATOM 1479 C C . THR A 1 192 ? -2.303 17.656 -6.031 1 97.31 192 THR A C 1
ATOM 1481 O O . THR A 1 192 ? -3.139 16.781 -5.781 1 97.31 192 THR A O 1
ATOM 1484 N N . PHE A 1 193 ? -1.337 18 -5.301 1 97.81 193 PHE A N 1
ATOM 1485 C CA . PHE A 1 193 ? -1.176 17.359 -4.004 1 97.81 193 PHE A CA 1
ATOM 1486 C C . PHE A 1 193 ? -2.389 17.625 -3.115 1 97.81 193 PHE A C 1
ATOM 1488 O O . PHE A 1 193 ? -2.965 16.688 -2.553 1 97.81 193 PHE A O 1
ATOM 1495 N N . LEU A 1 194 ? -2.703 18.844 -3.018 1 98.19 194 LEU A N 1
ATOM 1496 C CA . LEU A 1 194 ? -3.719 19.297 -2.066 1 98.19 194 LEU A CA 1
ATOM 1497 C C . LEU A 1 194 ? -5.074 18.672 -2.393 1 98.19 194 LEU A C 1
ATOM 1499 O O . LEU A 1 194 ? -5.816 18.281 -1.49 1 98.19 194 LEU A O 1
ATOM 1503 N N . LYS A 1 195 ? -5.426 18.594 -3.621 1 97.19 195 LYS A N 1
ATOM 1504 C CA . LYS A 1 195 ? -6.699 18.016 -4.039 1 97.19 195 LYS A CA 1
ATOM 1505 C C . LYS A 1 195 ? -6.836 16.578 -3.541 1 97.19 195 LYS A C 1
ATOM 1507 O O . LYS A 1 195 ? -7.891 16.188 -3.041 1 97.19 195 LYS A O 1
ATOM 1512 N N . SER A 1 196 ? -5.82 15.836 -3.65 1 96.5 196 SER A N 1
ATOM 1513 C CA . SER A 1 196 ? -5.812 14.445 -3.188 1 96.5 196 SER A CA 1
ATOM 1514 C C . SER A 1 196 ? -5.734 14.375 -1.666 1 96.5 196 SER A C 1
ATOM 1516 O O . SER A 1 196 ? -6.426 13.57 -1.041 1 96.5 196 SER A O 1
ATOM 1518 N N . TRP A 1 197 ? -4.949 15.25 -1.075 1 97.38 197 TRP A N 1
ATOM 1519 C CA . TRP A 1 197 ? -4.648 15.211 0.352 1 97.38 197 TRP A CA 1
ATOM 1520 C C . TRP A 1 197 ? -5.902 15.469 1.181 1 97.38 197 TRP A C 1
ATOM 1522 O O . TRP A 1 197 ? -6.188 14.727 2.127 1 97.38 197 TRP A O 1
ATOM 1532 N N . ILE A 1 198 ? -6.703 16.391 0.741 1 96.94 198 ILE A N 1
ATOM 1533 C CA . ILE A 1 198 ? -7.828 16.828 1.562 1 96.94 198 ILE A CA 1
ATOM 1534 C C . ILE A 1 198 ? -9.023 15.906 1.322 1 96.94 198 ILE A C 1
ATOM 1536 O O . ILE A 1 198 ? -10.109 16.125 1.87 1 96.94 198 ILE A O 1
ATOM 1540 N N . SER A 1 199 ? -8.875 14.828 0.537 1 93 199 SER A N 1
ATOM 1541 C CA . SER A 1 199 ? -9.984 13.961 0.168 1 93 199 SER A CA 1
ATOM 1542 C C . SER A 1 199 ? -9.727 12.516 0.584 1 93 199 SER A C 1
ATOM 1544 O O . SER A 1 199 ? -10.414 11.602 0.129 1 93 199 SER A O 1
ATOM 1546 N N . GLN A 1 200 ? -8.773 12.32 1.43 1 94.69 200 GLN A N 1
ATOM 1547 C CA . GLN A 1 200 ? -8.5 10.961 1.875 1 94.69 200 GLN A CA 1
ATOM 1548 C C . GLN A 1 200 ? -9.688 10.375 2.629 1 94.69 200 GLN A C 1
ATOM 1550 O O . GLN A 1 200 ? -10.352 11.078 3.396 1 94.69 200 GLN A O 1
ATOM 1555 N N . PRO A 1 201 ? -9.93 9.062 2.475 1 92.81 201 PRO A N 1
ATOM 1556 C CA . PRO A 1 201 ? -11.023 8.438 3.225 1 92.81 201 PRO A CA 1
ATOM 1557 C C . PRO A 1 201 ? -10.836 8.539 4.734 1 92.81 201 PRO A C 1
ATOM 1559 O O . PRO A 1 201 ? -9.727 8.344 5.238 1 92.81 201 PRO A O 1
ATOM 1562 N N . GLY A 1 202 ? -11.891 8.891 5.434 1 91.69 202 GLY A N 1
ATOM 1563 C CA . GLY A 1 202 ? -11.859 8.938 6.887 1 91.69 202 GLY A CA 1
ATOM 1564 C C . GLY A 1 202 ? -11.273 10.227 7.43 1 91.69 202 GLY A C 1
ATOM 1565 O O . GLY A 1 202 ? -11.211 10.422 8.648 1 91.69 202 GLY A O 1
ATOM 1566 N N . MET A 1 203 ? -10.953 11.117 6.539 1 94.5 203 MET A N 1
ATOM 1567 C CA . MET A 1 203 ? -10.312 12.359 6.957 1 94.5 203 MET A CA 1
ATOM 1568 C C . MET A 1 203 ? -11.352 13.414 7.312 1 94.5 203 MET A C 1
ATOM 1570 O O . MET A 1 203 ? -12.461 13.406 6.781 1 94.5 203 MET A O 1
ATOM 1574 N N . VAL A 1 204 ? -10.961 14.242 8.266 1 96.5 204 VAL A N 1
ATOM 1575 C CA . VAL A 1 204 ? -11.695 15.469 8.555 1 96.5 204 VAL A CA 1
ATOM 1576 C C . VAL A 1 204 ? -10.867 16.688 8.125 1 96.5 204 VAL A C 1
ATOM 1578 O O . VAL A 1 204 ? -9.719 16.828 8.539 1 96.5 204 VAL A O 1
ATOM 1581 N N . THR A 1 205 ? -11.445 17.422 7.254 1 98.12 205 THR A N 1
ATOM 1582 C CA . THR A 1 205 ? -10.828 18.672 6.801 1 98.12 205 THR A CA 1
ATOM 1583 C C . THR A 1 205 ? -11.75 19.859 7.051 1 98.12 205 THR A C 1
ATOM 1585 O O . THR A 1 205 ? -12.883 19.875 6.57 1 98.12 205 THR A O 1
ATOM 1588 N N . LEU A 1 206 ? -11.203 20.828 7.793 1 98.31 206 LEU A N 1
ATOM 1589 C CA . LEU A 1 206 ? -11.977 22.016 8.148 1 98.31 206 LEU A CA 1
ATOM 1590 C C . LEU A 1 206 ? -11.305 23.281 7.648 1 98.31 206 LEU A C 1
ATOM 1592 O O . LEU A 1 206 ? -10.07 23.359 7.598 1 98.31 206 LEU A O 1
ATOM 1596 N N . ALA A 1 207 ? -12.133 24.25 7.281 1 98.19 207 ALA A N 1
ATOM 1597 C CA . ALA A 1 207 ? -11.672 25.594 6.934 1 98.19 207 ALA A CA 1
ATOM 1598 C C . ALA A 1 207 ? -12.281 26.641 7.859 1 98.19 207 ALA A C 1
ATOM 1600 O O . ALA A 1 207 ? -13.461 26.562 8.211 1 98.19 207 ALA A O 1
ATOM 1601 N N . ALA A 1 208 ? -11.461 27.516 8.297 1 97.06 208 ALA A N 1
ATOM 1602 C CA . ALA A 1 208 ? -11.922 28.703 9.008 1 97.06 208 ALA A CA 1
ATOM 1603 C C . ALA A 1 208 ? -12.211 29.844 8.039 1 97.06 208 ALA A C 1
ATOM 1605 O O . ALA A 1 208 ? -11.328 30.266 7.285 1 97.06 208 ALA A O 1
ATOM 1606 N N . VAL A 1 209 ? -13.445 30.297 8.094 1 95.62 209 VAL A N 1
ATOM 1607 C CA . VAL A 1 209 ? -13.836 31.312 7.129 1 95.62 209 VAL A CA 1
ATOM 1608 C C . VAL A 1 209 ? -14.375 32.531 7.863 1 95.62 209 VAL A C 1
ATOM 1610 O O . VAL A 1 209 ? -14.906 32.438 8.969 1 95.62 209 VAL A O 1
ATOM 1613 N N . THR A 1 210 ? -14.078 33.656 7.34 1 86.19 210 THR A N 1
ATOM 1614 C CA . THR A 1 210 ? -14.656 34.906 7.793 1 86.19 210 THR A CA 1
ATOM 1615 C C . THR A 1 210 ? -15.445 35.594 6.668 1 86.19 210 THR A C 1
ATOM 1617 O O . THR A 1 210 ? -15.047 35.531 5.504 1 86.19 210 THR A O 1
ATOM 1620 N N . THR A 1 211 ? -16.688 35.844 7.043 1 78.12 211 THR A N 1
ATOM 1621 C CA . THR A 1 211 ? -17.516 36.562 6.074 1 78.12 211 THR A CA 1
ATOM 1622 C C . THR A 1 211 ? -17.516 38.062 6.348 1 78.12 211 THR A C 1
ATOM 1624 O O . THR A 1 211 ? -17.703 38.5 7.488 1 78.12 211 THR A O 1
ATOM 1627 N N . THR A 1 212 ? -16.781 38.812 5.586 1 69.19 212 THR A N 1
ATOM 1628 C CA . THR A 1 212 ? -16.859 40.281 5.723 1 69.19 212 THR A CA 1
ATOM 1629 C C . THR A 1 212 ? -17.891 40.875 4.773 1 69.19 212 THR A C 1
ATOM 1631 O O . THR A 1 212 ? -18.047 40.375 3.646 1 69.19 212 THR A O 1
ATOM 1634 N N . ALA A 1 213 ? -18.922 41.531 5.469 1 60.97 213 ALA A N 1
ATOM 1635 C CA . ALA A 1 213 ? -19.938 42.219 4.699 1 60.97 213 ALA A CA 1
ATOM 1636 C C . ALA A 1 213 ? -19.312 43.219 3.713 1 60.97 213 ALA A C 1
ATOM 1638 O O . ALA A 1 213 ? -18.391 43.938 4.07 1 60.97 213 ALA A O 1
ATOM 1639 N N . SER A 1 214 ? -19.203 42.844 2.445 1 55.5 214 SER A N 1
ATOM 1640 C CA . SER A 1 214 ? -18.734 43.875 1.512 1 55.5 214 SER A CA 1
ATOM 1641 C C . SER A 1 214 ? -19.438 45.219 1.75 1 55.5 214 SER A C 1
ATOM 1643 O O . SER A 1 214 ? -20.578 45.25 2.229 1 55.5 214 SER A O 1
ATOM 1645 N N . SER A 1 215 ? -18.781 46.312 1.839 1 48.91 215 SER A N 1
ATOM 1646 C CA . SER A 1 215 ? -19.359 47.625 2.014 1 48.91 215 SER A CA 1
ATOM 1647 C C . SER A 1 215 ? -20.75 47.719 1.39 1 48.91 215 SER A C 1
ATOM 1649 O O . SER A 1 215 ? -21.703 48.094 2.055 1 48.91 215 SER A O 1
ATOM 1651 N N . GLU A 1 216 ? -21.016 48.969 0.525 1 47.41 216 GLU A N 1
ATOM 1652 C CA . GLU A 1 216 ? -22.266 49.656 0.173 1 47.41 216 GLU A CA 1
ATOM 1653 C C . GLU A 1 216 ? -23.281 48.656 -0.401 1 47.41 216 GLU A C 1
ATOM 1655 O O . GLU A 1 216 ? -24.422 48.625 0.054 1 47.41 216 GLU A O 1
ATOM 1660 N N . ASP A 1 217 ? -23.5 48.812 -1.863 1 47.94 217 ASP A N 1
ATOM 1661 C CA . ASP A 1 217 ? -24.734 48.656 -2.629 1 47.94 217 ASP A CA 1
ATOM 1662 C C . ASP A 1 217 ? -25.156 47.188 -2.717 1 47.94 217 ASP A C 1
ATOM 1664 O O . ASP A 1 217 ? -26.297 46.906 -3.084 1 47.94 217 ASP A O 1
ATOM 1668 N N . ASP A 1 218 ? -24.281 46.188 -3.211 1 47.75 218 ASP A N 1
ATOM 1669 C CA . ASP A 1 218 ? -24.906 44.938 -3.652 1 47.75 218 ASP A CA 1
ATOM 1670 C C . ASP A 1 218 ? -24.875 43.875 -2.543 1 47.75 218 ASP A C 1
ATOM 1672 O O . ASP A 1 218 ? -23.797 43.406 -2.152 1 47.75 218 ASP A O 1
ATOM 1676 N N . GLU A 1 219 ? -25.703 43.906 -1.533 1 46.5 219 GLU A N 1
ATOM 1677 C CA . GLU A 1 219 ? -26.094 42.938 -0.519 1 46.5 219 GLU A CA 1
ATOM 1678 C C . GLU A 1 219 ? -25.672 41.531 -0.926 1 46.5 219 GLU A C 1
ATOM 1680 O O . GLU A 1 219 ? -25.703 40.594 -0.105 1 46.5 219 GLU A O 1
ATOM 1685 N N . ARG A 1 220 ? -25.641 41.25 -2.168 1 51 220 ARG A N 1
ATOM 1686 C CA . ARG A 1 220 ? -25.641 39.875 -2.693 1 51 220 ARG A CA 1
ATOM 1687 C C . ARG A 1 220 ? -24.219 39.312 -2.703 1 51 220 ARG A C 1
ATOM 1689 O O . ARG A 1 220 ? -24.031 38.125 -2.957 1 51 220 ARG A O 1
ATOM 1696 N N . SER A 1 221 ? -23.188 40.25 -2.475 1 55.03 221 SER A N 1
ATOM 1697 C CA . SER A 1 221 ? -21.906 39.625 -2.738 1 55.03 221 SER A CA 1
ATOM 1698 C C . SER A 1 221 ? -21.094 39.438 -1.451 1 55.03 221 SER A C 1
ATOM 1700 O O . SER A 1 221 ? -20.469 40.375 -0.961 1 55.03 221 SER A O 1
ATOM 1702 N N . LYS A 1 222 ? -21.359 38.688 -0.499 1 60.62 222 LYS A N 1
ATOM 1703 C CA . LYS A 1 222 ? -20.547 38.219 0.617 1 60.62 222 LYS A CA 1
ATOM 1704 C C . LYS A 1 222 ? -19.297 37.469 0.119 1 60.62 222 LYS A C 1
ATOM 1706 O O . LYS A 1 222 ? -19.391 36.594 -0.725 1 60.62 222 LYS A O 1
ATOM 1711 N N . GLN A 1 223 ? -18.109 38.219 0.442 1 73.5 223 GLN A N 1
ATOM 1712 C CA . GLN A 1 223 ? -16.891 37.531 0.067 1 73.5 223 GLN A CA 1
ATOM 1713 C C . GLN A 1 223 ? -16.359 36.688 1.224 1 73.5 223 GLN A C 1
ATOM 1715 O O . GLN A 1 223 ? -16.188 37.188 2.336 1 73.5 223 GLN A O 1
ATOM 1720 N N . THR A 1 224 ? -16.344 35.406 1.09 1 83.19 224 THR A N 1
ATOM 1721 C CA . THR A 1 224 ? -15.82 34.469 2.066 1 83.19 224 THR A CA 1
ATOM 1722 C C . THR A 1 224 ? -14.312 34.312 1.909 1 83.19 224 THR A C 1
ATOM 1724 O O . THR A 1 224 ? -13.82 34.062 0.807 1 83.19 224 THR A O 1
ATOM 1727 N N . ARG A 1 225 ? -13.648 34.812 3.018 1 92.12 225 ARG A N 1
ATOM 1728 C CA . ARG A 1 225 ? -12.195 34.688 3.029 1 92.12 225 ARG A CA 1
ATOM 1729 C C . ARG A 1 225 ? -11.75 33.531 3.947 1 92.12 225 ARG A C 1
ATOM 1731 O O . ARG A 1 225 ? -12.305 33.375 5.035 1 92.12 225 ARG A O 1
ATOM 1738 N N . ILE A 1 226 ? -10.734 32.781 3.516 1 96.69 226 ILE A N 1
ATOM 1739 C CA . ILE A 1 226 ? -10.18 31.688 4.309 1 96.69 226 ILE A CA 1
ATOM 1740 C C . ILE A 1 226 ? -9.055 32.219 5.199 1 96.69 226 ILE A C 1
ATOM 1742 O O . ILE A 1 226 ? -8.125 32.844 4.719 1 96.69 226 ILE A O 1
ATOM 1746 N N . SER A 1 227 ? -9.133 31.953 6.465 1 96.38 227 SER A N 1
ATOM 1747 C CA . SER A 1 227 ? -8.117 32.406 7.406 1 96.38 227 SER A CA 1
ATOM 1748 C C . SER A 1 227 ? -7.324 31.234 7.977 1 96.38 227 SER A C 1
ATOM 1750 O O . SER A 1 227 ? -6.391 31.438 8.758 1 96.38 227 SER A O 1
ATOM 1752 N N . GLY A 1 228 ? -7.684 30.031 7.641 1 97.81 228 GLY A N 1
ATOM 1753 C CA . GLY A 1 228 ? -6.977 28.812 8.039 1 97.81 228 GLY A CA 1
ATOM 1754 C C . GLY A 1 228 ? -7.66 27.547 7.574 1 97.81 228 GLY A C 1
ATOM 1755 O O . GLY A 1 228 ? -8.812 27.578 7.137 1 97.81 228 GLY A O 1
ATOM 1756 N N . TYR A 1 229 ? -6.973 26.453 7.617 1 98.62 229 TYR A N 1
ATOM 1757 C CA . TYR A 1 229 ? -7.566 25.141 7.426 1 98.62 229 TYR A CA 1
ATOM 1758 C C . TYR A 1 229 ? -6.719 24.062 8.086 1 98.62 229 TYR A C 1
ATOM 1760 O O . TYR A 1 229 ? -5.555 24.297 8.422 1 98.62 229 TYR A O 1
ATOM 1768 N N . GLY A 1 230 ? -7.312 22.984 8.383 1 98.69 230 GLY A N 1
ATOM 1769 C CA . GLY A 1 230 ? -6.637 21.859 9 1 98.69 230 GLY A CA 1
ATOM 1770 C C . GLY A 1 230 ? -7.234 20.516 8.617 1 98.69 230 GLY A C 1
ATOM 1771 O O . GLY A 1 230 ? -8.383 20.453 8.164 1 98.69 230 GLY A O 1
ATOM 1772 N N . CYS A 1 231 ? -6.375 19.547 8.734 1 98.31 231 CYS A N 1
ATOM 1773 C CA . CYS A 1 231 ? -6.734 18.172 8.383 1 98.31 231 CYS A CA 1
ATOM 1774 C C . CYS A 1 231 ? -6.336 17.203 9.484 1 98.31 231 CYS A C 1
ATOM 1776 O O . CYS A 1 231 ? -5.344 17.422 10.18 1 98.31 231 CYS A O 1
ATOM 1778 N N . ILE A 1 232 ? -7.109 16.219 9.688 1 98.25 232 ILE A N 1
ATOM 1779 C CA . ILE A 1 232 ? -6.742 15.062 10.5 1 98.25 232 ILE A CA 1
ATOM 1780 C C . ILE A 1 232 ? -7.137 13.773 9.773 1 98.25 232 ILE A C 1
ATOM 1782 O O . ILE A 1 232 ? -8.258 13.656 9.273 1 98.25 232 ILE A O 1
ATOM 1786 N N . ARG A 1 233 ? -6.188 12.844 9.664 1 97.62 233 ARG A N 1
ATOM 1787 C CA . ARG A 1 233 ? -6.414 11.656 8.844 1 97.62 233 ARG A CA 1
ATOM 1788 C C . ARG A 1 233 ? -6.062 10.391 9.617 1 97.62 233 ARG A C 1
ATOM 1790 O O . ARG A 1 233 ? -5.418 10.453 10.672 1 97.62 233 ARG A O 1
ATOM 1797 N N . LEU A 1 234 ? -6.578 9.25 9.039 1 96.75 234 LEU A N 1
ATOM 1798 C CA . LEU A 1 234 ? -6.246 7.953 9.617 1 96.75 234 LEU A CA 1
ATOM 1799 C C . LEU A 1 234 ? -4.754 7.668 9.484 1 96.75 234 LEU A C 1
ATOM 1801 O O . LEU A 1 234 ? -4.148 7.973 8.453 1 96.75 234 LEU A O 1
ATOM 1805 N N . CYS A 1 235 ? -4.312 7.195 10.492 1 94.19 235 CYS A N 1
ATOM 1806 C CA . CYS A 1 235 ? -2.893 6.867 10.578 1 94.19 235 CYS A CA 1
ATOM 1807 C C . CYS A 1 235 ? -2.693 5.387 10.875 1 94.19 235 CYS A C 1
ATOM 1809 O O . CYS A 1 235 ? -3.646 4.605 10.836 1 94.19 235 CYS A O 1
ATOM 1811 N N . VAL A 1 236 ? -1.588 4.961 11.227 1 79.81 236 VAL A N 1
ATOM 1812 C CA . VAL A 1 236 ? -1.19 3.561 11.336 1 79.81 236 VAL A CA 1
ATOM 1813 C C . VAL A 1 236 ? -2.002 2.883 12.438 1 79.81 236 VAL A C 1
ATOM 1815 O O . VAL A 1 236 ? -2.436 3.535 13.391 1 79.81 236 VAL A O 1
ATOM 1818 N N . GLU A 1 237 ? -2.35 1.716 12.133 1 75.06 237 GLU A N 1
ATOM 1819 C CA . GLU A 1 237 ? -2.992 0.821 13.094 1 75.06 237 GLU A CA 1
ATOM 1820 C C . GLU A 1 237 ? -2.242 -0.504 13.195 1 75.06 237 GLU A C 1
ATOM 1822 O O . GLU A 1 237 ? -1.491 -0.872 12.289 1 75.06 237 GLU A O 1
ATOM 1827 N N . SER A 1 238 ? -2.396 -1.047 14.391 1 81.06 238 SER A N 1
ATOM 1828 C CA . SER A 1 238 ? -2.125 -2.479 14.461 1 81.06 238 SER A CA 1
ATOM 1829 C C . SER A 1 238 ? -3.34 -3.293 14.023 1 81.06 238 SER A C 1
ATOM 1831 O O . SER A 1 238 ? -4.48 -2.914 14.312 1 81.06 238 SER A O 1
ATOM 1833 N N . TYR A 1 239 ? -3.068 -4.293 13.25 1 85.44 239 TYR A N 1
ATOM 1834 C CA . TYR A 1 239 ? -4.129 -5.156 12.742 1 85.44 239 TYR A CA 1
ATOM 1835 C C . TYR A 1 239 ? -5.09 -5.551 13.859 1 85.44 239 TYR A C 1
ATOM 1837 O O . TYR A 1 239 ? -6.297 -5.668 13.633 1 85.44 239 TYR A O 1
ATOM 1845 N N . ASN A 1 240 ? -4.566 -5.574 15.062 1 86.31 240 ASN A N 1
ATOM 1846 C CA . ASN A 1 240 ? -5.387 -6.039 16.172 1 86.31 240 ASN A CA 1
ATOM 1847 C C . ASN A 1 240 ? -6.066 -4.875 16.891 1 86.31 240 ASN A C 1
ATOM 1849 O O . ASN A 1 240 ? -6.902 -5.09 17.766 1 86.31 240 ASN A O 1
ATOM 1853 N N . ASP A 1 241 ? -5.746 -3.713 16.484 1 85.38 241 ASP A N 1
ATOM 1854 C CA . ASP A 1 241 ? -6.336 -2.537 17.109 1 85.38 241 ASP A CA 1
ATOM 1855 C C . ASP A 1 241 ? -7.793 -2.355 16.688 1 85.38 241 ASP A C 1
ATOM 1857 O O . ASP A 1 241 ? -8.164 -2.707 15.562 1 85.38 241 ASP A O 1
ATOM 1861 N N . VAL A 1 242 ? -8.523 -1.798 17.562 1 83.19 242 VAL A N 1
ATOM 1862 C CA . VAL A 1 242 ? -9.93 -1.53 17.281 1 83.19 242 VAL A CA 1
ATOM 1863 C C . VAL A 1 242 ? -10.055 -0.333 16.344 1 83.19 242 VAL A C 1
ATOM 1865 O O . VAL A 1 242 ? -11.016 -0.243 15.57 1 83.19 242 VAL A O 1
ATOM 1868 N N . ASN A 1 243 ? -9.102 0.542 16.516 1 89.19 243 ASN A N 1
ATOM 1869 C CA . ASN A 1 243 ? -9.172 1.767 15.727 1 89.19 243 ASN A CA 1
ATOM 1870 C C . ASN A 1 243 ? -7.785 2.203 15.25 1 89.19 243 ASN A C 1
ATOM 1872 O O . ASN A 1 243 ? -6.77 1.758 15.789 1 89.19 243 ASN A O 1
ATOM 1876 N N . PHE A 1 244 ? -7.824 3.064 14.211 1 94.06 244 PHE A N 1
ATOM 1877 C CA . PHE A 1 244 ? -6.621 3.721 13.711 1 94.06 244 PHE A CA 1
ATOM 1878 C C . PHE A 1 244 ? -6.254 4.914 14.586 1 94.06 244 PHE A C 1
ATOM 1880 O O . PHE A 1 244 ? -7.133 5.637 15.062 1 94.06 244 PHE A O 1
ATOM 1887 N N . SER A 1 245 ? -5 5.07 14.789 1 96.31 245 SER A N 1
ATOM 1888 C CA . SER A 1 245 ? -4.574 6.379 15.281 1 96.31 245 SER A CA 1
ATOM 1889 C C . SER A 1 245 ? -4.832 7.465 14.242 1 96.31 245 SER A C 1
ATOM 1891 O O . SER A 1 245 ? -5.328 7.184 13.148 1 96.31 245 SER A O 1
ATOM 1893 N N . ARG A 1 246 ? -4.605 8.719 14.719 1 97.69 246 ARG A N 1
ATOM 1894 C CA . ARG A 1 246 ? -4.836 9.844 13.812 1 97.69 246 ARG A CA 1
ATOM 1895 C C . ARG A 1 246 ? -3.586 10.703 13.68 1 97.69 246 ARG A C 1
ATOM 1897 O O . ARG A 1 246 ? -2.711 10.68 14.547 1 97.69 246 ARG A O 1
ATOM 1904 N N . LYS A 1 247 ? -3.506 11.375 12.617 1 98.19 247 LYS A N 1
ATOM 1905 C CA . LYS A 1 247 ? -2.416 12.32 12.383 1 98.19 247 LYS A CA 1
ATOM 1906 C C . LYS A 1 247 ? -2.945 13.648 11.852 1 98.19 247 LYS A C 1
ATOM 1908 O O . LYS A 1 247 ? -3.646 13.688 10.844 1 98.19 247 LYS A O 1
ATOM 1913 N N . ILE A 1 248 ? -2.596 14.641 12.594 1 98.44 248 ILE A N 1
ATOM 1914 C CA . ILE A 1 248 ? -2.967 15.984 12.164 1 98.44 248 ILE A CA 1
ATOM 1915 C C . ILE A 1 248 ? -1.909 16.531 11.211 1 98.44 248 ILE A C 1
ATOM 1917 O O . ILE A 1 248 ? -0.713 16.484 11.508 1 98.44 248 ILE A O 1
ATOM 1921 N N . GLY A 1 249 ? -2.297 17.062 10.117 1 98.19 249 GLY A N 1
ATOM 1922 C CA . GLY A 1 249 ? -1.413 17.734 9.164 1 98.19 249 GLY A CA 1
ATOM 1923 C C . GLY A 1 249 ? -2.107 18.125 7.875 1 98.19 249 GLY A C 1
ATOM 1924 O O . GLY A 1 249 ? -2.65 17.266 7.176 1 98.19 249 GLY A O 1
ATOM 1925 N N . PRO A 1 250 ? -2.295 19.438 7.457 1 98.69 250 PRO A N 1
ATOM 1926 C CA . PRO A 1 250 ? -1.732 20.562 8.203 1 98.69 250 PRO A CA 1
ATOM 1927 C C . PRO A 1 250 ? -2.752 21.219 9.133 1 98.69 250 PRO A C 1
ATOM 1929 O O . PRO A 1 250 ? -3.926 20.844 9.133 1 98.69 250 PRO A O 1
ATOM 1932 N N . ILE A 1 251 ? -2.252 22.047 9.953 1 98.75 251 ILE A N 1
ATOM 1933 C CA . ILE A 1 251 ? -3.006 23.188 10.453 1 98.75 251 ILE A CA 1
ATOM 1934 C C . ILE A 1 251 ? -2.283 24.484 10.094 1 98.75 251 ILE A C 1
ATOM 1936 O O . ILE A 1 251 ? -1.239 24.797 10.672 1 98.75 251 ILE A O 1
ATOM 1940 N N . PHE A 1 252 ? -2.828 25.172 9.125 1 98.75 252 PHE A N 1
ATOM 1941 C CA . PHE A 1 252 ? -2.391 26.516 8.742 1 98.75 252 PHE A CA 1
ATOM 1942 C C . PHE A 1 252 ? -3.396 27.562 9.203 1 98.75 252 PHE A C 1
ATOM 1944 O O . PHE A 1 252 ? -4.602 27.422 8.977 1 98.75 252 PHE A O 1
ATOM 1951 N N . ALA A 1 253 ? -2.912 28.594 9.867 1 97.56 253 ALA A N 1
ATOM 1952 C CA . ALA A 1 253 ? -3.826 29.594 10.406 1 97.56 253 ALA A CA 1
ATOM 1953 C C . ALA A 1 253 ? -3.166 30.969 10.453 1 97.56 253 ALA A C 1
ATOM 1955 O O . ALA A 1 253 ? -1.967 31.078 10.711 1 97.56 253 ALA A O 1
ATOM 1956 N N . GLU A 1 254 ? -3.98 32 10.32 1 95.88 254 GLU A N 1
ATOM 1957 C CA . GLU A 1 254 ? -3.49 33.375 10.305 1 95.88 254 GLU A CA 1
ATOM 1958 C C . GLU A 1 254 ? -3.221 33.875 11.719 1 95.88 254 GLU A C 1
ATOM 1960 O O . GLU A 1 254 ? -2.498 34.875 11.898 1 95.88 254 GLU A O 1
ATOM 1965 N N . SER A 1 255 ? -3.828 33.219 12.664 1 93.44 255 SER A N 1
ATOM 1966 C CA . SER A 1 255 ? -3.684 33.688 14.047 1 93.44 255 SER A CA 1
ATOM 1967 C C . SER A 1 255 ? -3.715 32.5 15.016 1 93.44 255 SER A C 1
ATOM 1969 O O . SER A 1 255 ? -4.145 31.406 14.664 1 93.44 255 SER A O 1
ATOM 1971 N N . ALA A 1 256 ? -3.266 32.781 16.219 1 94.12 256 ALA A N 1
ATOM 1972 C CA . ALA A 1 256 ? -3.291 31.781 17.281 1 94.12 256 ALA A CA 1
ATOM 1973 C C . ALA A 1 256 ? -4.719 31.359 17.594 1 94.12 256 ALA A C 1
ATOM 1975 O O . ALA A 1 256 ? -4.977 30.188 17.875 1 94.12 256 ALA A O 1
ATOM 1976 N N . ALA A 1 257 ? -5.57 32.312 17.547 1 92.69 257 ALA A N 1
ATOM 1977 C CA . ALA A 1 257 ? -6.977 32.031 17.828 1 92.69 257 ALA A CA 1
ATOM 1978 C C . ALA A 1 257 ? -7.547 31.016 16.828 1 92.69 257 ALA A C 1
ATOM 1980 O O . ALA A 1 257 ? -8.18 30.031 17.219 1 92.69 257 ALA A O 1
ATOM 1981 N N . VAL A 1 258 ? -7.32 31.25 15.516 1 94.38 258 VAL A N 1
ATOM 1982 C CA . VAL A 1 258 ? -7.816 30.359 14.469 1 94.38 258 VAL A CA 1
ATOM 1983 C C . VAL A 1 258 ? -7.117 29.016 14.555 1 94.38 258 VAL A C 1
ATOM 1985 O O . VAL A 1 258 ? -7.754 27.969 14.422 1 94.38 258 VAL A O 1
ATOM 1988 N N . GLY A 1 259 ? -5.77 29.016 14.805 1 96.12 259 GLY A N 1
ATOM 1989 C CA . GLY A 1 259 ? -5.027 27.781 14.977 1 96.12 259 GLY A CA 1
ATOM 1990 C C . GLY A 1 259 ? -5.559 26.922 16.109 1 96.12 259 GLY A C 1
ATOM 1991 O O . GLY A 1 259 ? -5.711 25.703 15.953 1 96.12 259 GLY A O 1
ATOM 1992 N N . SER A 1 260 ? -5.848 27.562 17.203 1 94.5 260 SER A N 1
ATOM 1993 C CA . SER A 1 260 ? -6.375 26.859 18.359 1 94.5 260 SER A CA 1
ATOM 1994 C C . SER A 1 260 ? -7.762 26.281 18.094 1 94.5 260 SER A C 1
ATOM 1996 O O . SER A 1 260 ? -8.07 25.172 18.5 1 94.5 260 SER A O 1
ATOM 1998 N N . GLN A 1 261 ? -8.57 27.047 17.406 1 93.69 261 GLN A N 1
ATOM 1999 C CA . GLN A 1 261 ? -9.914 26.594 17.062 1 93.69 261 GLN A CA 1
ATOM 2000 C C . GLN A 1 261 ? -9.867 25.359 16.172 1 93.69 261 GLN A C 1
ATOM 2002 O O . GLN A 1 261 ? -10.609 24.406 16.391 1 93.69 261 GLN A O 1
ATOM 2007 N N . LEU A 1 262 ? -9.055 25.438 15.164 1 96.5 262 LEU A N 1
ATOM 2008 C CA . LEU A 1 262 ? -8.914 24.312 14.242 1 96.5 262 LEU A CA 1
ATOM 2009 C C . LEU A 1 262 ? -8.391 23.078 14.977 1 96.5 262 LEU A C 1
ATOM 2011 O O . LEU A 1 262 ? -8.906 21.984 14.781 1 96.5 262 LEU A O 1
ATOM 2015 N N . PHE A 1 263 ? -7.41 23.297 15.82 1 96.81 263 PHE A N 1
ATOM 2016 C CA . PHE A 1 263 ? -6.84 22.203 16.594 1 96.81 263 PHE A CA 1
ATOM 2017 C C . PHE A 1 263 ? -7.91 21.531 17.438 1 96.81 263 PHE A C 1
ATOM 2019 O O . PHE A 1 263 ? -8.062 20.297 17.406 1 96.81 263 PHE A O 1
ATOM 2026 N N . GLU A 1 264 ? -8.609 22.281 18.109 1 94.06 264 GLU A N 1
ATOM 2027 C CA . GLU A 1 264 ? -9.648 21.766 19 1 94.06 264 GLU A CA 1
ATOM 2028 C C . GLU A 1 264 ? -10.711 21 18.219 1 94.06 264 GLU A C 1
ATOM 2030 O O . GLU A 1 264 ? -11.125 19.922 18.625 1 94.06 264 GLU A O 1
ATOM 2035 N N . ALA A 1 265 ? -11.148 21.609 17.156 1 94.75 265 ALA A N 1
ATOM 2036 C CA . ALA A 1 265 ? -12.188 20.984 16.344 1 94.75 265 ALA A CA 1
ATOM 2037 C C . ALA A 1 265 ? -11.711 19.641 15.781 1 94.75 265 ALA A C 1
ATOM 2039 O O . ALA A 1 265 ? -12.461 18.656 15.781 1 94.75 265 ALA A O 1
ATOM 2040 N N . LEU A 1 266 ? -10.5 19.562 15.312 1 96.81 266 LEU A N 1
ATOM 2041 C CA . LEU A 1 266 ? -9.969 18.328 14.75 1 96.81 266 LEU A CA 1
ATOM 2042 C C . LEU A 1 266 ? -9.805 17.266 15.836 1 96.81 266 LEU A C 1
ATOM 2044 O O . LEU A 1 266 ? -10.188 16.109 15.641 1 96.81 266 LEU A O 1
ATOM 2048 N N . VAL A 1 267 ? -9.305 17.641 16.969 1 95.81 267 VAL A N 1
ATOM 2049 C CA . VAL A 1 267 ? -9.055 16.703 18.062 1 95.81 267 VAL A CA 1
ATOM 2050 C C . VAL A 1 267 ? -10.383 16.156 18.578 1 95.81 267 VAL A C 1
ATOM 2052 O O . VAL A 1 267 ? -10.461 15 19 1 95.81 267 VAL A O 1
ATOM 2055 N N . SER A 1 268 ? -11.398 16.953 18.484 1 94 268 SER A N 1
ATOM 2056 C CA . SER A 1 268 ? -12.711 16.516 18.938 1 94 268 SER A CA 1
ATOM 2057 C C . SER A 1 268 ? -13.242 15.359 18.109 1 94 268 SER A C 1
ATOM 2059 O O . SER A 1 268 ? -14.148 14.641 18.547 1 94 268 SER A O 1
ATOM 2061 N N . SER A 1 269 ? -12.703 15.172 16.922 1 93.62 269 SER A N 1
ATOM 2062 C CA . SER A 1 269 ? -13.141 14.078 16.062 1 93.62 269 SER A CA 1
ATOM 2063 C C . SER A 1 269 ? -12.43 12.773 16.422 1 93.62 269 SER A C 1
ATOM 2065 O O . SER A 1 269 ? -12.781 11.711 15.906 1 93.62 269 SER A O 1
ATOM 2067 N N . VAL A 1 270 ? -11.438 12.797 17.281 1 95.19 270 VAL A N 1
ATOM 2068 C CA . VAL A 1 270 ? -10.68 11.617 17.672 1 95.19 270 VAL A CA 1
ATOM 2069 C C . VAL A 1 270 ? -11.422 10.867 18.781 1 95.19 270 VAL A C 1
ATOM 2071 O O . VAL A 1 270 ? -11.734 11.438 19.828 1 95.19 270 VAL A O 1
ATOM 2074 N N . PRO A 1 271 ? -11.781 9.602 18.531 1 92.94 271 PRO A N 1
ATOM 2075 C CA . PRO A 1 271 ? -12.477 8.844 19.578 1 92.94 271 PRO A CA 1
ATOM 2076 C C . PRO A 1 271 ? -11.68 8.773 20.875 1 92.94 271 PRO A C 1
ATOM 2078 O O . PRO A 1 271 ? -10.453 8.875 20.859 1 92.94 271 PRO A O 1
ATOM 2081 N N . LEU A 1 272 ? -12.391 8.555 21.969 1 93.31 272 LEU A N 1
ATOM 2082 C CA . LEU A 1 272 ? -11.797 8.477 23.297 1 93.31 272 LEU A CA 1
ATOM 2083 C C . LEU A 1 272 ? -10.719 7.402 23.344 1 93.31 272 LEU A C 1
ATOM 2085 O O . LEU A 1 272 ? -10.93 6.281 22.875 1 93.31 272 LEU A O 1
ATOM 2089 N N . GLY A 1 273 ? -9.57 7.809 23.781 1 93.38 273 GLY A N 1
ATOM 2090 C CA . GLY A 1 273 ? -8.5 6.859 24.016 1 93.38 273 GLY A CA 1
ATOM 2091 C C . GLY A 1 273 ? -7.633 6.617 22.797 1 93.38 273 GLY A C 1
ATOM 2092 O O . GLY A 1 273 ? -6.566 6.008 22.891 1 93.38 273 GLY A O 1
ATOM 2093 N N . ILE A 1 274 ? -8.008 7.051 21.656 1 94.62 274 ILE A N 1
ATOM 2094 C CA . ILE A 1 274 ? -7.262 6.832 20.422 1 94.62 274 ILE A CA 1
ATOM 2095 C C . ILE A 1 274 ? -6.152 7.871 20.312 1 94.62 274 ILE A C 1
ATOM 2097 O O . ILE A 1 274 ? -6.391 9.07 20.469 1 94.62 274 ILE A O 1
ATOM 2101 N N . PRO A 1 275 ? -4.934 7.449 20.062 1 96.19 275 PRO A N 1
ATOM 2102 C CA . PRO A 1 275 ? -3.82 8.391 19.922 1 96.19 275 PRO A CA 1
ATOM 2103 C C . PRO A 1 275 ? -3.912 9.227 18.641 1 96.19 275 PRO A C 1
ATOM 2105 O O . PRO A 1 275 ? -4.465 8.766 17.641 1 96.19 275 PRO A O 1
ATOM 2108 N N . PHE A 1 276 ? -3.396 10.414 18.734 1 97.5 276 PHE A N 1
ATOM 2109 C CA . PHE A 1 276 ? -3.182 11.242 17.562 1 97.5 276 PHE A CA 1
ATOM 2110 C C . PHE A 1 276 ? -1.822 11.93 17.625 1 97.5 276 PHE A C 1
ATOM 2112 O O . PHE A 1 276 ? -1.249 12.086 18.703 1 97.5 276 PHE A O 1
ATOM 2119 N N . TYR A 1 277 ? -1.284 12.312 16.469 1 98.25 277 TYR A N 1
ATOM 2120 C CA . TYR A 1 277 ? 0.037 12.914 16.344 1 98.25 277 TYR A CA 1
ATOM 2121 C C . TYR A 1 277 ? -0.034 14.227 15.57 1 98.25 277 TYR A C 1
ATOM 2123 O O . TYR A 1 277 ? -0.913 14.406 14.727 1 98.25 277 TYR A O 1
ATOM 2131 N N . ILE A 1 278 ? 0.856 15.086 15.875 1 98.62 278 ILE A N 1
ATOM 2132 C CA . ILE A 1 278 ? 0.969 16.375 15.195 1 98.62 278 ILE A CA 1
ATOM 2133 C C . ILE A 1 278 ? 2.426 16.828 15.203 1 98.62 278 ILE A C 1
ATOM 2135 O O . ILE A 1 278 ? 3.135 16.656 16.203 1 98.62 278 ILE A O 1
ATOM 2139 N N . ASP A 1 279 ? 2.898 17.344 14.133 1 98.69 279 ASP A N 1
ATOM 2140 C CA . ASP A 1 279 ? 4.23 17.922 14.008 1 98.69 279 ASP A CA 1
ATOM 2141 C C . ASP A 1 279 ? 4.168 19.453 14.023 1 98.69 279 ASP A C 1
ATOM 2143 O O . ASP A 1 279 ? 3.508 20.062 13.18 1 98.69 279 ASP A O 1
ATOM 2147 N N . ILE A 1 280 ? 4.902 20.062 14.945 1 98.81 280 ILE A N 1
ATOM 2148 C CA . ILE A 1 280 ? 4.801 21.5 15.164 1 98.81 280 ILE A CA 1
ATOM 2149 C C . ILE A 1 280 ? 6.172 22.141 15 1 98.81 280 ILE A C 1
ATOM 2151 O O . ILE A 1 280 ? 7.152 21.688 15.594 1 98.81 280 ILE A O 1
ATOM 2155 N N . PRO A 1 281 ? 6.262 23.203 14.141 1 98.5 281 PRO A N 1
ATOM 2156 C CA . PRO A 1 281 ? 7.52 23.953 14.102 1 98.5 281 PRO A CA 1
ATOM 2157 C C . PRO A 1 281 ? 7.781 24.734 15.383 1 98.5 281 PRO A C 1
ATOM 2159 O O . PRO A 1 281 ? 6.934 25.531 15.812 1 98.5 281 PRO A O 1
ATOM 2162 N N . GLN A 1 282 ? 8.914 24.672 15.922 1 97.94 282 GLN A N 1
ATOM 2163 C CA . GLN A 1 282 ? 9.25 25.234 17.219 1 97.94 282 GLN A CA 1
ATOM 2164 C C . GLN A 1 282 ? 9.258 26.75 17.172 1 97.94 282 GLN A C 1
ATOM 2166 O O . GLN A 1 282 ? 8.938 27.406 18.172 1 97.94 282 GLN A O 1
ATOM 2171 N N . PRO A 1 283 ? 9.641 27.359 16.062 1 97.75 283 PRO A N 1
ATOM 2172 C CA . PRO A 1 283 ? 9.641 28.812 16.031 1 97.75 283 PRO A CA 1
ATOM 2173 C C . PRO A 1 283 ? 8.242 29.406 16.203 1 97.75 283 PRO A C 1
ATOM 2175 O O . PRO A 1 283 ? 8.109 30.609 16.5 1 97.75 283 PRO A O 1
ATOM 2178 N N . ASN A 1 284 ? 7.203 28.672 15.867 1 98.38 284 ASN A N 1
ATOM 2179 C CA . ASN A 1 284 ? 5.859 29.156 16.156 1 98.38 284 ASN A CA 1
ATOM 2180 C C . ASN A 1 284 ? 5.488 28.969 17.609 1 98.38 284 ASN A C 1
ATOM 2182 O O . ASN A 1 284 ? 4.902 27.953 17.984 1 98.38 284 ASN A O 1
ATOM 2186 N N . GLU A 1 285 ? 5.707 29.984 18.359 1 97.5 285 GLU A N 1
ATOM 2187 C CA . GLU A 1 285 ? 5.531 29.922 19.812 1 97.5 285 GLU A CA 1
ATOM 2188 C C . GLU A 1 285 ? 4.066 29.719 20.172 1 97.5 285 GLU A C 1
ATOM 2190 O O . GLU A 1 285 ? 3.762 29.047 21.172 1 97.5 285 GLU A O 1
ATOM 2195 N N . ASN A 1 286 ? 3.238 30.297 19.375 1 96.38 286 ASN A N 1
ATOM 2196 C CA . ASN A 1 286 ? 1.813 30.125 19.641 1 96.38 286 ASN A CA 1
ATOM 2197 C C . ASN A 1 286 ? 1.392 28.672 19.484 1 96.38 286 ASN A C 1
ATOM 2199 O O . ASN A 1 286 ? 0.61 28.156 20.281 1 96.38 286 ASN A O 1
ATOM 2203 N N . ALA A 1 287 ? 1.888 28 18.484 1 97.56 287 ALA A N 1
ATOM 2204 C CA . ALA A 1 287 ? 1.599 26.578 18.266 1 97.56 287 ALA A CA 1
ATOM 2205 C C . ALA A 1 287 ? 2.174 25.734 19.391 1 97.56 287 ALA A C 1
ATOM 2207 O O . ALA A 1 287 ? 1.508 24.828 19.891 1 97.56 287 ALA A O 1
ATOM 2208 N N . MET A 1 288 ? 3.361 26.062 19.812 1 97.69 288 MET A N 1
ATOM 2209 C CA . MET A 1 288 ? 4.012 25.344 20.922 1 97.69 288 MET A CA 1
ATOM 2210 C C . MET A 1 288 ? 3.221 25.516 22.203 1 97.69 288 MET A C 1
ATOM 2212 O O . MET A 1 288 ? 3.135 24.594 23.016 1 97.69 288 MET A O 1
ATOM 2216 N N . GLU A 1 289 ? 2.709 26.656 22.391 1 95.81 289 GLU A N 1
ATOM 2217 C CA . GLU A 1 289 ? 1.902 26.922 23.578 1 95.81 289 GLU A CA 1
ATOM 2218 C C . GLU A 1 289 ? 0.645 26.047 23.594 1 95.81 289 GLU A C 1
ATOM 2220 O O . GLU A 1 289 ? 0.246 25.547 24.641 1 95.81 289 GLU A O 1
ATOM 2225 N N . ILE A 1 290 ? 0.036 25.938 22.406 1 93.81 290 ILE A N 1
ATOM 2226 C CA . ILE A 1 290 ? -1.132 25.062 22.312 1 93.81 290 ILE A CA 1
ATOM 2227 C C . ILE A 1 290 ? -0.761 23.656 22.75 1 93.81 290 ILE A C 1
ATOM 2229 O O . ILE A 1 290 ? -1.495 23.016 23.516 1 93.81 290 ILE A O 1
ATOM 2233 N N . ALA A 1 291 ? 0.352 23.125 22.328 1 96.12 291 ALA A N 1
ATOM 2234 C CA . ALA A 1 291 ? 0.814 21.797 22.703 1 96.12 291 ALA A CA 1
ATOM 2235 C C . ALA A 1 291 ? 1.028 21.672 24.203 1 96.12 291 ALA A C 1
ATOM 2237 O O . ALA A 1 291 ? 0.64 20.688 24.812 1 96.12 291 ALA A O 1
ATOM 2238 N N . ARG A 1 292 ? 1.611 22.688 24.781 1 94.75 292 ARG A N 1
ATOM 2239 C CA . ARG A 1 292 ? 1.885 22.703 26.219 1 94.75 292 ARG A CA 1
ATOM 2240 C C . ARG A 1 292 ? 0.589 22.734 27.016 1 94.75 292 ARG A C 1
ATOM 2242 O O . ARG A 1 292 ? 0.409 21.953 27.953 1 94.75 292 ARG A O 1
ATOM 2249 N N . GLU A 1 293 ? -0.27 23.578 26.625 1 92.38 293 GLU A N 1
ATOM 2250 C CA . GLU A 1 293 ? -1.506 23.797 27.359 1 92.38 293 GLU A CA 1
ATOM 2251 C C . GLU A 1 293 ? -2.424 22.578 27.281 1 92.38 293 GLU A C 1
ATOM 2253 O O . GLU A 1 293 ? -3.186 22.312 28.219 1 92.38 293 GLU A O 1
ATOM 2258 N N . THR A 1 294 ? -2.338 21.906 26.203 1 92.56 294 THR A N 1
ATOM 2259 C CA . THR A 1 294 ? -3.217 20.75 26.031 1 92.56 294 THR A CA 1
ATOM 2260 C C . THR A 1 294 ? -2.535 19.469 26.5 1 92.56 294 THR A C 1
ATOM 2262 O O . THR A 1 294 ? -3.119 18.391 26.422 1 92.56 294 THR A O 1
ATOM 2265 N N . GLY A 1 295 ? -1.278 19.547 26.922 1 93.38 295 GLY A N 1
ATOM 2266 C CA . GLY A 1 295 ? -0.591 18.422 27.547 1 93.38 295 GLY A CA 1
ATOM 2267 C C . GLY A 1 295 ? -0.128 17.375 26.547 1 93.38 295 GLY A C 1
ATOM 2268 O O . GLY A 1 295 ? -0.139 16.188 26.844 1 93.38 295 GLY A O 1
ATOM 2269 N N . LEU A 1 296 ? 0.208 17.766 25.375 1 96.75 296 LEU A N 1
ATOM 2270 C CA . LEU A 1 296 ? 0.722 16.812 24.406 1 96.75 296 LEU A CA 1
ATOM 2271 C C . LEU A 1 296 ? 2.102 16.312 24.812 1 96.75 296 LEU A C 1
ATOM 2273 O O . LEU A 1 296 ? 2.881 17.031 25.422 1 96.75 296 LEU A O 1
ATOM 2277 N N . GLU A 1 297 ? 2.379 15.086 24.453 1 98.06 297 GLU A N 1
ATOM 2278 C CA . GLU A 1 297 ? 3.654 14.453 24.766 1 98.06 297 GLU A CA 1
ATOM 2279 C C . GLU A 1 297 ? 4.637 14.578 23.609 1 98.06 297 GLU A C 1
ATOM 2281 O O . GLU A 1 297 ? 4.316 14.219 22.469 1 98.06 297 GLU A O 1
ATOM 2286 N N . LEU A 1 298 ? 5.832 15.078 23.922 1 98 298 LEU A N 1
ATOM 2287 C CA . LEU A 1 298 ? 6.887 15.141 22.922 1 98 298 LEU A CA 1
ATOM 2288 C C . LEU A 1 298 ? 7.395 13.742 22.562 1 98 298 LEU A C 1
ATOM 2290 O O . LEU A 1 298 ? 7.754 12.969 23.453 1 98 298 LEU A O 1
ATOM 2294 N N . VAL A 1 299 ? 7.426 13.383 21.312 1 96.75 299 VAL A N 1
ATOM 2295 C CA . VAL A 1 299 ? 7.867 12.062 20.859 1 96.75 299 VAL A CA 1
ATOM 2296 C C . VAL A 1 299 ? 9.305 12.148 20.344 1 96.75 299 VAL A C 1
ATOM 2298 O O . VAL A 1 299 ? 10.172 11.406 20.797 1 96.75 299 VAL A O 1
ATOM 2301 N N . PHE A 1 300 ? 9.539 13.055 19.344 1 94.81 300 PHE A N 1
ATOM 2302 C CA . PHE A 1 300 ? 10.883 13.305 18.844 1 94.81 300 PHE A CA 1
ATOM 2303 C C . PHE A 1 300 ? 10.953 14.648 18.125 1 94.81 300 PHE A C 1
ATOM 2305 O O . PHE A 1 300 ? 9.945 15.352 18.016 1 94.81 300 PHE A O 1
ATOM 2312 N N . GLU A 1 301 ? 12.188 14.984 17.719 1 96.81 301 GLU A N 1
ATOM 2313 C CA . GLU A 1 301 ? 12.422 16.25 17.031 1 96.81 301 GLU A CA 1
ATOM 2314 C C . GLU A 1 301 ? 13.195 16.031 15.727 1 96.81 301 GLU A C 1
ATOM 2316 O O . GLU A 1 301 ? 13.93 15.047 15.602 1 96.81 301 GLU A O 1
ATOM 2321 N N . THR A 1 302 ? 12.906 16.859 14.773 1 97.25 302 THR A N 1
ATOM 2322 C CA . THR A 1 302 ? 13.656 16.875 13.523 1 97.25 302 THR A CA 1
ATOM 2323 C C . THR A 1 302 ? 14.164 18.281 13.219 1 97.25 302 THR A C 1
ATOM 2325 O O . THR A 1 302 ? 13.703 19.25 13.82 1 97.25 302 THR A O 1
ATOM 2328 N N . ALA A 1 303 ? 15.188 18.344 12.367 1 97.38 303 ALA A N 1
ATOM 2329 C CA . ALA A 1 303 ? 15.703 19.609 11.867 1 97.38 303 ALA A CA 1
ATOM 2330 C C . ALA A 1 303 ? 15.219 19.875 10.445 1 97.38 303 ALA A C 1
ATOM 2332 O O . ALA A 1 303 ? 15.508 19.078 9.531 1 97.38 303 ALA A O 1
ATOM 2333 N N . ARG A 1 304 ? 14.492 20.922 10.25 1 97.81 304 ARG A N 1
ATOM 2334 C CA . ARG A 1 304 ? 14.164 21.406 8.922 1 97.81 304 ARG A CA 1
ATOM 2335 C C . ARG A 1 304 ? 15.352 22.125 8.281 1 97.81 304 ARG A C 1
ATOM 2337 O O . ARG A 1 304 ? 15.969 22.984 8.898 1 97.81 304 ARG A O 1
ATOM 2344 N N . MET A 1 305 ? 15.68 21.703 7.074 1 97.12 305 MET A N 1
ATOM 2345 C CA . MET A 1 305 ? 16.844 22.25 6.375 1 97.12 305 MET A CA 1
ATOM 2346 C C . MET A 1 305 ? 16.5 22.562 4.922 1 97.12 305 MET A C 1
ATOM 2348 O O . MET A 1 305 ? 15.594 21.969 4.348 1 97.12 305 MET A O 1
ATOM 2352 N N . PHE A 1 306 ? 17.25 23.547 4.344 1 96.94 306 PHE A N 1
ATOM 2353 C CA . PHE A 1 306 ? 17.078 23.953 2.953 1 96.94 306 PHE A CA 1
ATOM 2354 C C . PHE A 1 306 ? 18.422 24.219 2.293 1 96.94 306 PHE A C 1
ATOM 2356 O O . PHE A 1 306 ? 19.391 24.562 2.971 1 96.94 306 PHE A O 1
ATOM 2363 N N . THR A 1 307 ? 18.422 24.109 0.958 1 95 307 THR A N 1
ATOM 2364 C CA . THR A 1 307 ? 19.641 24.469 0.22 1 95 307 THR A CA 1
ATOM 2365 C C . THR A 1 307 ? 19.688 25.969 -0.061 1 95 307 THR A C 1
ATOM 2367 O O . THR A 1 307 ? 20.766 26.547 -0.205 1 95 307 THR A O 1
ATOM 2370 N N . LYS A 1 308 ? 18.516 26.562 -0.245 1 94.12 308 LYS A N 1
ATOM 2371 C CA . LYS A 1 308 ? 18.469 27.969 -0.641 1 94.12 308 LYS A CA 1
ATOM 2372 C C . LYS A 1 308 ? 17.516 28.75 0.25 1 94.12 308 LYS A C 1
ATOM 2374 O O . LYS A 1 308 ? 16.703 29.531 -0.244 1 94.12 308 LYS A O 1
ATOM 2379 N N . GLY A 1 309 ? 17.469 28.406 1.527 1 91 309 GLY A N 1
ATOM 2380 C CA . GLY A 1 309 ? 16.594 29.109 2.467 1 91 309 GLY A CA 1
ATOM 2381 C C . GLY A 1 309 ? 15.164 28.625 2.428 1 91 309 GLY A C 1
ATOM 2382 O O . GLY A 1 309 ? 14.797 27.812 1.576 1 91 309 GLY A O 1
ATOM 2383 N N . SER A 1 310 ? 14.297 29.109 3.283 1 86.12 310 SER A N 1
ATOM 2384 C CA . SER A 1 310 ? 12.969 28.547 3.533 1 86.12 310 SER A CA 1
ATOM 2385 C C . SER A 1 310 ? 11.992 28.938 2.428 1 86.12 310 SER A C 1
ATOM 2387 O O . SER A 1 310 ? 10.875 28.406 2.373 1 86.12 310 SER A O 1
ATOM 2389 N N . GLY A 1 311 ? 12.383 29.562 1.404 1 78.94 311 GLY A N 1
ATOM 2390 C CA . GLY A 1 311 ? 11.656 29.766 0.162 1 78.94 311 GLY A CA 1
ATOM 2391 C C . GLY A 1 311 ? 10.266 30.328 0.369 1 78.94 311 GLY A C 1
ATOM 2392 O O . GLY A 1 311 ? 9.32 29.953 -0.316 1 78.94 311 GLY A O 1
ATOM 2393 N N . GLY A 1 312 ? 9.898 31.031 1.407 1 88.69 312 GLY A N 1
ATOM 2394 C CA . GLY A 1 312 ? 8.617 31.688 1.593 1 88.69 312 GLY A CA 1
ATOM 2395 C C . GLY A 1 312 ? 7.719 30.984 2.584 1 88.69 312 GLY A C 1
ATOM 2396 O O . GLY A 1 312 ? 6.562 31.375 2.77 1 88.69 312 GLY A O 1
ATOM 2397 N N . VAL A 1 313 ? 8.18 29.953 3.148 1 95.25 313 VAL A N 1
ATOM 2398 C CA . VAL A 1 313 ? 7.387 29.25 4.156 1 95.25 313 VAL A CA 1
ATOM 2399 C C . VAL A 1 313 ? 7.102 30.188 5.328 1 95.25 313 VAL A C 1
ATOM 2401 O O . VAL A 1 313 ? 8.008 30.844 5.852 1 95.25 313 VAL A O 1
ATOM 2404 N N . LYS A 1 314 ? 5.867 30.312 5.66 1 97 314 LYS A N 1
ATOM 2405 C CA . LYS A 1 314 ? 5.48 31.141 6.797 1 97 314 LYS A CA 1
ATOM 2406 C C . LYS A 1 314 ? 5.316 30.297 8.062 1 97 314 LYS A C 1
ATOM 2408 O O . LYS A 1 314 ? 4.191 29.969 8.461 1 97 314 LYS A O 1
ATOM 2413 N N . CYS A 1 315 ? 6.328 30.094 8.688 1 95.56 315 CYS A N 1
ATOM 2414 C CA . CYS A 1 315 ? 6.387 29.234 9.867 1 95.56 315 CYS A CA 1
ATOM 2415 C C . CYS A 1 315 ? 5.43 29.719 10.945 1 95.56 315 CYS A C 1
ATOM 2417 O O . CYS A 1 315 ? 4.84 28.922 11.664 1 95.56 315 CYS A O 1
ATOM 2419 N N . SER A 1 316 ? 5.242 31.031 11.016 1 96.56 316 SER A N 1
ATOM 2420 C CA . SER A 1 316 ? 4.402 31.625 12.047 1 96.56 316 SER A CA 1
ATOM 2421 C C . SER A 1 316 ? 2.936 31.281 11.836 1 96.56 316 SER A C 1
ATOM 2423 O O . SER A 1 316 ? 2.111 31.469 12.727 1 96.56 316 SER A O 1
ATOM 2425 N N . MET A 1 317 ? 2.637 30.734 10.672 1 98.31 317 MET A N 1
ATOM 2426 C CA . MET A 1 317 ? 1.25 30.391 10.375 1 98.31 317 MET A CA 1
ATOM 2427 C C . MET A 1 317 ? 1.052 28.875 10.375 1 98.31 317 MET A C 1
ATOM 2429 O O . MET A 1 317 ? -0.03 28.391 10.039 1 98.31 317 MET A O 1
ATOM 2433 N N . ILE A 1 318 ? 2.084 28.109 10.758 1 98.81 318 ILE A N 1
ATOM 2434 C CA . ILE A 1 318 ? 2.006 26.656 10.773 1 98.81 318 ILE A CA 1
ATOM 2435 C C . ILE A 1 318 ? 1.799 26.172 12.203 1 98.81 318 ILE A C 1
ATOM 2437 O O . ILE A 1 318 ? 2.705 26.266 13.039 1 98.81 318 ILE A O 1
ATOM 2441 N N . TYR A 1 319 ? 0.635 25.688 12.469 1 98.5 319 TYR A N 1
ATOM 2442 C CA . TYR A 1 319 ? 0.313 25.141 13.781 1 98.5 319 TYR A CA 1
ATOM 2443 C C . TYR A 1 319 ? 0.407 23.609 13.773 1 98.5 319 TYR A C 1
ATOM 2445 O O . TYR A 1 319 ? 0.429 22.984 14.828 1 98.5 319 TYR A O 1
ATOM 2453 N N . GLY A 1 320 ? 0.441 22.969 12.672 1 98.75 320 GLY A N 1
ATOM 2454 C CA . GLY A 1 320 ? 0.727 21.594 12.344 1 98.75 320 GLY A CA 1
ATOM 2455 C C . GLY A 1 320 ? 1.25 21.406 10.93 1 98.75 320 GLY A C 1
ATOM 2456 O O . GLY A 1 320 ? 0.621 21.844 9.969 1 98.75 320 GLY A O 1
ATOM 2457 N N . LEU A 1 321 ? 2.389 20.812 10.828 1 98.62 321 LEU A N 1
ATOM 2458 C CA . LEU A 1 321 ? 2.969 20.547 9.516 1 98.62 321 LEU A CA 1
ATOM 2459 C C . LEU A 1 321 ? 2.133 19.531 8.742 1 98.62 321 LEU A C 1
ATOM 2461 O O . LEU A 1 321 ? 1.46 18.688 9.336 1 98.62 321 LEU A O 1
ATOM 2465 N N . THR A 1 322 ? 2.166 19.641 7.391 1 98.38 322 THR A N 1
ATOM 2466 C CA . THR A 1 322 ? 1.459 18.688 6.539 1 98.38 322 THR A CA 1
ATOM 2467 C C . THR A 1 322 ? 1.991 17.281 6.758 1 98.38 322 THR A C 1
ATOM 2469 O O . THR A 1 322 ? 1.229 16.359 7.078 1 98.38 322 THR A O 1
ATOM 2472 N N . THR A 1 323 ? 3.207 17.031 6.582 1 97.69 323 THR A N 1
ATOM 2473 C CA . THR A 1 323 ? 3.979 15.82 6.848 1 97.69 323 THR A CA 1
ATOM 2474 C C . THR A 1 323 ? 5.477 16.109 6.797 1 97.69 323 THR A C 1
ATOM 2476 O O . THR A 1 323 ? 5.922 16.969 6.031 1 97.69 323 THR A O 1
ATOM 2479 N N . LEU A 1 324 ? 6.242 15.445 7.562 1 97.56 324 LEU A N 1
ATOM 2480 C CA . LEU A 1 324 ? 7.684 15.672 7.625 1 97.56 324 LEU A CA 1
ATOM 2481 C C . LEU A 1 324 ? 8.367 15.18 6.352 1 97.56 324 LEU A C 1
ATOM 2483 O O . LEU A 1 324 ? 9.492 15.586 6.047 1 97.56 324 LEU A O 1
ATOM 2487 N N . GLU A 1 325 ? 7.723 14.344 5.59 1 97.25 325 GLU A N 1
ATOM 2488 C CA . GLU A 1 325 ? 8.359 13.68 4.461 1 97.25 325 GLU A CA 1
ATOM 2489 C C . GLU A 1 325 ? 8.172 14.469 3.17 1 97.25 325 GLU A C 1
ATOM 2491 O O . GLU A 1 325 ? 8.867 14.227 2.18 1 97.25 325 GLU A O 1
ATOM 2496 N N . LEU A 1 326 ? 7.207 15.375 3.148 1 97 326 LEU A N 1
ATOM 2497 C CA . LEU A 1 326 ? 6.922 16.094 1.907 1 97 326 LEU A CA 1
ATOM 2498 C C . LEU A 1 326 ? 6.93 17.594 2.129 1 97 326 LEU A C 1
ATOM 2500 O O . LEU A 1 326 ? 6.785 18.375 1.18 1 97 326 LEU A O 1
ATOM 2504 N N . GLY A 1 327 ? 7.137 17.984 3.344 1 94.12 327 GLY A N 1
ATOM 2505 C CA . GLY A 1 327 ? 7.184 19.391 3.654 1 94.12 327 GLY A CA 1
ATOM 2506 C C . GLY A 1 327 ? 5.883 19.922 4.234 1 94.12 327 GLY A C 1
ATOM 2507 O O . GLY A 1 327 ? 5.738 21.125 4.449 1 94.12 327 GLY A O 1
ATOM 2508 N N . MET B 1 1 ? -63.062 -10.539 25.969 1 22.33 1 MET B N 1
ATOM 2509 C CA . MET B 1 1 ? -62.906 -10.156 27.375 1 22.33 1 MET B CA 1
ATOM 2510 C C . MET B 1 1 ? -61.469 -10.422 27.859 1 22.33 1 MET B C 1
ATOM 2512 O O . MET B 1 1 ? -61.219 -10.328 29.062 1 22.33 1 MET B O 1
ATOM 2516 N N . SER B 1 2 ? -60.656 -10.922 26.969 1 21.61 2 SER B N 1
ATOM 2517 C CA . SER B 1 2 ? -59.344 -11.125 26.312 1 21.61 2 SER B CA 1
ATOM 2518 C C . SER B 1 2 ? -58.5 -9.875 26.406 1 21.61 2 SER B C 1
ATOM 2520 O O . SER B 1 2 ? -57.594 -9.664 25.578 1 21.61 2 SER B O 1
ATOM 2522 N N . GLN B 1 3 ? -58.844 -8.969 27.625 1 22.3 3 GLN B N 1
ATOM 2523 C CA . GLN B 1 3 ? -58.344 -7.602 27.484 1 22.3 3 GLN B CA 1
ATOM 2524 C C . GLN B 1 3 ? -56.812 -7.574 27.406 1 22.3 3 GLN B C 1
ATOM 2526 O O . GLN B 1 3 ? -56.156 -8.406 28.016 1 22.3 3 GLN B O 1
ATOM 2531 N N . GLY B 1 4 ? -56.312 -6.859 26.266 1 20.44 4 GLY B N 1
ATOM 2532 C CA . GLY B 1 4 ? -55.188 -6.398 25.453 1 20.44 4 GLY B CA 1
ATOM 2533 C C . GLY B 1 4 ? -54.188 -5.566 26.234 1 20.44 4 GLY B C 1
ATOM 2534 O O . GLY B 1 4 ? -54.469 -4.41 26.578 1 20.44 4 GLY B O 1
ATOM 2535 N N . LEU B 1 5 ? -53.531 -6.129 27.344 1 21.73 5 LEU B N 1
ATOM 2536 C CA . LEU B 1 5 ? -52.594 -5.434 28.219 1 21.73 5 LEU B CA 1
ATOM 2537 C C . LEU B 1 5 ? -51.594 -4.605 27.422 1 21.73 5 LEU B C 1
ATOM 2539 O O . LEU B 1 5 ? -50.781 -5.16 26.672 1 21.73 5 LEU B O 1
ATOM 2543 N N . GLN B 1 6 ? -52 -3.344 26.922 1 21.98 6 GLN B N 1
ATOM 2544 C CA . GLN B 1 6 ? -51.25 -2.35 26.172 1 21.98 6 GLN B CA 1
ATOM 2545 C C . GLN B 1 6 ? -49.969 -1.943 26.922 1 21.98 6 GLN B C 1
ATOM 2547 O O . GLN B 1 6 ? -50.031 -1.295 27.969 1 21.98 6 GLN B O 1
ATOM 2552 N N . SER B 1 7 ? -49.125 -2.852 27.25 1 21.62 7 SER B N 1
ATOM 2553 C CA . SER B 1 7 ? -48 -2.381 28.047 1 21.62 7 SER B CA 1
ATOM 2554 C C . SER B 1 7 ? -47.25 -1.254 27.328 1 21.62 7 SER B C 1
ATOM 2556 O O . SER B 1 7 ? -46.906 -1.39 26.156 1 21.62 7 SER B O 1
ATOM 2558 N N . LYS B 1 8 ? -47.531 0.023 27.609 1 25.39 8 LYS B N 1
ATOM 2559 C CA . LYS B 1 8 ? -46.875 1.243 27.125 1 25.39 8 LYS B CA 1
ATOM 2560 C C . LYS B 1 8 ? -45.375 1.232 27.438 1 25.39 8 LYS B C 1
ATOM 2562 O O . LYS B 1 8 ? -44.969 1.448 28.594 1 25.39 8 LYS B O 1
ATOM 2567 N N . GLY B 1 9 ? -44.656 0.259 27.078 1 23.77 9 GLY B N 1
ATOM 2568 C CA . GLY B 1 9 ? -43.281 0.302 27.516 1 23.77 9 GLY B CA 1
ATOM 2569 C C . GLY B 1 9 ? -42.562 1.579 27.109 1 23.77 9 GLY B C 1
ATOM 2570 O O . GLY B 1 9 ? -42.812 2.113 26.016 1 23.77 9 GLY B O 1
ATOM 2571 N N . ALA B 1 10 ? -42.156 2.449 28.094 1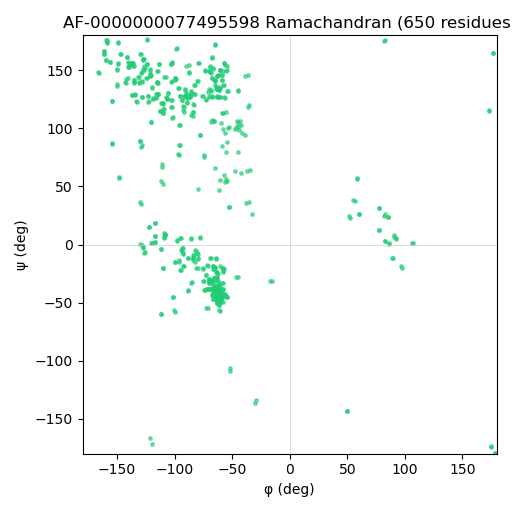 25.75 10 ALA B N 1
ATOM 2572 C CA . ALA B 1 10 ? -41.375 3.676 28.047 1 25.75 10 ALA B CA 1
ATOM 2573 C C . ALA B 1 10 ? -40.156 3.51 27.141 1 25.75 10 ALA B C 1
ATOM 2575 O O . ALA B 1 10 ? -39.344 2.609 27.359 1 25.75 10 ALA B O 1
ATOM 2576 N N . GLU B 1 11 ? -40.25 3.984 25.875 1 27.5 11 GLU B N 1
ATOM 2577 C CA . GLU B 1 11 ? -39.156 4.141 24.906 1 27.5 11 GLU B CA 1
ATOM 2578 C C . GLU B 1 11 ? -38.031 4.973 25.484 1 27.5 11 GLU B C 1
ATOM 2580 O O . GLU B 1 11 ? -38.156 6.184 25.672 1 27.5 11 GLU B O 1
ATOM 2585 N N . SER B 1 12 ? -37.469 4.609 26.672 1 29.16 12 SER B N 1
ATOM 2586 C CA . SER B 1 12 ? -36.344 5.445 27.078 1 29.16 12 SER B CA 1
ATOM 2587 C C . SER B 1 12 ? -35.406 5.691 25.906 1 29.16 12 SER B C 1
ATOM 2589 O O . SER B 1 12 ? -35 4.758 25.219 1 29.16 12 SER B O 1
ATOM 2591 N N . GLU B 1 13 ? -35.406 6.855 25.312 1 31.14 13 GLU B N 1
ATOM 2592 C CA . GLU B 1 13 ? -34.562 7.484 24.297 1 31.14 13 GLU B CA 1
ATOM 2593 C C . GLU B 1 13 ? -33.094 7.418 24.688 1 31.14 13 GLU B C 1
ATOM 2595 O O . GLU B 1 13 ? -32.594 8.312 25.359 1 31.14 13 GLU B O 1
ATOM 2600 N N . THR B 1 14 ? -32.594 6.383 25.406 1 34.09 14 THR B N 1
ATOM 2601 C CA . THR B 1 14 ? -31.156 6.402 25.656 1 34.09 14 THR B CA 1
ATOM 2602 C C . THR B 1 14 ? -30.391 6.82 24.406 1 34.09 14 THR B C 1
ATOM 2604 O O . THR B 1 14 ? -30.672 6.332 23.312 1 34.09 14 THR B O 1
ATOM 2607 N N . GLY B 1 15 ? -29.859 8.023 24.203 1 35.09 15 GLY B N 1
ATOM 2608 C CA . GLY B 1 15 ? -29.094 8.68 23.156 1 35.09 15 GLY B CA 1
ATOM 2609 C C . GLY B 1 15 ? -28.078 7.758 22.5 1 35.09 15 GLY B C 1
ATOM 2610 O O . GLY B 1 15 ? -26.922 7.699 22.906 1 35.09 15 GLY B O 1
ATOM 2611 N N . ASP B 1 16 ? -28.156 6.449 22.219 1 39.38 16 ASP B N 1
ATOM 2612 C CA . ASP B 1 16 ? -27.422 5.352 21.594 1 39.38 16 ASP B CA 1
ATOM 2613 C C . ASP B 1 16 ? -26.766 5.793 20.297 1 39.38 16 ASP B C 1
ATOM 2615 O O . ASP B 1 16 ? -27.453 5.996 19.281 1 39.38 16 ASP B O 1
ATOM 2619 N N . SER B 1 17 ? -25.812 6.77 20.141 1 45.94 17 SER B N 1
ATOM 2620 C CA . SER B 1 17 ? -25.062 7.219 18.984 1 45.94 17 SER B CA 1
ATOM 2621 C C . SER B 1 17 ? -24.688 6.047 18.078 1 45.94 17 SER B C 1
ATOM 2623 O O . SER B 1 17 ? -23.891 5.195 18.469 1 45.94 17 SER B O 1
ATOM 2625 N N . SER B 1 18 ? -25.516 5.277 17.438 1 60.19 18 SER B N 1
ATOM 2626 C CA . SER B 1 18 ? -25.5 4.07 16.625 1 60.19 18 SER B CA 1
ATOM 2627 C C . SER B 1 18 ? -24.375 4.117 15.586 1 60.19 18 SER B C 1
ATOM 2629 O O . SER B 1 18 ? -24.266 5.078 14.82 1 60.19 18 SER B O 1
ATOM 2631 N N . ALA B 1 19 ? -23.25 3.439 15.828 1 75.94 19 ALA B N 1
ATOM 2632 C CA . ALA B 1 19 ? -22.188 3.186 14.867 1 75.94 19 ALA B CA 1
ATOM 2633 C C . ALA B 1 19 ? -22.734 2.941 13.469 1 75.94 19 ALA B C 1
ATOM 2635 O O . ALA B 1 19 ? -23.734 2.221 13.312 1 75.94 19 ALA B O 1
ATOM 2636 N N . THR B 1 20 ? -22.359 3.797 12.547 1 90.5 20 THR B N 1
ATOM 2637 C CA . THR B 1 20 ? -22.797 3.676 11.164 1 90.5 20 THR B CA 1
ATOM 2638 C C . THR B 1 20 ? -21.906 2.711 10.391 1 90.5 20 THR B C 1
ATOM 2640 O O . THR B 1 20 ? -20.703 2.938 10.266 1 90.5 20 THR B O 1
ATOM 2643 N N . PHE B 1 21 ? -22.516 1.548 10.055 1 95.38 21 PHE B N 1
ATOM 2644 C CA . PHE B 1 21 ? -21.828 0.562 9.234 1 95.38 21 PHE B CA 1
ATOM 2645 C C . PHE B 1 21 ? -22.078 0.816 7.754 1 95.38 21 PHE B C 1
ATOM 2647 O O . PHE B 1 21 ? -23.219 1.048 7.344 1 95.38 21 PHE B O 1
ATOM 2654 N N . ARG B 1 22 ? -20.969 0.858 6.988 1 96.19 22 ARG B N 1
ATOM 2655 C CA . ARG B 1 22 ? -21.094 1.064 5.551 1 96.19 22 ARG B CA 1
ATOM 2656 C C . ARG B 1 22 ? -20.078 0.24 4.785 1 96.19 22 ARG B C 1
ATOM 2658 O O . ARG B 1 22 ? -18.938 0.083 5.238 1 96.19 22 ARG B O 1
ATOM 2665 N N . VAL B 1 23 ? -20.516 -0.361 3.645 1 97.5 23 VAL B N 1
ATOM 2666 C CA . VAL B 1 23 ? -19.609 -1.008 2.697 1 97.5 23 VAL B CA 1
ATOM 2667 C C . VAL B 1 23 ? -19.469 -0.149 1.441 1 97.5 23 VAL B C 1
ATOM 2669 O O . VAL B 1 23 ? -20.484 0.262 0.853 1 97.5 23 VAL B O 1
ATOM 2672 N N . ARG B 1 24 ? -18.266 0.156 1.106 1 96.69 24 ARG B N 1
ATOM 2673 C CA . ARG B 1 24 ? -18.078 1.004 -0.065 1 96.69 24 ARG B CA 1
ATOM 2674 C C . ARG B 1 24 ? -16.938 0.481 -0.939 1 96.69 24 ARG B C 1
ATOM 2676 O O . ARG B 1 24 ? -16.031 -0.193 -0.448 1 96.69 24 ARG B O 1
ATOM 2683 N N . GLN B 1 25 ? -16.984 0.826 -2.201 1 96.62 25 GLN B N 1
ATOM 2684 C CA . GLN B 1 25 ? -15.867 0.547 -3.105 1 96.62 25 GLN B CA 1
ATOM 2685 C C . GLN B 1 25 ? -14.641 1.37 -2.732 1 96.62 25 GLN B C 1
ATOM 2687 O O . GLN B 1 25 ? -14.766 2.49 -2.234 1 96.62 25 GLN B O 1
ATOM 2692 N N . VAL B 1 26 ? -13.523 0.735 -2.896 1 96.88 26 VAL B N 1
ATOM 2693 C CA . VAL B 1 26 ? -12.289 1.485 -2.678 1 96.88 26 VAL B CA 1
ATOM 2694 C C . VAL B 1 26 ? -12.133 2.555 -3.758 1 96.88 26 VAL B C 1
ATOM 2696 O O . VAL B 1 26 ? -12.758 2.467 -4.82 1 96.88 26 VAL B O 1
ATOM 2699 N N . THR B 1 27 ? -11.289 3.527 -3.432 1 94 27 THR B N 1
ATOM 2700 C CA . THR B 1 27 ? -11.117 4.625 -4.379 1 94 27 THR B CA 1
ATOM 2701 C C . THR B 1 27 ? -9.672 4.73 -4.836 1 94 27 THR B C 1
ATOM 2703 O O . THR B 1 27 ? -9.32 5.625 -5.609 1 94 27 THR B O 1
ATOM 2706 N N . SER B 1 28 ? -8.828 3.846 -4.359 1 95 28 SER B N 1
ATOM 2707 C CA . SER B 1 28 ? -7.41 3.947 -4.703 1 95 28 SER B CA 1
ATOM 2708 C C . SER B 1 28 ? -6.688 2.629 -4.457 1 95 28 SER B C 1
ATOM 2710 O O . SER B 1 28 ? -7.207 1.748 -3.77 1 95 28 SER B O 1
ATOM 2712 N N . VAL B 1 29 ? -5.469 2.537 -5.004 1 96 29 VAL B N 1
ATOM 2713 C CA . VAL B 1 29 ? -4.629 1.361 -4.812 1 96 29 VAL B CA 1
ATOM 2714 C C . VAL B 1 29 ? -4.145 1.303 -3.365 1 96 29 VAL B C 1
ATOM 2716 O O . VAL B 1 29 ? -3.977 0.218 -2.803 1 96 29 VAL B O 1
ATOM 2719 N N . SER B 1 30 ? -4.004 2.447 -2.744 1 95.06 30 SER B N 1
ATOM 2720 C CA . SER B 1 30 ? -3.561 2.477 -1.355 1 95.06 30 SER B CA 1
ATOM 2721 C C . SER B 1 30 ? -4.543 1.748 -0.445 1 95.06 30 SER B C 1
ATOM 2723 O O . SER B 1 30 ? -4.141 1.131 0.544 1 95.06 30 SER B O 1
ATOM 2725 N N . GLU B 1 31 ? -5.777 1.877 -0.807 1 96.5 31 GLU B N 1
ATOM 2726 C CA . GLU B 1 31 ? -6.781 1.173 -0.015 1 96.5 31 GLU B CA 1
ATOM 2727 C C . GLU B 1 31 ? -6.695 -0.335 -0.233 1 96.5 31 GLU B C 1
ATOM 2729 O O . GLU B 1 31 ? -6.949 -1.115 0.687 1 96.5 31 GLU B O 1
ATOM 2734 N N . VAL B 1 32 ? -6.312 -0.741 -1.431 1 97.69 32 VAL B N 1
ATOM 2735 C CA . VAL B 1 32 ? -6.078 -2.158 -1.693 1 97.69 32 VAL B CA 1
ATOM 2736 C C . VAL B 1 32 ? -4.836 -2.627 -0.937 1 97.69 32 VAL B C 1
ATOM 2738 O O . VAL B 1 32 ? -4.816 -3.732 -0.39 1 97.69 32 VAL B O 1
ATOM 2741 N N . CYS B 1 33 ? -3.834 -1.761 -0.883 1 96.12 33 CYS B N 1
ATOM 2742 C CA . CYS B 1 33 ? -2.625 -2.08 -0.131 1 96.12 33 CYS B CA 1
ATOM 2743 C C . CYS B 1 33 ? -2.941 -2.295 1.344 1 96.12 33 CYS B C 1
ATOM 2745 O O . CYS B 1 33 ? -2.35 -3.162 1.989 1 96.12 33 CYS B O 1
ATOM 2747 N N . LEU B 1 34 ? -3.893 -1.511 1.88 1 95.25 34 LEU B N 1
ATOM 2748 C CA . LEU B 1 34 ? -4.328 -1.717 3.258 1 95.25 34 LEU B CA 1
ATOM 2749 C C . LEU B 1 34 ? -4.898 -3.117 3.443 1 95.25 34 LEU B C 1
ATOM 2751 O O . LEU B 1 34 ? -4.57 -3.803 4.414 1 95.25 34 LEU B O 1
ATOM 2755 N N . MET B 1 35 ? -5.711 -3.533 2.506 1 96.56 35 MET B N 1
ATOM 2756 C CA . MET B 1 35 ? -6.293 -4.871 2.562 1 96.56 35 MET B CA 1
ATOM 2757 C C . MET B 1 35 ? -5.207 -5.941 2.512 1 96.56 35 MET B C 1
ATOM 2759 O O . MET B 1 35 ? -5.285 -6.949 3.217 1 96.56 35 MET B O 1
ATOM 2763 N N . LEU B 1 36 ? -4.215 -5.738 1.689 1 95.69 36 LEU B N 1
ATOM 2764 C CA . LEU B 1 36 ? -3.137 -6.711 1.567 1 95.69 36 LEU B CA 1
ATOM 2765 C C . LEU B 1 36 ? -2.277 -6.734 2.826 1 95.69 36 LEU B C 1
ATOM 2767 O O . LEU B 1 36 ? -1.748 -7.781 3.205 1 95.69 36 LEU B O 1
ATOM 2771 N N . GLU B 1 37 ? -2.176 -5.578 3.498 1 93.5 37 GLU B N 1
ATOM 2772 C CA . GLU B 1 37 ? -1.509 -5.555 4.797 1 93.5 37 GLU B CA 1
ATOM 2773 C C . GLU B 1 37 ? -2.238 -6.438 5.805 1 93.5 37 GLU B C 1
ATOM 2775 O O . GLU B 1 37 ? -1.606 -7.152 6.586 1 93.5 37 GLU B O 1
ATOM 2780 N N . TRP B 1 38 ? -3.541 -6.344 5.816 1 95.12 38 TRP B N 1
ATOM 2781 C CA . TRP B 1 38 ? -4.328 -7.207 6.691 1 95.12 38 TRP B CA 1
ATOM 2782 C C . TRP B 1 38 ? -4.141 -8.672 6.316 1 95.12 38 TRP B C 1
ATOM 2784 O O . TRP B 1 38 ? -4.012 -9.531 7.191 1 95.12 38 TRP B O 1
ATOM 2794 N N . ALA B 1 39 ? -4.133 -8.938 5.004 1 95.44 39 ALA B N 1
ATOM 2795 C CA . ALA B 1 39 ? -3.904 -10.305 4.531 1 95.44 39 ALA B CA 1
ATOM 2796 C C . ALA B 1 39 ? -2.557 -10.836 5.012 1 95.44 39 ALA B C 1
ATOM 2798 O O . ALA B 1 39 ? -2.441 -12 5.398 1 95.44 39 ALA B O 1
ATOM 2799 N N . THR B 1 40 ? -1.544 -9.969 4.98 1 94 40 THR B N 1
ATOM 2800 C CA . THR B 1 40 ? -0.223 -10.328 5.488 1 94 40 THR B CA 1
ATOM 2801 C C . THR B 1 40 ? -0.286 -10.672 6.973 1 94 40 THR B C 1
ATOM 2803 O O . THR B 1 40 ? 0.286 -11.672 7.406 1 94 40 THR B O 1
ATOM 2806 N N . ALA B 1 41 ? -1.002 -9.867 7.676 1 92.62 41 ALA B N 1
ATOM 2807 C CA . ALA B 1 41 ? -1.139 -10.094 9.109 1 92.62 41 ALA B CA 1
ATOM 2808 C C . ALA B 1 41 ? -1.864 -11.406 9.398 1 92.62 41 ALA B C 1
ATOM 2810 O O . ALA B 1 41 ? -1.613 -12.062 10.414 1 92.62 41 ALA B O 1
ATOM 2811 N N . GLU B 1 42 ? -2.729 -11.828 8.492 1 93.38 42 GLU B N 1
ATOM 2812 C CA . GLU B 1 42 ? -3.463 -13.086 8.617 1 93.38 42 GLU B CA 1
ATOM 2813 C C . GLU B 1 42 ? -2.6 -14.273 8.195 1 93.38 42 GLU B C 1
ATOM 2815 O O . GLU B 1 42 ? -3.023 -15.43 8.312 1 93.38 42 GLU B O 1
ATOM 2820 N N . GLY B 1 43 ? -1.447 -14.039 7.66 1 91.88 43 GLY B N 1
ATOM 2821 C CA . GLY B 1 43 ? -0.564 -15.109 7.223 1 91.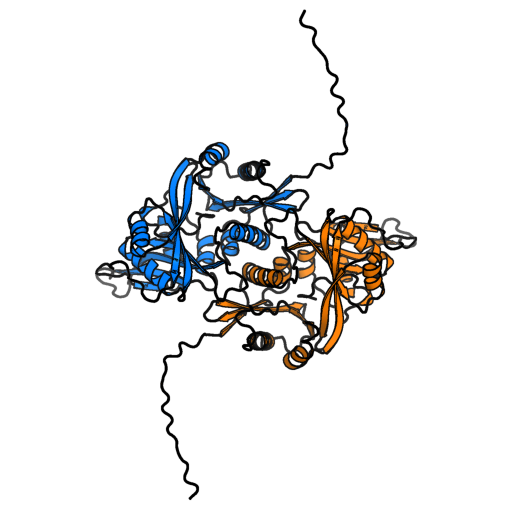88 43 GLY B CA 1
ATOM 2822 C C . GLY B 1 43 ? -0.864 -15.594 5.82 1 91.88 43 GLY B C 1
ATOM 2823 O O . GLY B 1 43 ? -0.523 -16.719 5.461 1 91.88 43 GLY B O 1
ATOM 2824 N N . TRP B 1 44 ? -1.498 -14.734 4.98 1 93.94 44 TRP B N 1
ATOM 2825 C CA . TRP B 1 44 ? -1.904 -15.18 3.65 1 93.94 44 TRP B CA 1
ATOM 2826 C C . TRP B 1 44 ? -0.786 -14.961 2.639 1 93.94 44 TRP B C 1
ATOM 2828 O O . TRP B 1 44 ? -0.87 -15.422 1.499 1 93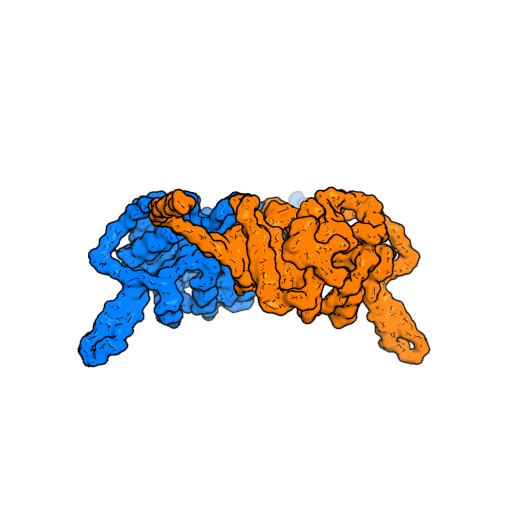.94 44 TRP B O 1
ATOM 2838 N N . HIS B 1 45 ? 0.232 -14.273 2.922 1 93.38 45 HIS B N 1
ATOM 2839 C CA . HIS B 1 45 ? 1.471 -14.109 2.17 1 93.38 45 HIS B CA 1
ATOM 2840 C C . HIS B 1 45 ? 1.197 -13.562 0.773 1 93.38 45 HIS B C 1
ATOM 2842 O O . HIS B 1 45 ? 1.642 -14.141 -0.223 1 93.38 45 HIS B O 1
ATOM 2848 N N . PRO B 1 46 ? 0.559 -12.445 0.646 1 95.62 46 PRO B N 1
ATOM 2849 C CA . PRO B 1 46 ? 0.427 -11.828 -0.676 1 95.62 46 PRO B CA 1
ATOM 2850 C C . PRO B 1 46 ? 1.754 -11.297 -1.215 1 95.62 46 PRO B C 1
ATOM 2852 O O . PRO B 1 46 ? 2.686 -11.062 -0.444 1 95.62 46 PRO B O 1
ATOM 2855 N N . GLY B 1 47 ? 1.837 -11.242 -2.529 1 96.38 47 GLY B N 1
ATOM 2856 C CA . GLY B 1 47 ? 2.959 -10.523 -3.115 1 96.38 47 GLY B CA 1
ATOM 2857 C C . GLY B 1 47 ? 2.996 -9.055 -2.729 1 96.38 47 GLY B C 1
ATOM 2858 O O . GLY B 1 47 ? 1.949 -8.422 -2.568 1 96.38 47 GLY B O 1
ATOM 2859 N N . VAL B 1 48 ? 4.191 -8.57 -2.688 1 94.31 48 VAL B N 1
ATOM 2860 C CA . VAL B 1 48 ? 4.395 -7.207 -2.197 1 94.31 48 VAL B CA 1
ATOM 2861 C C . VAL B 1 48 ? 3.725 -6.211 -3.141 1 94.31 48 VAL B C 1
ATOM 2863 O O . VAL B 1 48 ? 3.242 -5.164 -2.705 1 94.31 48 VAL B O 1
ATOM 2866 N N . TYR B 1 49 ? 3.623 -6.562 -4.414 1 95.31 49 TYR B N 1
ATOM 2867 C CA . TYR B 1 49 ? 3.086 -5.621 -5.387 1 95.31 49 TYR B CA 1
ATOM 2868 C C . TYR B 1 49 ? 1.797 -6.148 -6.008 1 95.31 49 TYR B C 1
ATOM 2870 O O . TYR B 1 49 ? 1.379 -5.695 -7.074 1 95.31 49 TYR B O 1
ATOM 2878 N N . ASP B 1 50 ? 1.16 -7.09 -5.379 1 97 50 ASP B N 1
ATOM 2879 C CA . ASP B 1 50 ? -0.035 -7.719 -5.93 1 97 50 ASP B CA 1
ATOM 2880 C C . ASP B 1 50 ? -1.169 -6.707 -6.078 1 97 50 ASP B C 1
ATOM 2882 O O . ASP B 1 50 ? -2.039 -6.867 -6.938 1 97 50 ASP B O 1
ATOM 2886 N N . ALA B 1 51 ? -1.159 -5.691 -5.215 1 97 51 ALA B N 1
ATOM 2887 C CA . ALA B 1 51 ? -2.26 -4.73 -5.191 1 97 51 ALA B CA 1
ATOM 2888 C C . ALA B 1 51 ? -2.443 -4.066 -6.551 1 97 51 ALA B C 1
ATOM 2890 O O . ALA B 1 51 ? -3.57 -3.871 -7.008 1 97 51 ALA B O 1
ATOM 2891 N N . GLU B 1 52 ? -1.351 -3.795 -7.176 1 95.81 52 GLU B N 1
ATOM 2892 C CA . GLU B 1 52 ? -1.398 -3.092 -8.453 1 95.81 52 GLU B CA 1
ATOM 2893 C C . GLU B 1 52 ? -2.121 -3.92 -9.516 1 95.81 52 GLU B C 1
ATOM 2895 O O . GLU B 1 52 ? -3.035 -3.426 -10.18 1 95.81 52 GLU B O 1
ATOM 2900 N N . SER B 1 53 ? -1.734 -5.152 -9.664 1 96.5 53 SER B N 1
ATOM 2901 C CA . SER B 1 53 ? -2.32 -6.023 -10.68 1 96.5 53 SER B CA 1
ATOM 2902 C C . SER B 1 53 ? -3.785 -6.32 -10.375 1 96.5 53 SER B C 1
ATOM 2904 O O . SER B 1 53 ? -4.617 -6.367 -11.281 1 96.5 53 SER B O 1
ATOM 2906 N N . SER B 1 54 ? -4.027 -6.5 -9.094 1 97 54 SER B N 1
ATOM 2907 C CA . SER B 1 54 ? -5.395 -6.777 -8.672 1 97 54 SER B CA 1
ATOM 2908 C C . SER B 1 54 ? -6.32 -5.609 -8.984 1 97 54 SER B C 1
ATOM 2910 O O . SER B 1 54 ? -7.398 -5.797 -9.547 1 97 54 SER B O 1
ATOM 2912 N N . TYR B 1 55 ? -5.875 -4.445 -8.609 1 97.25 55 TYR B N 1
ATOM 2913 C CA . TYR B 1 55 ? -6.676 -3.24 -8.82 1 97.25 55 TYR B CA 1
ATOM 2914 C C . TYR B 1 55 ? -6.848 -2.949 -10.305 1 97.25 55 TYR B C 1
ATOM 2916 O O . TYR B 1 55 ? -7.918 -2.518 -10.742 1 97.25 55 TYR B O 1
ATOM 2924 N N . ARG B 1 56 ? -5.855 -3.168 -11.125 1 96.38 56 ARG B N 1
ATOM 2925 C CA . ARG B 1 56 ? -5.898 -2.912 -12.562 1 96.38 56 ARG B CA 1
ATOM 2926 C C . ARG B 1 56 ? -6.93 -3.803 -13.25 1 96.38 56 ARG B C 1
ATOM 2928 O O . ARG B 1 56 ? -7.598 -3.375 -14.188 1 96.38 56 ARG B O 1
ATOM 2935 N N . GLN B 1 57 ? -7.078 -4.992 -12.82 1 97.5 57 GLN B N 1
ATOM 2936 C CA . GLN B 1 57 ? -8.039 -5.914 -13.414 1 97.5 57 GLN B CA 1
ATOM 2937 C C . GLN B 1 57 ? -9.469 -5.41 -13.242 1 97.5 57 GLN B C 1
ATOM 2939 O O . GLN B 1 57 ? -10.273 -5.48 -14.172 1 97.5 57 GLN B O 1
ATOM 2944 N N . ASP B 1 58 ? -9.805 -4.941 -12.062 1 96.44 58 ASP B N 1
ATOM 2945 C CA . ASP B 1 58 ? -11.148 -4.461 -11.758 1 96.44 58 ASP B CA 1
ATOM 2946 C C . ASP B 1 58 ? -11.125 -3.439 -10.625 1 96.44 58 ASP B C 1
ATOM 2948 O O . ASP B 1 58 ? -11.336 -3.789 -9.461 1 96.44 58 ASP B O 1
ATOM 2952 N N . PRO B 1 59 ? -10.922 -2.182 -10.922 1 95.94 59 PRO B N 1
ATOM 2953 C CA . PRO B 1 59 ? -10.859 -1.146 -9.891 1 95.94 59 PRO B CA 1
ATOM 2954 C C . PRO B 1 59 ? -12.141 -1.053 -9.062 1 95.94 59 PRO B C 1
ATOM 2956 O O . PRO B 1 59 ? -12.125 -0.513 -7.953 1 95.94 59 PRO B O 1
ATOM 2959 N N . ALA B 1 60 ? -13.203 -1.563 -9.594 1 94.94 60 ALA B N 1
ATOM 2960 C CA . ALA B 1 60 ? -14.484 -1.503 -8.891 1 94.94 60 ALA B CA 1
ATOM 2961 C C . ALA B 1 60 ? -14.727 -2.777 -8.086 1 94.94 60 ALA B C 1
ATOM 2963 O O . ALA B 1 60 ? -15.789 -2.939 -7.477 1 94.94 60 ALA B O 1
ATOM 2964 N N . GLY B 1 61 ? -13.773 -3.654 -8.023 1 96.38 61 GLY B N 1
ATOM 2965 C CA . GLY B 1 61 ? -13.992 -4.969 -7.445 1 96.38 61 GLY B CA 1
ATOM 2966 C C . GLY B 1 61 ? -13.531 -5.074 -6.004 1 96.38 61 GLY B C 1
ATOM 2967 O O . GLY B 1 61 ? -13.609 -6.145 -5.398 1 96.38 61 GLY B O 1
ATOM 2968 N N . PHE B 1 62 ? -13.07 -4.008 -5.453 1 98 62 PHE B N 1
ATOM 2969 C CA . PHE B 1 62 ? -12.578 -4.023 -4.082 1 98 62 PHE B CA 1
ATOM 2970 C C . PHE B 1 62 ? -13.445 -3.15 -3.182 1 98 62 PHE B C 1
ATOM 2972 O O . PHE B 1 62 ? -13.859 -2.061 -3.582 1 98 62 PHE B O 1
ATOM 2979 N N . TYR B 1 63 ? -13.672 -3.693 -1.955 1 98 63 TYR B N 1
ATOM 2980 C CA . TYR B 1 63 ? -14.586 -3.035 -1.027 1 98 63 TYR B CA 1
ATOM 2981 C C . TYR B 1 63 ? -13.992 -2.984 0.376 1 98 63 TYR B C 1
ATOM 2983 O O . TYR B 1 63 ? -13.359 -3.939 0.823 1 98 63 TYR B O 1
ATOM 2991 N N . LEU B 1 64 ? -14.234 -1.902 1.013 1 98.06 64 LEU B N 1
ATOM 2992 C CA . LEU B 1 64 ? -13.953 -1.777 2.438 1 98.06 64 LEU B CA 1
ATOM 2993 C C . LEU B 1 64 ? -15.234 -1.59 3.234 1 98.06 64 LEU B C 1
ATOM 2995 O O . LEU B 1 64 ? -16.156 -0.908 2.783 1 98.06 64 LEU B O 1
ATOM 2999 N N . ALA B 1 65 ? -15.312 -2.225 4.348 1 98.06 65 ALA B N 1
ATOM 3000 C CA . ALA B 1 65 ? -16.359 -2.002 5.348 1 98.06 65 ALA B CA 1
ATOM 3001 C C . ALA B 1 65 ? -15.867 -1.06 6.445 1 98.06 65 ALA B C 1
ATOM 3003 O O . ALA B 1 65 ? -14.75 -1.204 6.945 1 98.06 65 ALA B O 1
ATOM 3004 N N . GLU B 1 66 ? -16.719 -0.12 6.785 1 96.75 66 GLU B N 1
ATOM 3005 C CA . GLU B 1 66 ? -16.344 0.902 7.754 1 96.75 66 GLU B CA 1
ATOM 3006 C C . GLU B 1 66 ? -17.375 1.016 8.867 1 96.75 66 GLU B C 1
ATOM 3008 O O . GLU B 1 66 ? -18.578 0.844 8.633 1 96.75 66 GLU B O 1
ATOM 3013 N N . VAL B 1 67 ? -16.891 1.2 10.055 1 94.56 67 VAL B N 1
ATOM 3014 C CA . VAL B 1 67 ? -17.719 1.647 11.164 1 94.56 67 VAL B CA 1
ATOM 3015 C C . VAL B 1 67 ? -17.344 3.08 11.547 1 94.56 67 VAL B C 1
ATOM 3017 O O . VAL B 1 67 ? -16.188 3.361 11.883 1 94.56 67 VAL B O 1
ATOM 3020 N N . ASP B 1 68 ? -18.25 4.008 11.398 1 90.69 68 ASP B N 1
ATOM 3021 C CA . ASP B 1 68 ? -18.031 5.426 11.672 1 90.69 68 ASP B CA 1
ATOM 3022 C C . ASP B 1 68 ? -16.859 5.965 10.867 1 90.69 68 ASP B C 1
ATOM 3024 O O . ASP B 1 68 ? -15.992 6.652 11.414 1 90.69 68 ASP B O 1
ATOM 3028 N N . GLY B 1 69 ? -16.75 5.504 9.672 1 90.5 69 GLY B N 1
ATOM 3029 C CA . GLY B 1 69 ? -15.75 6.02 8.742 1 90.5 69 GLY B CA 1
ATOM 3030 C C . GLY B 1 69 ? -14.398 5.34 8.875 1 90.5 69 GLY B C 1
ATOM 3031 O O . GLY B 1 69 ? -13.461 5.676 8.156 1 90.5 69 GLY B O 1
ATOM 3032 N N . VAL B 1 70 ? -14.32 4.371 9.789 1 92.81 70 VAL B N 1
ATOM 3033 C CA . VAL B 1 70 ? -13.062 3.676 10.047 1 92.81 70 VAL B CA 1
ATOM 3034 C C . VAL B 1 70 ? -13.125 2.266 9.469 1 92.81 70 VAL B C 1
ATOM 3036 O O . VAL B 1 70 ? -14.039 1.498 9.781 1 92.81 70 VAL B O 1
ATOM 3039 N N . PRO B 1 71 ? -12.18 1.901 8.625 1 95.94 71 PRO B N 1
ATOM 3040 C CA . PRO B 1 71 ? -12.211 0.559 8.039 1 95.94 71 PRO B CA 1
ATOM 3041 C C . PRO B 1 71 ? -12.062 -0.544 9.086 1 95.94 71 PRO B C 1
ATOM 3043 O O . PRO B 1 71 ? -11.18 -0.47 9.945 1 95.94 71 PRO B O 1
ATOM 3046 N N . ILE B 1 72 ? -12.875 -1.577 9.008 1 96.62 72 ILE B N 1
ATOM 3047 C CA . ILE B 1 72 ? -12.828 -2.67 9.977 1 96.62 72 ILE B CA 1
ATOM 3048 C C . ILE B 1 72 ? -12.68 -4 9.242 1 96.62 72 ILE B C 1
ATOM 3050 O O . ILE B 1 72 ? -12.539 -5.051 9.867 1 96.62 72 ILE B O 1
ATOM 3054 N N . GLY B 1 73 ? -12.766 -3.979 7.934 1 96.94 73 GLY B N 1
ATOM 3055 C CA . GLY B 1 73 ? -12.703 -5.16 7.086 1 96.94 73 GLY B CA 1
ATOM 3056 C C . GLY B 1 73 ? -12.953 -4.855 5.621 1 96.94 73 GLY B C 1
ATOM 3057 O O . GLY B 1 73 ? -12.992 -3.693 5.219 1 96.94 73 GLY B O 1
ATOM 3058 N N . GLY B 1 74 ? -13.031 -5.918 4.844 1 97.62 74 GLY B N 1
ATOM 3059 C CA . GLY B 1 74 ? -13.281 -5.758 3.422 1 97.62 74 GLY B CA 1
ATOM 3060 C C . GLY B 1 74 ? -13.297 -7.07 2.666 1 97.62 74 GLY B C 1
ATOM 3061 O O . GLY B 1 74 ? -13.211 -8.141 3.271 1 97.62 74 GLY B O 1
ATOM 3062 N N . ALA B 1 75 ? -13.508 -6.945 1.381 1 98 75 ALA B N 1
ATOM 3063 C CA . ALA B 1 75 ? -13.469 -8.062 0.444 1 98 75 ALA B CA 1
ATOM 3064 C C . ALA B 1 75 ? -13.297 -7.574 -0.991 1 98 75 ALA B C 1
ATOM 3066 O O . ALA B 1 75 ? -13.391 -6.375 -1.258 1 98 75 ALA B O 1
ATOM 3067 N N . SER B 1 76 ? -12.93 -8.492 -1.808 1 97.88 76 SER B N 1
ATOM 3068 C CA . SER B 1 76 ? -12.906 -8.211 -3.238 1 97.88 76 SER B CA 1
ATOM 3069 C C . SER B 1 76 ? -13.812 -9.164 -4.004 1 97.88 76 SER B C 1
ATOM 3071 O O . SER B 1 76 ? -14.031 -10.297 -3.578 1 97.88 76 SER B O 1
ATOM 3073 N N . LEU B 1 77 ? -14.414 -8.703 -4.992 1 96.88 77 LEU B N 1
ATOM 3074 C CA . LEU B 1 77 ? -15.07 -9.469 -6.047 1 96.88 77 LEU B CA 1
ATOM 3075 C C . LEU B 1 77 ? -14.633 -8.984 -7.426 1 96.88 77 LEU B C 1
ATOM 3077 O O . LEU B 1 77 ? -15.305 -8.148 -8.031 1 96.88 77 LEU B O 1
ATOM 3081 N N . VAL B 1 78 ? -13.578 -9.562 -7.898 1 96.69 78 VAL B N 1
ATOM 3082 C CA . VAL B 1 78 ? -12.922 -9.086 -9.117 1 96.69 78 VAL B CA 1
ATOM 3083 C C . VAL B 1 78 ? -13.57 -9.734 -10.336 1 96.69 78 VAL B C 1
ATOM 3085 O O . VAL B 1 78 ? -13.664 -10.961 -10.422 1 96.69 78 VAL B O 1
ATOM 3088 N N . LYS B 1 79 ? -13.969 -8.93 -11.227 1 96.12 79 LYS B N 1
ATOM 3089 C CA . LYS B 1 79 ? -14.656 -9.398 -12.43 1 96.12 79 LYS B CA 1
ATOM 3090 C C . LYS B 1 79 ? -13.672 -9.672 -13.562 1 96.12 79 LYS B C 1
ATOM 3092 O O . LYS B 1 79 ? -12.719 -8.922 -13.758 1 96.12 79 LYS B O 1
ATOM 3097 N N . TYR B 1 80 ? -13.891 -10.812 -14.148 1 95.5 80 TYR B N 1
ATOM 3098 C CA . TYR B 1 80 ? -13.211 -11.18 -15.383 1 95.5 80 TYR B CA 1
ATOM 3099 C C . TYR B 1 80 ? -14.195 -11.258 -16.547 1 95.5 80 TYR B C 1
ATOM 3101 O O . TYR B 1 80 ? -15.055 -12.141 -16.578 1 95.5 80 TYR B O 1
ATOM 3109 N N . GLU B 1 81 ? -14.023 -10.422 -17.438 1 91.19 81 GLU B N 1
ATOM 3110 C CA . GLU B 1 81 ? -14.914 -10.352 -18.578 1 91.19 81 GLU B CA 1
ATOM 3111 C C . GLU B 1 81 ? -16.375 -10.328 -18.141 1 91.19 81 GLU B C 1
ATOM 3113 O O . GLU B 1 81 ? -16.719 -9.672 -17.156 1 91.19 81 GLU B O 1
ATOM 3118 N N . GLU B 1 82 ? -17.312 -10.977 -18.891 1 89.62 82 GLU B N 1
ATOM 3119 C CA . GLU B 1 82 ? -18.75 -10.797 -18.656 1 89.62 82 GLU B CA 1
ATOM 3120 C C . GLU B 1 82 ? -19.312 -11.891 -17.766 1 89.62 82 GLU B C 1
ATOM 3122 O O . GLU B 1 82 ? -20.375 -11.711 -17.156 1 89.62 82 GLU B O 1
ATOM 3127 N N . HIS B 1 83 ? -18.625 -12.938 -17.531 1 91.06 83 HIS B N 1
ATOM 3128 C CA . HIS B 1 83 ? -19.375 -14.07 -16.984 1 91.06 83 HIS B CA 1
ATOM 3129 C C . HIS B 1 83 ? -18.672 -14.625 -15.742 1 91.06 83 HIS B C 1
ATOM 3131 O O . HIS B 1 83 ? -19.172 -15.562 -15.117 1 91.06 83 HIS B O 1
ATOM 3137 N N . PHE B 1 84 ? -17.594 -14.047 -15.383 1 95.25 84 PHE B N 1
ATOM 3138 C CA . PHE B 1 84 ? -16.859 -14.648 -14.273 1 95.25 84 PHE B CA 1
ATOM 3139 C C . PHE B 1 84 ? -16.406 -13.586 -13.289 1 95.25 84 PHE B C 1
ATOM 3141 O O . PHE B 1 84 ? -16 -12.492 -13.688 1 95.25 84 PHE B O 1
ATOM 3148 N N . ALA B 1 85 ? -16.5 -13.898 -11.992 1 95.69 85 ALA B N 1
ATOM 3149 C CA . ALA B 1 85 ? -15.945 -13.094 -10.914 1 95.69 85 ALA B CA 1
ATOM 3150 C C . ALA B 1 85 ? -15.344 -13.977 -9.828 1 95.69 85 ALA B C 1
ATOM 3152 O O . ALA B 1 85 ? -15.695 -15.148 -9.703 1 95.69 85 ALA B O 1
ATOM 3153 N N . PHE B 1 86 ? -14.422 -13.461 -9.172 1 96.88 86 PHE B N 1
ATOM 3154 C CA . PHE B 1 86 ? -13.75 -14.227 -8.133 1 96.88 86 PHE B CA 1
ATOM 3155 C C . PHE B 1 86 ? -13.719 -13.453 -6.816 1 96.88 86 PHE B C 1
ATOM 3157 O O . PHE B 1 86 ? -13.297 -12.297 -6.781 1 96.88 86 PHE B O 1
ATOM 3164 N N . LEU B 1 87 ? -14.188 -14.086 -5.738 1 96.62 87 LEU B N 1
ATOM 3165 C CA . LEU B 1 87 ? -14.25 -13.484 -4.414 1 96.62 87 LEU B CA 1
ATOM 3166 C C . LEU B 1 87 ? -12.977 -13.766 -3.621 1 96.62 87 LEU B C 1
ATOM 3168 O O . LEU B 1 87 ? -12.531 -14.914 -3.549 1 96.62 87 LEU B O 1
ATOM 3172 N N . GLY B 1 88 ? -12.375 -12.703 -3.102 1 97.12 88 GLY B N 1
ATOM 3173 C CA . GLY B 1 88 ? -11.188 -12.836 -2.279 1 97.12 88 GLY B CA 1
ATOM 3174 C C . GLY B 1 88 ? -11.062 -11.75 -1.226 1 97.12 88 GLY B C 1
ATOM 3175 O O . GLY B 1 88 ? -11.953 -10.906 -1.087 1 97.12 88 GLY B O 1
ATOM 3176 N N . TYR B 1 89 ? -10.078 -11.883 -0.373 1 97.25 89 TYR B N 1
ATOM 3177 C CA . TYR B 1 89 ? -9.68 -10.898 0.632 1 97.25 89 TYR B CA 1
ATOM 3178 C C . TYR B 1 89 ? -10.828 -10.609 1.595 1 97.25 89 TYR B C 1
ATOM 3180 O O . TYR B 1 89 ? -11.031 -9.469 2.004 1 97.25 89 TYR B O 1
ATOM 3188 N N . LEU B 1 90 ? -11.734 -11.555 1.762 1 96.62 90 LEU B N 1
ATOM 3189 C CA . LEU B 1 90 ? -12.711 -11.359 2.824 1 96.62 90 LEU B CA 1
ATOM 3190 C C . LEU B 1 90 ? -12.047 -11.383 4.195 1 96.62 90 LEU B C 1
ATOM 3192 O O . LEU B 1 90 ? -11.641 -12.445 4.676 1 96.62 90 LEU B O 1
ATOM 3196 N N . ILE B 1 91 ? -11.93 -10.203 4.793 1 96.38 91 ILE B N 1
ATOM 3197 C CA . ILE B 1 91 ? -11.234 -10.047 6.062 1 96.38 91 ILE B CA 1
ATOM 3198 C C . ILE B 1 91 ? -12.031 -9.125 6.984 1 96.38 91 ILE B C 1
ATOM 3200 O O . ILE B 1 91 ? -12.547 -8.102 6.547 1 96.38 91 ILE B O 1
ATOM 3204 N N . THR B 1 92 ? -12.25 -9.57 8.133 1 96.19 92 THR B N 1
ATOM 3205 C CA . THR B 1 92 ? -12.711 -8.727 9.234 1 96.19 92 THR B CA 1
ATOM 3206 C C . THR B 1 92 ? -11.648 -8.641 10.328 1 96.19 92 THR B C 1
ATOM 3208 O O . THR B 1 92 ? -11.102 -9.664 10.75 1 96.19 92 THR B O 1
ATOM 3211 N N . LYS B 1 93 ? -11.344 -7.453 10.727 1 95.88 93 LYS B N 1
ATOM 3212 C CA . LYS B 1 93 ? -10.367 -7.305 11.805 1 95.88 93 LYS B CA 1
ATOM 3213 C C . LYS B 1 93 ? -10.781 -8.117 13.031 1 95.88 93 LYS B C 1
ATOM 3215 O O . LYS B 1 93 ? -11.977 -8.242 13.328 1 95.88 93 LYS B O 1
ATOM 3220 N N . PRO B 1 94 ? -9.812 -8.57 13.773 1 95.69 94 PRO B N 1
ATOM 3221 C CA . PRO B 1 94 ? -10.102 -9.461 14.891 1 95.69 94 PRO B CA 1
ATOM 3222 C C . PRO B 1 94 ? -11.094 -8.859 15.891 1 95.69 94 PRO B C 1
ATOM 3224 O O . PRO B 1 94 ? -12.031 -9.539 16.328 1 95.69 94 PRO B O 1
ATOM 3227 N N . ALA B 1 95 ? -10.992 -7.641 16.25 1 93.25 95 ALA B N 1
ATOM 3228 C CA . ALA B 1 95 ? -11.828 -6.984 17.25 1 93.25 95 ALA B CA 1
ATOM 3229 C C . ALA B 1 95 ? -13.281 -6.922 16.797 1 93.25 95 ALA B C 1
ATOM 3231 O O . ALA B 1 95 ? -14.18 -6.656 17.594 1 93.25 95 ALA B O 1
ATOM 3232 N N . PHE B 1 96 ? -13.508 -7.199 15.578 1 95.25 96 PHE B N 1
ATOM 3233 C CA . PHE B 1 96 ? -14.852 -7.008 15.039 1 95.25 96 PHE B CA 1
ATOM 3234 C C . PHE B 1 96 ? -15.445 -8.336 14.586 1 95.25 96 PHE B C 1
ATOM 3236 O O . PHE B 1 96 ? -16.5 -8.367 13.961 1 95.25 96 PHE B O 1
ATOM 3243 N N . ARG B 1 97 ? -14.812 -9.398 14.852 1 95.12 97 ARG B N 1
ATOM 3244 C CA . ARG B 1 97 ? -15.289 -10.719 14.461 1 95.12 97 ARG B CA 1
ATOM 3245 C C . ARG B 1 97 ? -16.375 -11.211 15.406 1 95.12 97 ARG B C 1
ATOM 3247 O O . ARG B 1 97 ? -16.516 -10.695 16.516 1 95.12 97 ARG B O 1
ATOM 3254 N N . GLY B 1 98 ? -17.203 -12.125 14.898 1 93.44 98 GLY B N 1
ATOM 3255 C CA . GLY B 1 98 ? -18.281 -12.688 15.703 1 93.44 98 GLY B CA 1
ATOM 3256 C C . GLY B 1 98 ? -19.469 -11.758 15.844 1 93.44 98 GLY B C 1
ATOM 3257 O O . GLY B 1 98 ? -20.344 -11.977 16.688 1 93.44 98 GLY B O 1
ATOM 3258 N N . LYS B 1 99 ? -19.5 -10.719 15.047 1 94.19 99 LYS B N 1
ATOM 3259 C CA . LYS B 1 99 ? -20.562 -9.727 15.148 1 94.19 99 LYS B CA 1
ATOM 3260 C C . LYS B 1 99 ? -21.391 -9.672 13.867 1 94.19 99 LYS B C 1
ATOM 3262 O O . LYS B 1 99 ? -22.203 -8.766 13.68 1 94.19 99 LYS B O 1
ATOM 3267 N N . GLY B 1 100 ? -21.062 -10.539 12.914 1 93.88 100 GLY B N 1
ATOM 3268 C CA . GLY B 1 100 ? -21.859 -10.664 11.703 1 93.88 100 GLY B CA 1
ATOM 3269 C C . GLY B 1 100 ? -21.359 -9.773 10.57 1 93.88 100 GLY B C 1
ATOM 3270 O O . GLY B 1 100 ? -21.984 -9.711 9.508 1 93.88 100 GLY B O 1
ATOM 3271 N N . TYR B 1 101 ? -20.25 -9.094 10.734 1 95.38 101 TYR B N 1
ATOM 3272 C CA . TYR B 1 101 ? -19.766 -8.133 9.742 1 95.38 101 TYR B CA 1
ATOM 3273 C C . TYR B 1 101 ? -19.375 -8.828 8.453 1 95.38 101 TYR B C 1
ATOM 3275 O O . TYR B 1 101 ? -19.656 -8.328 7.359 1 95.38 101 TYR B O 1
ATOM 3283 N N . ALA B 1 102 ? -18.781 -9.961 8.539 1 95.06 102 ALA B N 1
ATOM 3284 C CA . ALA B 1 102 ? -18.359 -10.664 7.328 1 95.06 102 ALA B CA 1
ATOM 3285 C C . ALA B 1 102 ? -19.547 -10.977 6.43 1 95.06 102 ALA B C 1
ATOM 3287 O O . ALA B 1 102 ? -19.484 -10.766 5.215 1 95.06 102 ALA B O 1
ATOM 3288 N N . ARG B 1 103 ? -20.562 -11.469 7.02 1 93.81 103 ARG B N 1
ATOM 3289 C CA . ARG B 1 103 ? -21.781 -11.773 6.27 1 93.81 103 ARG B CA 1
ATOM 3290 C C . ARG B 1 103 ? -22.359 -10.516 5.621 1 93.81 103 ARG B C 1
ATOM 3292 O O . ARG B 1 103 ? -22.734 -10.531 4.449 1 93.81 103 ARG B O 1
ATOM 3299 N N . ARG B 1 104 ? -22.406 -9.453 6.352 1 95.31 104 ARG B N 1
ATOM 3300 C CA . ARG B 1 104 ? -22.953 -8.203 5.844 1 95.31 104 ARG B CA 1
ATOM 3301 C C . ARG B 1 104 ? -22.125 -7.664 4.691 1 95.31 104 ARG B C 1
ATOM 3303 O O . ARG B 1 104 ? -22.656 -7.078 3.748 1 95.31 104 ARG B O 1
ATOM 3310 N N . ILE B 1 105 ? -20.797 -7.816 4.773 1 96.69 105 ILE B N 1
ATOM 3311 C CA . ILE B 1 105 ? -19.906 -7.398 3.699 1 96.69 105 ILE B CA 1
ATOM 3312 C C . ILE B 1 105 ? -20.234 -8.164 2.424 1 96.69 105 ILE B C 1
ATOM 3314 O O . ILE B 1 105 ? -20.438 -7.566 1.366 1 96.69 105 ILE B O 1
ATOM 3318 N N . ILE B 1 106 ? -20.375 -9.469 2.508 1 94.25 106 ILE B N 1
ATOM 3319 C CA . ILE B 1 106 ? -20.641 -10.32 1.35 1 94.25 106 ILE B CA 1
ATOM 3320 C C . ILE B 1 106 ? -22 -9.969 0.75 1 94.25 106 ILE B C 1
ATOM 3322 O O . ILE B 1 106 ? -22.125 -9.82 -0.468 1 94.25 106 ILE B O 1
ATOM 3326 N N . GLU B 1 107 ? -22.953 -9.828 1.594 1 92.81 107 GLU B N 1
ATOM 3327 C CA . GLU B 1 107 ? -24.297 -9.508 1.127 1 92.81 107 GLU B CA 1
ATOM 3328 C C . GLU B 1 107 ? -24.312 -8.18 0.379 1 92.81 107 GLU B C 1
ATOM 3330 O O . GLU B 1 107 ? -24.938 -8.07 -0.68 1 92.81 107 GLU B O 1
ATOM 3335 N N . ALA B 1 108 ? -23.656 -7.191 0.893 1 94 108 ALA B N 1
ATOM 3336 C CA . ALA B 1 108 ? -23.594 -5.883 0.249 1 94 108 ALA B CA 1
ATOM 3337 C C . ALA B 1 108 ? -22.938 -5.973 -1.124 1 94 108 ALA B C 1
ATOM 3339 O O . ALA B 1 108 ? -23.375 -5.324 -2.076 1 94 108 ALA B O 1
ATOM 3340 N N . ILE B 1 109 ? -21.906 -6.75 -1.236 1 94.12 109 ILE B N 1
ATOM 3341 C CA . ILE B 1 109 ? -21.141 -6.879 -2.469 1 94.12 109 ILE B CA 1
ATOM 3342 C C . ILE B 1 109 ? -21.953 -7.629 -3.514 1 94.12 109 ILE B C 1
ATOM 334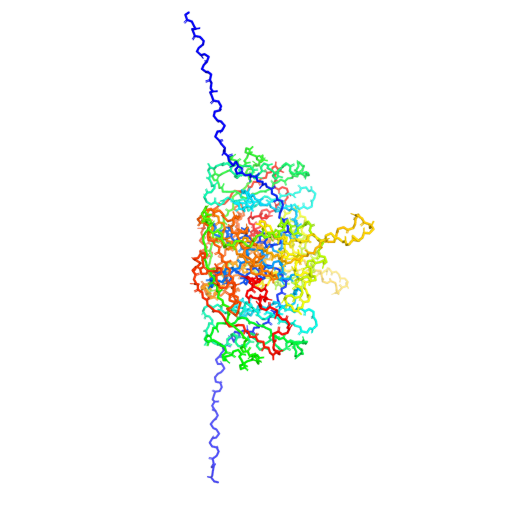4 O O . ILE B 1 109 ? -21.984 -7.246 -4.688 1 94.12 109 ILE B O 1
ATOM 3348 N N . LEU B 1 110 ? -22.688 -8.617 -3.1 1 91.44 110 LEU B N 1
ATOM 3349 C CA . LEU B 1 110 ? -23.453 -9.445 -4.02 1 91.44 110 LEU B CA 1
ATOM 3350 C C . LEU B 1 110 ? -24.688 -8.703 -4.523 1 91.44 110 LEU B C 1
ATOM 3352 O O . LEU B 1 110 ? -25.25 -9.062 -5.562 1 91.44 110 LEU B O 1
ATOM 3356 N N . GLU B 1 111 ? -25.062 -7.738 -3.783 1 86.62 111 GLU B N 1
ATOM 3357 C CA . GLU B 1 111 ? -26.219 -6.949 -4.184 1 86.62 111 GLU B CA 1
ATOM 3358 C C . GLU B 1 111 ? -25.844 -5.926 -5.254 1 86.62 111 GLU B C 1
ATOM 3360 O O . GLU B 1 111 ? -26.719 -5.328 -5.879 1 86.62 111 GLU B O 1
ATOM 3365 N N . ALA B 1 112 ? -24.531 -5.773 -5.418 1 80.06 112 ALA B N 1
ATOM 3366 C CA . ALA B 1 112 ? -24.109 -4.82 -6.438 1 80.06 112 ALA B CA 1
ATOM 3367 C C . ALA B 1 112 ? -24.609 -5.238 -7.82 1 80.06 112 ALA B C 1
ATOM 3369 O O . ALA B 1 112 ? -24.719 -6.434 -8.109 1 80.06 112 ALA B O 1
ATOM 3370 N N . PRO B 1 113 ? -24.922 -4.285 -8.641 1 75.75 113 PRO B N 1
ATOM 3371 C CA . PRO B 1 113 ? -25.469 -4.59 -9.969 1 75.75 113 PRO B CA 1
ATOM 3372 C C . PRO B 1 113 ? -24.531 -5.441 -10.812 1 75.75 113 PRO B C 1
ATOM 3374 O O . PRO B 1 113 ? -23.312 -5.258 -10.758 1 75.75 113 PRO B O 1
ATOM 3377 N N . GLY B 1 114 ? -25.047 -6.363 -11.57 1 74.75 114 GLY B N 1
ATOM 3378 C CA . GLY B 1 114 ? -24.297 -7.117 -12.57 1 74.75 114 GLY B CA 1
ATOM 3379 C C . GLY B 1 114 ? -23.688 -8.391 -12.016 1 74.75 114 GLY B C 1
ATOM 3380 O O . GLY B 1 114 ? -22.922 -9.07 -12.711 1 74.75 114 GLY B O 1
ATOM 3381 N N . MET B 1 115 ? -24.031 -8.688 -10.805 1 78.38 115 MET B N 1
ATOM 3382 C CA . MET B 1 115 ? -23.391 -9.852 -10.211 1 78.38 115 MET B CA 1
ATOM 3383 C C . MET B 1 115 ? -24.25 -11.102 -10.383 1 78.38 115 MET B C 1
ATOM 3385 O O . MET B 1 115 ? -23.734 -12.219 -10.391 1 78.38 115 MET B O 1
ATOM 3389 N N . SER B 1 116 ? -25.5 -10.961 -10.586 1 75.44 116 SER B N 1
ATOM 3390 C CA . SER B 1 116 ? -26.438 -12.078 -10.547 1 75.44 116 SER B CA 1
ATOM 3391 C C . SER B 1 116 ? -26.188 -13.055 -11.695 1 75.44 116 SER B C 1
ATOM 3393 O O . SER B 1 116 ? -26.422 -14.258 -11.555 1 75.44 116 SER B O 1
ATOM 3395 N N . ASN B 1 117 ? -25.594 -12.672 -12.656 1 84.88 117 ASN B N 1
ATOM 3396 C CA . ASN B 1 117 ? -25.453 -13.586 -13.789 1 84.88 117 ASN B CA 1
ATOM 3397 C C . ASN B 1 117 ? -24.031 -14.109 -13.93 1 84.88 117 ASN B C 1
ATOM 3399 O O . ASN B 1 117 ? -23.75 -14.938 -14.797 1 84.88 117 ASN B O 1
ATOM 3403 N N . ARG B 1 118 ? -23.281 -13.859 -13.031 1 91.38 118 ARG B N 1
ATOM 3404 C CA . ARG B 1 118 ? -21.875 -14.289 -13.141 1 91.38 118 ARG B CA 1
ATOM 3405 C C . ARG B 1 118 ? -21.641 -15.562 -12.352 1 91.38 118 ARG B C 1
ATOM 3407 O O . ARG B 1 118 ? -22.266 -15.797 -11.32 1 91.38 118 ARG B O 1
ATOM 3414 N N . ASN B 1 119 ? -20.766 -16.438 -12.938 1 95.19 119 ASN B N 1
ATOM 3415 C CA . ASN B 1 119 ? -20.141 -17.453 -12.102 1 95.19 119 ASN B CA 1
ATOM 3416 C C . ASN B 1 119 ? -19.172 -16.844 -11.094 1 95.19 119 ASN B C 1
ATOM 3418 O O . ASN B 1 119 ? -18.312 -16.031 -11.461 1 95.19 119 ASN B O 1
ATOM 3422 N N . ILE B 1 120 ? -19.359 -17.188 -9.852 1 95.5 120 ILE B N 1
ATOM 3423 C CA . ILE B 1 120 ? -18.484 -16.656 -8.805 1 95.5 120 ILE B CA 1
ATOM 3424 C C . ILE B 1 120 ? -17.625 -17.781 -8.234 1 95.5 120 ILE B C 1
ATOM 3426 O O . ILE B 1 120 ? -18.141 -18.828 -7.828 1 95.5 120 ILE B O 1
ATOM 3430 N N . GLY B 1 121 ? -16.312 -17.625 -8.312 1 96.44 121 GLY B N 1
ATOM 3431 C CA . GLY B 1 121 ? -15.383 -18.516 -7.648 1 96.44 121 GLY B CA 1
ATOM 3432 C C . GLY B 1 121 ? -14.805 -17.938 -6.371 1 96.44 121 GLY B C 1
ATOM 3433 O O . GLY B 1 121 ? -14.812 -16.734 -6.172 1 96.44 121 GLY B O 1
ATOM 3434 N N . LEU B 1 122 ? -14.352 -18.797 -5.473 1 97 122 LEU B N 1
ATOM 3435 C CA . LEU B 1 122 ? -13.641 -18.375 -4.273 1 97 122 LEU B CA 1
ATOM 3436 C C . LEU B 1 122 ? -12.82 -19.516 -3.689 1 97 122 LEU B C 1
ATOM 3438 O O . LEU B 1 122 ? -13 -20.672 -4.074 1 97 122 LEU B O 1
ATOM 3442 N N . ASP B 1 123 ? -11.852 -19.141 -2.91 1 97 123 ASP B N 1
ATOM 3443 C CA . ASP B 1 123 ? -11.148 -20.078 -2.035 1 97 123 ASP B CA 1
ATOM 3444 C C . ASP B 1 123 ? -11.477 -19.812 -0.568 1 97 123 ASP B C 1
ATOM 3446 O O . ASP B 1 123 ? -11.141 -18.75 -0.04 1 97 123 ASP B O 1
ATOM 3450 N N . GLY B 1 124 ? -12.125 -20.703 0.037 1 93.5 124 GLY B N 1
ATOM 3451 C CA . GLY B 1 124 ? -12.5 -20.547 1.436 1 93.5 124 GLY B CA 1
ATOM 3452 C C . GLY B 1 124 ? -11.812 -21.547 2.346 1 93.5 124 GLY B C 1
ATOM 3453 O O . GLY B 1 124 ? -11.406 -22.625 1.897 1 93.5 124 GLY B O 1
ATOM 3454 N N . MET B 1 125 ? -11.727 -21.109 3.588 1 87.31 125 MET B N 1
ATOM 3455 C CA . MET B 1 125 ? -11.289 -22.109 4.559 1 87.31 125 MET B CA 1
ATOM 3456 C C . MET B 1 125 ? -12.227 -23.297 4.566 1 87.31 125 MET B C 1
ATOM 3458 O O . MET B 1 125 ? -13.445 -23.141 4.449 1 87.31 125 MET B O 1
ATOM 3462 N N . THR B 1 126 ? -11.641 -24.422 4.801 1 86.94 126 THR B N 1
ATOM 3463 C CA . THR B 1 126 ? -12.367 -25.672 4.645 1 86.94 126 THR B CA 1
ATOM 3464 C C . THR B 1 126 ? -13.539 -25.734 5.621 1 86.94 126 THR B C 1
ATOM 3466 O O . THR B 1 126 ? -14.602 -26.281 5.293 1 86.94 126 THR B O 1
ATOM 3469 N N . HIS B 1 127 ? -13.398 -25.141 6.793 1 86.06 127 HIS B N 1
ATOM 3470 C CA . HIS B 1 127 ? -14.438 -25.234 7.812 1 86.06 127 HIS B CA 1
ATOM 3471 C C . HIS B 1 127 ? -15.555 -24.234 7.566 1 86.06 127 HIS B C 1
ATOM 3473 O O . HIS B 1 127 ? -16.594 -24.281 8.227 1 86.06 127 HIS B O 1
ATOM 3479 N N . LEU B 1 128 ? -15.422 -23.359 6.586 1 85.62 128 LEU B N 1
ATOM 3480 C CA . LEU B 1 128 ? -16.422 -22.328 6.316 1 85.62 128 LEU B CA 1
ATOM 3481 C C . LEU B 1 128 ? -17.188 -22.641 5.035 1 85.62 128 LEU B C 1
ATOM 3483 O O . LEU B 1 128 ? -17.984 -21.828 4.574 1 85.62 128 LEU B O 1
ATOM 3487 N N . GLN B 1 129 ? -17.031 -23.734 4.461 1 90.56 129 GLN B N 1
ATOM 3488 C CA . GLN B 1 129 ? -17.625 -24.109 3.178 1 90.56 129 GLN B CA 1
ATOM 3489 C C . GLN B 1 129 ? -19.141 -24 3.223 1 90.56 129 GLN B C 1
ATOM 3491 O O . GLN B 1 129 ? -19.75 -23.438 2.314 1 90.56 129 GLN B O 1
ATOM 3496 N N . ASP B 1 130 ? -19.688 -24.5 4.305 1 90.38 130 ASP B N 1
ATOM 3497 C CA . ASP B 1 130 ? -21.141 -24.484 4.43 1 90.38 130 ASP B CA 1
ATOM 3498 C C . ASP B 1 130 ? -21.672 -23.047 4.488 1 90.38 130 ASP B C 1
ATOM 3500 O O . ASP B 1 130 ? -22.703 -22.734 3.887 1 90.38 130 ASP B O 1
ATOM 3504 N N . THR B 1 131 ? -20.953 -22.297 5.191 1 88 131 THR B N 1
ATOM 3505 C CA . THR B 1 131 ? -21.328 -20.891 5.32 1 88 131 THR B CA 1
ATOM 3506 C C . THR B 1 131 ? -21.312 -20.203 3.959 1 88 131 THR B C 1
ATOM 3508 O O . THR B 1 131 ? -22.281 -19.516 3.598 1 88 131 THR B O 1
ATOM 3511 N N . TYR B 1 132 ? -20.328 -20.406 3.188 1 91.38 132 TYR B N 1
ATOM 3512 C CA . TYR B 1 132 ? -20.219 -19.812 1.862 1 91.38 132 TYR B CA 1
ATOM 3513 C C . TYR B 1 132 ? -21.312 -20.328 0.938 1 91.38 132 TYR B C 1
ATOM 3515 O O . TYR B 1 132 ? -21.891 -19.578 0.156 1 91.38 132 TYR B O 1
ATOM 3523 N N . SER B 1 133 ? -21.562 -21.609 1.057 1 93.25 133 SER B N 1
ATOM 3524 C CA . SER B 1 133 ? -22.609 -22.203 0.241 1 93.25 133 SER B CA 1
ATOM 3525 C C . SER B 1 133 ? -23.969 -21.562 0.532 1 93.25 133 SER B C 1
ATOM 3527 O O . SER B 1 133 ? -24.734 -21.266 -0.389 1 93.25 133 SER B O 1
ATOM 3529 N N . ARG B 1 134 ? -24.188 -21.328 1.714 1 90.56 134 ARG B N 1
ATOM 3530 C CA . ARG B 1 134 ? -25.469 -20.781 2.127 1 90.56 134 ARG B CA 1
ATOM 3531 C C . ARG B 1 134 ? -25.594 -19.312 1.701 1 90.56 134 ARG B C 1
ATOM 3533 O O . ARG B 1 134 ? -26.641 -18.906 1.197 1 90.56 134 ARG B O 1
ATOM 3540 N N . ILE B 1 135 ? -24.578 -18.625 1.781 1 88.06 135 ILE B N 1
ATOM 3541 C CA . ILE B 1 135 ? -24.641 -17.188 1.596 1 88.06 135 ILE B CA 1
ATOM 3542 C C . ILE B 1 135 ? -24.469 -16.844 0.118 1 88.06 135 ILE B C 1
ATOM 3544 O O . ILE B 1 135 ? -25.125 -15.938 -0.401 1 88.06 135 ILE B O 1
ATOM 3548 N N . ILE B 1 136 ? -23.578 -17.547 -0.563 1 90.88 136 ILE B N 1
ATOM 3549 C CA . ILE B 1 136 ? -23.172 -17.141 -1.906 1 90.88 136 ILE B CA 1
ATOM 3550 C C . ILE B 1 136 ? -23.734 -18.141 -2.928 1 90.88 136 ILE B C 1
ATOM 3552 O O . ILE B 1 136 ? -23.828 -17.828 -4.117 1 90.88 136 ILE B O 1
ATOM 3556 N N . GLY B 1 137 ? -24.078 -19.312 -2.48 1 92.25 137 GLY B N 1
ATOM 3557 C CA . GLY B 1 137 ? -24.578 -20.328 -3.387 1 92.25 137 GLY B CA 1
ATOM 3558 C C . GLY B 1 137 ? -23.453 -21.078 -4.094 1 92.25 137 GLY B C 1
ATOM 3559 O O . GLY B 1 137 ? -23.656 -21.625 -5.184 1 92.25 137 GLY B O 1
ATOM 3560 N N . VAL B 1 138 ? -22.312 -21.141 -3.51 1 95.38 138 VAL B N 1
ATOM 3561 C CA . VAL B 1 138 ? -21.172 -21.812 -4.125 1 95.38 138 VAL B CA 1
ATOM 3562 C C . VAL B 1 138 ? -21.156 -23.281 -3.727 1 95.38 138 VAL B C 1
ATOM 3564 O O . VAL B 1 138 ? -21.688 -23.656 -2.68 1 95.38 138 VAL B O 1
ATOM 3567 N N . GLN B 1 139 ? -20.547 -24.062 -4.617 1 96.12 139 GLN B N 1
ATOM 3568 C CA . GLN B 1 139 ? -20.359 -25.484 -4.379 1 96.12 139 GLN B CA 1
ATOM 3569 C C . GLN B 1 139 ? -18.875 -25.859 -4.414 1 96.12 139 GLN B C 1
ATOM 3571 O O . GLN B 1 139 ? -18.094 -25.281 -5.18 1 96.12 139 GLN B O 1
ATOM 3576 N N . PHE B 1 140 ? -18.578 -26.875 -3.625 1 96.56 140 PHE B N 1
ATOM 3577 C CA . PHE B 1 140 ? -17.219 -27.375 -3.531 1 96.56 140 PHE B CA 1
ATOM 3578 C C . PHE B 1 140 ? -16.75 -27.922 -4.875 1 96.56 140 PHE B C 1
ATOM 3580 O O . PHE B 1 140 ? -17.484 -28.656 -5.543 1 96.56 140 PHE B O 1
ATOM 3587 N N . ALA B 1 141 ? -15.547 -27.562 -5.301 1 96.75 141 ALA B N 1
ATOM 3588 C CA . ALA B 1 141 ? -14.945 -28.109 -6.512 1 96.75 141 ALA B CA 1
ATOM 3589 C C . ALA B 1 141 ? -13.742 -28.984 -6.176 1 96.75 141 ALA B C 1
ATOM 3591 O O . ALA B 1 141 ? -13.734 -30.188 -6.473 1 96.75 141 ALA B O 1
ATOM 3592 N N . TRP B 1 142 ? -12.711 -28.391 -5.508 1 97.25 142 TRP B N 1
ATOM 3593 C CA . TRP B 1 142 ? -11.547 -29.156 -5.078 1 97.25 142 TRP B CA 1
ATOM 3594 C C . TRP B 1 142 ? -10.82 -28.438 -3.945 1 97.25 142 TRP B C 1
ATOM 3596 O O . TRP B 1 142 ? -11.188 -27.328 -3.57 1 97.25 142 TRP B O 1
ATOM 3606 N N . LYS B 1 143 ? -9.773 -29.125 -3.363 1 97.44 143 LYS B N 1
ATOM 3607 C CA . LYS B 1 143 ? -8.93 -28.531 -2.33 1 97.44 143 LYS B CA 1
ATOM 3608 C C . LYS B 1 143 ? -7.621 -28.016 -2.924 1 97.44 143 LYS B C 1
ATOM 3610 O O . LYS B 1 143 ? -7.086 -28.594 -3.867 1 97.44 143 LYS B O 1
ATOM 3615 N N . ASN B 1 144 ? -7.184 -26.891 -2.385 1 98.25 144 ASN B N 1
ATOM 3616 C CA . ASN B 1 144 ? -5.84 -26.375 -2.633 1 98.25 144 ASN B CA 1
ATOM 3617 C C . ASN B 1 144 ? -4.949 -26.5 -1.399 1 98.25 144 ASN B C 1
ATOM 3619 O O . ASN B 1 144 ? -5.418 -26.344 -0.271 1 98.25 144 ASN B O 1
ATOM 3623 N N . SER B 1 145 ? -3.703 -26.781 -1.625 1 98.31 145 SER B N 1
ATOM 3624 C CA . SER B 1 145 ? -2.719 -26.844 -0.549 1 98.31 145 SER B CA 1
ATOM 3625 C C . SER B 1 145 ? -1.65 -25.766 -0.716 1 98.31 145 SER B C 1
ATOM 3627 O O . SER B 1 145 ? -1.051 -25.641 -1.786 1 98.31 145 SER B O 1
ATOM 3629 N N . ARG B 1 146 ? -1.452 -24.969 0.328 1 98.12 146 ARG B N 1
ATOM 3630 C CA . ARG B 1 146 ? -0.289 -24.094 0.344 1 98.12 146 ARG B CA 1
ATOM 3631 C C . ARG B 1 146 ? 0.935 -24.812 0.899 1 98.12 146 ARG B C 1
ATOM 3633 O O . ARG B 1 146 ? 0.888 -25.375 1.996 1 98.12 146 ARG B O 1
ATOM 3640 N N . PHE B 1 147 ? 2.023 -24.734 0.121 1 98.5 147 PHE B N 1
ATOM 3641 C CA . PHE B 1 147 ? 3.287 -25.328 0.544 1 98.5 147 PHE B CA 1
ATOM 3642 C C . PHE B 1 147 ? 4.344 -24.266 0.76 1 98.5 147 PHE B C 1
ATOM 3644 O O . PHE B 1 147 ? 4.305 -23.203 0.121 1 98.5 147 PHE B O 1
ATOM 3651 N N . ARG B 1 148 ? 5.215 -24.531 1.652 1 97.88 148 ARG B N 1
ATOM 3652 C CA . ARG B 1 148 ? 6.391 -23.719 1.926 1 97.88 148 ARG B CA 1
ATOM 3653 C C . ARG B 1 148 ? 7.676 -24.484 1.627 1 97.88 148 ARG B C 1
ATOM 3655 O O . ARG B 1 148 ? 7.785 -25.672 1.941 1 97.88 148 ARG B O 1
ATOM 3662 N N . GLY B 1 149 ? 8.531 -23.891 0.894 1 96.75 149 GLY B N 1
ATOM 3663 C CA . GLY B 1 149 ? 9.898 -24.359 0.718 1 96.75 149 GLY B CA 1
ATOM 3664 C C . GLY B 1 149 ? 10.938 -23.312 1.068 1 96.75 149 GLY B C 1
ATOM 3665 O O . GLY B 1 149 ? 10.602 -22.203 1.5 1 96.75 149 GLY B O 1
ATOM 3666 N N . VAL B 1 150 ? 12.211 -23.703 1 1 95.62 150 VAL B N 1
ATOM 3667 C CA . VAL B 1 150 ? 13.328 -22.797 1.243 1 95.62 150 VAL B CA 1
ATOM 3668 C C . VAL B 1 150 ? 14.352 -22.938 0.116 1 95.62 150 VAL B C 1
ATOM 3670 O O . VAL B 1 150 ? 14.578 -24.031 -0.405 1 95.62 150 VAL B O 1
ATOM 3673 N N . GLY B 1 151 ? 14.883 -21.719 -0.275 1 94.88 151 GLY B N 1
ATOM 3674 C CA . GLY B 1 151 ? 15.945 -21.766 -1.267 1 94.88 151 GLY B CA 1
ATOM 3675 C C . GLY B 1 151 ? 17.094 -22.672 -0.866 1 94.88 151 GLY B C 1
ATOM 3676 O O . GLY B 1 151 ? 17.562 -22.625 0.274 1 94.88 151 GLY B O 1
ATOM 3677 N N . THR B 1 152 ? 17.5 -23.531 -1.822 1 90.31 152 THR B N 1
ATOM 3678 C CA . THR B 1 152 ? 18.562 -24.5 -1.548 1 90.31 152 THR B CA 1
ATOM 3679 C C . THR B 1 152 ? 19.5 -24.625 -2.746 1 90.31 152 THR B C 1
ATOM 3681 O O . THR B 1 152 ? 19.141 -24.234 -3.861 1 90.31 152 THR B O 1
ATOM 3684 N N . ASP B 1 153 ? 20.734 -25.016 -2.471 1 82.94 153 ASP B N 1
ATOM 3685 C CA . ASP B 1 153 ? 21.703 -25.25 -3.533 1 82.94 153 ASP B CA 1
ATOM 3686 C C . ASP B 1 153 ? 21.562 -26.656 -4.109 1 82.94 153 ASP B C 1
ATOM 3688 O O . ASP B 1 153 ? 22.188 -26.984 -5.117 1 82.94 153 ASP B O 1
ATOM 3692 N N . SER B 1 154 ? 20.875 -27.438 -3.453 1 70.81 154 SER B N 1
ATOM 3693 C CA . SER B 1 154 ? 20.812 -28.844 -3.844 1 70.81 154 SER B CA 1
ATOM 3694 C C . SER B 1 154 ? 19.438 -29.203 -4.402 1 70.81 154 SER B C 1
ATOM 3696 O O . SER B 1 154 ? 18.656 -29.906 -3.752 1 70.81 154 SER B O 1
ATOM 3698 N N . PHE B 1 155 ? 19.078 -28.375 -5.352 1 64.94 155 PHE B N 1
ATOM 3699 C CA . PHE B 1 155 ? 17.766 -28.781 -5.848 1 64.94 155 PHE B CA 1
ATOM 3700 C C . PHE B 1 155 ? 17.859 -30.109 -6.59 1 64.94 155 PHE B C 1
ATOM 3702 O O . PHE B 1 155 ? 18.625 -30.234 -7.555 1 64.94 155 PHE B O 1
ATOM 3709 N N . LYS B 1 156 ? 17.359 -31.25 -5.934 1 57.5 156 LYS B N 1
ATOM 3710 C CA . LYS B 1 156 ? 17.234 -32.5 -6.656 1 57.5 156 LYS B CA 1
ATOM 3711 C C . LYS B 1 156 ? 16.062 -32.5 -7.625 1 57.5 156 LYS B C 1
ATOM 3713 O O . LYS B 1 156 ? 14.914 -32.344 -7.207 1 57.5 156 LYS B O 1
ATOM 3718 N N . GLY B 1 157 ? 16.281 -31.781 -8.758 1 56.03 157 GLY B N 1
ATOM 3719 C CA . GLY B 1 157 ? 15.227 -31.703 -9.758 1 56.03 157 GLY B CA 1
ATOM 3720 C C . GLY B 1 157 ? 14.445 -33 -9.898 1 56.03 157 GLY B C 1
ATOM 3721 O O . GLY B 1 157 ? 14.891 -34.062 -9.422 1 56.03 157 GLY B O 1
ATOM 3722 N N . VAL B 1 158 ? 13.078 -32.812 -10.203 1 59.75 158 VAL B N 1
ATOM 3723 C CA . VAL B 1 158 ? 12.273 -33.969 -10.578 1 59.75 158 VAL B CA 1
ATOM 3724 C C . VAL B 1 158 ? 12.828 -34.594 -11.859 1 59.75 158 VAL B C 1
ATOM 3726 O O . VAL B 1 158 ? 13.367 -33.906 -12.711 1 59.75 158 VAL B O 1
ATOM 3729 N N . LYS B 1 159 ? 12.984 -35.906 -11.891 1 55.47 159 LYS B N 1
ATOM 3730 C CA . LYS B 1 159 ? 13.484 -36.625 -13.062 1 55.47 159 LYS B CA 1
ATOM 3731 C C . LYS B 1 159 ? 12.922 -36.031 -14.352 1 55.47 159 LYS B C 1
ATOM 3733 O O . LYS B 1 159 ? 11.703 -35.906 -14.508 1 55.47 159 LYS B O 1
ATOM 3738 N N . GLN B 1 160 ? 13.727 -35.125 -14.914 1 55.38 160 GLN B N 1
ATOM 3739 C CA . GLN B 1 160 ? 13.352 -34.469 -16.172 1 55.38 160 GLN B CA 1
ATOM 3740 C C . GLN B 1 160 ? 13.203 -35.469 -17.297 1 55.38 160 GLN B C 1
ATOM 3742 O O . GLN B 1 160 ? 13.844 -36.531 -17.266 1 55.38 160 GLN B O 1
ATOM 3747 N N . ASN B 1 161 ? 12.094 -35.281 -17.984 1 56.47 161 ASN B N 1
ATOM 3748 C CA . ASN B 1 161 ? 11.969 -36 -19.25 1 56.47 161 ASN B CA 1
ATOM 3749 C C . ASN B 1 161 ? 13.148 -35.719 -20.172 1 56.47 161 ASN B C 1
ATOM 3751 O O . ASN B 1 161 ? 13.836 -34.719 -20.016 1 56.47 161 ASN B O 1
ATOM 3755 N N . ASP B 1 162 ? 13.492 -36.625 -21.094 1 55.53 162 ASP B N 1
ATOM 3756 C CA . ASP B 1 162 ? 14.57 -36.75 -22.062 1 55.53 162 ASP B CA 1
ATOM 3757 C C . ASP B 1 162 ? 14.578 -35.531 -23 1 55.53 162 ASP B C 1
ATOM 3759 O O . ASP B 1 162 ? 15.57 -35.281 -23.688 1 55.53 162 ASP B O 1
ATOM 3763 N N . ASN B 1 163 ? 13.336 -34.75 -23.125 1 63.31 163 ASN B N 1
ATOM 3764 C CA . ASN B 1 163 ? 13.344 -33.625 -24.047 1 63.31 163 ASN B CA 1
ATOM 3765 C C . ASN B 1 163 ? 12.82 -32.344 -23.359 1 63.31 163 ASN B C 1
ATOM 3767 O O . ASN B 1 163 ? 11.664 -31.969 -23.562 1 63.31 163 ASN B O 1
ATOM 3771 N N . PRO B 1 164 ? 13.719 -31.672 -22.672 1 76.69 164 PRO B N 1
ATOM 3772 C CA . PRO B 1 164 ? 13.273 -30.484 -21.938 1 76.69 164 PRO B CA 1
ATOM 3773 C C . PRO B 1 164 ? 12.906 -29.328 -22.859 1 76.69 164 PRO B C 1
ATOM 3775 O O . PRO B 1 164 ? 13.516 -29.156 -23.922 1 76.69 164 PRO B O 1
ATOM 3778 N N . ALA B 1 165 ? 11.75 -28.703 -22.594 1 85 165 ALA B N 1
ATOM 3779 C CA . ALA B 1 165 ? 11.375 -27.484 -23.297 1 85 165 ALA B CA 1
ATOM 3780 C C . ALA B 1 165 ? 12.391 -26.375 -23.047 1 85 165 ALA B C 1
ATOM 3782 O O . ALA B 1 165 ? 13.102 -26.391 -22.047 1 85 165 ALA B O 1
ATOM 3783 N N . ALA B 1 166 ? 12.516 -25.531 -24.031 1 92.31 166 ALA B N 1
ATOM 3784 C CA . ALA B 1 166 ? 13.336 -24.344 -23.812 1 92.31 166 ALA B CA 1
ATOM 3785 C C . ALA B 1 166 ? 12.633 -23.344 -22.906 1 92.31 166 ALA B C 1
ATOM 3787 O O . ALA B 1 166 ? 11.461 -23.016 -23.125 1 92.31 166 ALA B O 1
ATOM 3788 N N . LEU B 1 167 ? 13.297 -22.984 -21.844 1 95.94 167 LEU B N 1
ATOM 3789 C CA . LEU B 1 167 ? 12.766 -21.938 -20.969 1 95.94 167 LEU B CA 1
ATOM 3790 C C . LEU B 1 167 ? 13.32 -20.578 -21.359 1 95.94 167 LEU B C 1
ATOM 3792 O O . LEU B 1 167 ? 14.539 -20.406 -21.484 1 95.94 167 LEU B O 1
ATOM 3796 N N . VAL B 1 168 ? 12.422 -19.656 -21.625 1 96.69 168 VAL B N 1
ATOM 3797 C CA . VAL B 1 168 ? 12.812 -18.281 -21.969 1 96.69 168 VAL B CA 1
ATOM 3798 C C . VAL B 1 168 ? 12.078 -17.297 -21.078 1 96.69 168 VAL B C 1
ATOM 3800 O O . VAL B 1 168 ? 11.102 -17.656 -20.422 1 96.69 168 VAL B O 1
ATOM 3803 N N . SER B 1 169 ? 12.656 -16.062 -20.969 1 96.31 169 SER B N 1
ATOM 3804 C CA . SER B 1 169 ? 11.906 -15.016 -20.297 1 96.31 169 SER B CA 1
ATOM 3805 C C . SER B 1 169 ? 10.547 -14.789 -20.953 1 96.31 169 SER B C 1
ATOM 3807 O O . SER B 1 169 ? 10.438 -14.797 -22.172 1 96.31 169 SER B O 1
ATOM 3809 N N . ALA B 1 170 ? 9.508 -14.633 -20.141 1 95.12 170 ALA B N 1
ATOM 3810 C CA . ALA B 1 170 ? 8.18 -14.375 -20.688 1 95.12 170 ALA B CA 1
ATOM 3811 C C . ALA B 1 170 ? 8.172 -13.117 -21.547 1 95.12 170 ALA B C 1
ATOM 3813 O O . ALA B 1 170 ? 7.301 -12.953 -22.406 1 95.12 170 ALA B O 1
ATOM 3814 N N . LYS B 1 171 ? 9.125 -12.219 -21.297 1 91.19 171 LYS B N 1
ATOM 3815 C CA . LYS B 1 171 ? 9.242 -10.992 -22.094 1 91.19 171 LYS B CA 1
ATOM 3816 C C . LYS B 1 171 ? 9.633 -11.305 -23.531 1 91.19 171 LYS B C 1
ATOM 3818 O O . LYS B 1 171 ? 9.461 -10.461 -24.422 1 91.19 171 LYS B O 1
ATOM 3823 N N . GLU B 1 172 ? 10.148 -12.445 -23.797 1 92.69 172 GLU B N 1
ATOM 3824 C CA . GLU B 1 172 ? 10.648 -12.812 -25.109 1 92.69 172 GLU B CA 1
ATOM 3825 C C . GLU B 1 172 ? 9.562 -13.508 -25.938 1 92.69 172 GLU B C 1
ATOM 3827 O O . GLU B 1 172 ? 9.766 -13.797 -27.125 1 92.69 172 GLU B O 1
ATOM 3832 N N . VAL B 1 173 ? 8.5 -13.789 -25.344 1 94.94 173 VAL B N 1
ATOM 3833 C CA . VAL B 1 173 ? 7.43 -14.438 -26.078 1 94.94 173 VAL B CA 1
ATOM 3834 C C . VAL B 1 173 ? 6.344 -13.414 -26.422 1 94.94 173 VAL B C 1
ATOM 3836 O O . VAL B 1 173 ? 6.219 -12.383 -25.75 1 94.94 173 VAL B O 1
ATOM 3839 N N . ASP B 1 174 ? 5.582 -13.695 -27.469 1 95.38 174 ASP B N 1
ATOM 3840 C CA . ASP B 1 174 ? 4.461 -12.844 -27.859 1 95.38 174 ASP B CA 1
ATOM 3841 C C . ASP B 1 174 ? 3.395 -12.82 -26.766 1 95.38 174 ASP B C 1
ATOM 3843 O O . ASP B 1 174 ? 2.906 -13.867 -26.344 1 95.38 174 ASP B O 1
ATOM 3847 N N . PHE B 1 175 ? 3.018 -11.664 -26.344 1 97.5 175 PHE B N 1
ATOM 3848 C CA . PHE B 1 175 ? 2.102 -11.516 -25.219 1 97.5 175 PHE B CA 1
ATOM 3849 C C . PHE B 1 175 ? 0.731 -12.094 -25.562 1 97.5 175 PHE B C 1
ATOM 3851 O O . PHE B 1 175 ? 0.063 -12.664 -24.703 1 97.5 175 PHE B O 1
ATOM 3858 N N . GLU B 1 176 ? 0.279 -11.93 -26.734 1 97.19 176 GLU B N 1
ATOM 3859 C CA . GLU B 1 176 ? -1.019 -12.469 -27.141 1 97.19 176 GLU B CA 1
ATOM 3860 C C . GLU B 1 176 ? -1.036 -13.992 -27.031 1 97.19 176 GLU B C 1
ATOM 3862 O O . GLU B 1 176 ? -2.031 -14.578 -26.609 1 97.19 176 GLU B O 1
ATOM 3867 N N . HIS B 1 177 ? 0.062 -14.586 -27.438 1 96.62 177 HIS B N 1
ATOM 3868 C CA . HIS B 1 177 ? 0.16 -16.031 -27.328 1 96.62 177 HIS B CA 1
ATOM 3869 C C . HIS B 1 177 ? 0.166 -16.484 -25.859 1 96.62 177 HIS B C 1
ATOM 3871 O O . HIS B 1 177 ? -0.412 -17.516 -25.531 1 96.62 177 HIS B O 1
ATOM 3877 N N . LEU B 1 178 ? 0.813 -15.719 -25.078 1 97.94 178 LEU B N 1
ATOM 3878 C CA . LEU B 1 178 ? 0.805 -16 -23.641 1 97.94 178 LEU B CA 1
ATOM 3879 C C . LEU B 1 178 ? -0.607 -15.906 -23.078 1 97.94 178 LEU B C 1
ATOM 3881 O O . LEU B 1 178 ? -1.024 -16.75 -22.281 1 97.94 178 LEU B O 1
ATOM 3885 N N . CYS B 1 179 ? -1.323 -14.922 -23.516 1 98.19 179 CYS B N 1
ATOM 3886 C CA . CYS B 1 179 ? -2.697 -14.734 -23.078 1 98.19 179 CYS B CA 1
ATOM 3887 C C . CYS B 1 179 ? -3.576 -15.906 -23.484 1 98.19 179 CYS B C 1
ATOM 3889 O O . CYS B 1 179 ? -4.422 -16.359 -22.719 1 98.19 179 CYS B O 1
ATOM 3891 N N . VAL B 1 180 ? -3.389 -16.312 -24.672 1 97.75 180 VAL B N 1
ATOM 3892 C CA . VAL B 1 180 ? -4.16 -17.438 -25.172 1 97.75 180 VAL B CA 1
ATOM 3893 C C . VAL B 1 180 ? -3.891 -18.672 -24.297 1 97.75 180 VAL B C 1
ATOM 3895 O O . VAL B 1 180 ? -4.82 -19.375 -23.891 1 97.75 180 VAL B O 1
ATOM 3898 N N . PHE B 1 181 ? -2.672 -18.922 -24.062 1 98.06 181 PHE B N 1
ATOM 3899 C CA . PHE B 1 181 ? -2.312 -20.047 -23.219 1 98.06 181 PHE B CA 1
ATOM 3900 C C . PHE B 1 181 ? -2.908 -19.891 -21.812 1 98.06 181 PHE B C 1
ATOM 3902 O O . PHE B 1 181 ? -3.52 -20.828 -21.297 1 98.06 181 PHE B O 1
ATOM 3909 N N . ASP B 1 182 ? -2.717 -18.75 -21.234 1 98.44 182 ASP B N 1
ATOM 3910 C CA . ASP B 1 182 ? -3.262 -18.469 -19.906 1 98.44 182 ASP B CA 1
ATOM 3911 C C . ASP B 1 182 ? -4.766 -18.719 -19.875 1 98.44 182 ASP B C 1
ATOM 3913 O O . ASP B 1 182 ? -5.273 -19.359 -18.953 1 98.44 182 ASP B O 1
ATOM 3917 N N . THR B 1 183 ? -5.426 -18.25 -20.875 1 97.88 183 THR B N 1
ATOM 3918 C CA . THR B 1 183 ? -6.875 -18.391 -20.969 1 97.88 183 THR B CA 1
ATOM 3919 C C . THR B 1 183 ? -7.27 -19.859 -21.047 1 97.88 183 THR B C 1
ATOM 3921 O O . THR B 1 183 ? -8.266 -20.281 -20.453 1 97.88 183 THR B O 1
ATOM 3924 N N . SER B 1 184 ? -6.496 -20.594 -21.75 1 97.69 184 SER B N 1
ATOM 3925 C CA . SER B 1 184 ? -6.812 -22 -21.938 1 97.69 184 SER B CA 1
ATOM 3926 C C . SER B 1 184 ? -6.773 -22.75 -20.609 1 97.69 184 SER B C 1
ATOM 3928 O O . SER B 1 184 ? -7.422 -23.797 -20.469 1 97.69 184 SER B O 1
ATOM 3930 N N . VAL B 1 185 ? -6.066 -22.266 -19.625 1 98.38 185 VAL B N 1
ATOM 3931 C CA . VAL B 1 185 ? -5.926 -22.938 -18.328 1 98.38 185 VAL B CA 1
ATOM 3932 C C . VAL B 1 185 ? -6.84 -22.281 -17.297 1 98.38 185 VAL B C 1
ATOM 3934 O O . VAL B 1 185 ? -7.594 -22.969 -16.609 1 98.38 185 VAL B O 1
ATOM 3937 N N . PHE B 1 186 ? -6.836 -20.953 -17.281 1 97.44 186 PHE B N 1
ATOM 3938 C CA . PHE B 1 186 ? -7.598 -20.172 -16.312 1 97.44 186 PHE B CA 1
ATOM 3939 C C . PHE B 1 186 ? -9.086 -20.219 -16.625 1 97.44 186 PHE B C 1
ATOM 3941 O O . PHE B 1 186 ? -9.922 -20.062 -15.734 1 97.44 186 PHE B O 1
ATOM 3948 N N . GLY B 1 187 ? -9.477 -20.422 -17.859 1 95.75 187 GLY B N 1
ATOM 3949 C CA . GLY B 1 187 ? -10.859 -20.594 -18.266 1 95.75 187 GLY B CA 1
ATOM 3950 C C . GLY B 1 187 ? -11.484 -19.312 -18.797 1 95.75 187 GLY B C 1
ATOM 3951 O O . GLY B 1 187 ? -12.516 -19.344 -19.469 1 95.75 187 GLY B O 1
ATOM 3952 N N . THR B 1 188 ? -10.922 -18.188 -18.469 1 96.06 188 THR B N 1
ATOM 3953 C CA . THR B 1 188 ? -11.398 -16.891 -18.938 1 96.06 188 THR B CA 1
ATOM 3954 C C . THR B 1 188 ? -10.234 -15.961 -19.266 1 96.06 188 THR B C 1
ATOM 3956 O O . THR B 1 188 ? -9.211 -15.977 -18.578 1 96.06 188 THR B O 1
ATOM 3959 N N . PRO B 1 189 ? -10.367 -15.125 -20.344 1 97.06 189 PRO B N 1
ATOM 3960 C CA . PRO B 1 189 ? -9.297 -14.18 -20.672 1 97.06 189 PRO B CA 1
ATOM 3961 C C . PRO B 1 189 ? -9.094 -13.125 -19.594 1 97.06 189 PRO B C 1
ATOM 3963 O O . PRO B 1 189 ? -10.07 -12.648 -19 1 97.06 189 PRO B O 1
ATOM 3966 N N . ARG B 1 190 ? -7.863 -12.789 -19.344 1 97.88 190 ARG B N 1
ATOM 3967 C CA . ARG B 1 190 ? -7.531 -11.742 -18.391 1 97.88 190 ARG B CA 1
ATOM 3968 C C . ARG B 1 190 ? -6.254 -11.016 -18.797 1 97.88 190 ARG B C 1
ATOM 3970 O O . ARG B 1 190 ? -5.328 -10.883 -18 1 97.88 190 ARG B O 1
ATOM 3977 N N . PRO B 1 191 ? -6.203 -10.453 -19.969 1 98.06 191 PRO B N 1
ATOM 3978 C CA . PRO B 1 191 ? -4.98 -9.812 -20.469 1 98.06 191 PRO B CA 1
ATOM 3979 C C . PRO B 1 191 ? -4.559 -8.609 -19.625 1 98.06 191 PRO B C 1
ATOM 3981 O O . PRO B 1 191 ? -3.365 -8.359 -19.453 1 98.06 191 PRO B O 1
ATOM 3984 N N . THR B 1 192 ? -5.508 -7.836 -19.094 1 97.31 192 THR B N 1
ATOM 3985 C CA . THR B 1 192 ? -5.188 -6.664 -18.297 1 97.31 192 THR B CA 1
ATOM 3986 C C . THR B 1 192 ? -4.461 -7.07 -17.016 1 97.31 192 THR B C 1
ATOM 3988 O O . THR B 1 192 ? -3.436 -6.48 -16.656 1 97.31 192 THR B O 1
ATOM 3991 N N . PHE B 1 193 ? -5.012 -8.047 -16.438 1 97.88 193 PHE B N 1
ATOM 3992 C CA . PHE B 1 193 ? -4.383 -8.586 -15.234 1 97.88 193 PHE B CA 1
ATOM 3993 C C . PHE B 1 193 ? -2.992 -9.117 -15.547 1 97.88 193 PHE B C 1
ATOM 3995 O O . PHE B 1 193 ? -2.021 -8.773 -14.867 1 97.88 193 PHE B O 1
ATOM 4002 N N . LEU B 1 194 ? -2.953 -9.93 -16.516 1 98.19 194 LEU B N 1
ATOM 4003 C CA . LEU B 1 194 ? -1.735 -10.672 -16.828 1 98.19 194 LEU B CA 1
ATOM 4004 C C . LEU B 1 194 ? -0.604 -9.719 -17.203 1 98.19 194 LEU B C 1
ATOM 4006 O O . LEU B 1 194 ? 0.547 -9.938 -16.812 1 98.19 194 LEU B O 1
ATOM 4010 N N . LYS B 1 195 ? -0.883 -8.719 -17.953 1 97.12 195 LYS B N 1
ATOM 4011 C CA . LYS B 1 195 ? 0.128 -7.742 -18.359 1 97.12 195 LYS B CA 1
ATOM 4012 C C . LYS B 1 195 ? 0.807 -7.117 -17.141 1 97.12 195 LYS B C 1
ATOM 4014 O O . LYS B 1 195 ? 2.033 -6.988 -17.109 1 97.12 195 LYS B O 1
ATOM 4019 N N . SER B 1 196 ? 0.062 -6.766 -16.188 1 96.5 196 SER B N 1
ATOM 4020 C CA . SER B 1 196 ? 0.59 -6.18 -14.953 1 96.5 196 SER B CA 1
ATOM 4021 C C . SER B 1 196 ? 1.269 -7.234 -14.086 1 96.5 196 SER B C 1
ATOM 4023 O O . SER B 1 196 ? 2.338 -6.988 -13.523 1 96.5 196 SER B O 1
ATOM 4025 N N . TRP B 1 197 ? 0.7 -8.406 -14.023 1 97.44 197 TRP B N 1
ATOM 4026 C CA . TRP B 1 197 ? 1.135 -9.477 -13.125 1 97.44 197 TRP B CA 1
ATOM 4027 C C . TRP B 1 197 ? 2.541 -9.945 -13.484 1 97.44 197 TRP B C 1
ATOM 4029 O O . TRP B 1 197 ? 3.402 -10.062 -12.609 1 97.44 197 TRP B O 1
ATOM 4039 N N . ILE B 1 198 ? 2.793 -10.07 -14.75 1 96.88 198 ILE B N 1
ATOM 4040 C CA . ILE B 1 198 ? 4.043 -10.688 -15.172 1 96.88 198 ILE B CA 1
ATOM 4041 C C . ILE B 1 198 ? 5.148 -9.633 -15.219 1 96.88 198 ILE B C 1
ATOM 4043 O O . ILE B 1 198 ? 6.281 -9.93 -15.617 1 96.88 198 ILE B O 1
ATOM 4047 N N . SER B 1 199 ? 4.879 -8.398 -14.789 1 92.94 199 SER B N 1
ATOM 4048 C CA . SER B 1 199 ? 5.844 -7.309 -14.891 1 92.94 199 SER B CA 1
ATOM 4049 C C . SER B 1 199 ? 6.145 -6.707 -13.523 1 92.94 199 SER B C 1
ATOM 4051 O O . SER B 1 199 ? 6.715 -5.617 -13.438 1 92.94 199 SER B O 1
ATOM 4053 N N . GLN B 1 200 ? 5.789 -7.391 -12.5 1 94.69 200 GLN B N 1
ATOM 4054 C CA . GLN B 1 200 ? 6.074 -6.867 -11.172 1 94.69 200 GLN B CA 1
ATOM 4055 C C . GLN B 1 200 ? 7.578 -6.746 -10.938 1 94.69 200 GLN B C 1
ATOM 4057 O O . GLN B 1 200 ? 8.352 -7.609 -11.367 1 94.69 200 GLN B O 1
ATOM 4062 N N . PRO B 1 201 ? 8 -5.703 -10.195 1 92.81 201 PRO B N 1
ATOM 4063 C CA . PRO B 1 201 ? 9.43 -5.574 -9.891 1 92.81 201 PRO B CA 1
ATOM 4064 C C . PRO B 1 201 ? 9.977 -6.766 -9.102 1 92.81 201 PRO B C 1
ATOM 4066 O O . PRO B 1 201 ? 9.32 -7.242 -8.172 1 92.81 201 PRO B O 1
ATOM 4069 N N . GLY B 1 202 ? 11.133 -7.258 -9.508 1 91.69 202 GLY B N 1
ATOM 4070 C CA . GLY B 1 202 ? 11.797 -8.328 -8.781 1 91.69 202 GLY B CA 1
ATOM 4071 C C . GLY B 1 202 ? 11.266 -9.703 -9.141 1 91.69 202 GLY B C 1
ATOM 4072 O O . GLY B 1 202 ? 11.75 -10.719 -8.633 1 91.69 202 GLY B O 1
ATOM 4073 N N . MET B 1 203 ? 10.352 -9.742 -10.07 1 94.44 203 MET B N 1
ATOM 4074 C CA . MET B 1 203 ? 9.734 -11.016 -10.438 1 94.44 203 MET B CA 1
ATOM 4075 C C . MET B 1 203 ? 10.539 -11.727 -11.516 1 94.44 203 MET B C 1
ATOM 4077 O O . MET B 1 203 ? 11.227 -11.086 -12.305 1 94.44 203 MET B O 1
ATOM 4081 N N . VAL B 1 204 ? 10.484 -13.039 -11.43 1 96.44 204 VAL B N 1
ATOM 4082 C CA . VAL B 1 204 ? 10.969 -13.891 -12.516 1 96.44 204 VAL B CA 1
ATOM 4083 C C . VAL B 1 204 ? 9.789 -14.578 -13.203 1 96.44 204 VAL B C 1
ATOM 4085 O O . VAL B 1 204 ? 8.984 -15.234 -12.539 1 96.44 204 VAL B O 1
ATOM 4088 N N . THR B 1 205 ? 9.695 -14.336 -14.453 1 98.12 205 THR B N 1
ATOM 4089 C CA . THR B 1 205 ? 8.672 -14.977 -15.266 1 98.12 205 THR B CA 1
ATOM 4090 C C . THR B 1 205 ? 9.305 -15.734 -16.438 1 98.12 205 THR B C 1
ATOM 4092 O O . THR B 1 205 ? 10.031 -15.148 -17.234 1 98.12 205 THR B O 1
ATOM 4095 N N . LEU B 1 206 ? 8.992 -17.016 -16.469 1 98.25 206 LEU B N 1
ATOM 4096 C CA . LEU B 1 206 ? 9.555 -17.891 -17.516 1 98.25 206 LEU B CA 1
ATOM 4097 C C . LEU B 1 206 ? 8.453 -18.531 -18.344 1 98.25 206 LEU B C 1
ATOM 4099 O O . LEU B 1 206 ? 7.371 -18.828 -17.828 1 98.25 206 LEU B O 1
ATOM 4103 N N . ALA B 1 207 ? 8.758 -18.719 -19.625 1 98.19 207 ALA B N 1
ATOM 4104 C CA . ALA B 1 207 ? 7.895 -19.469 -20.531 1 98.19 207 ALA B CA 1
ATOM 4105 C C . ALA B 1 207 ? 8.617 -20.688 -21.109 1 98.19 207 ALA B C 1
ATOM 4107 O O . ALA B 1 207 ? 9.805 -20.609 -21.438 1 98.19 207 ALA B O 1
ATOM 4108 N N . ALA B 1 208 ? 7.934 -21.75 -21.109 1 97.06 208 ALA B N 1
ATOM 4109 C CA . ALA B 1 208 ? 8.406 -22.938 -21.812 1 97.06 208 ALA B CA 1
ATOM 4110 C C . ALA B 1 208 ? 7.926 -22.953 -23.25 1 97.06 208 ALA B C 1
ATOM 4112 O O . ALA B 1 208 ? 6.723 -22.891 -23.516 1 97.06 208 ALA B O 1
ATOM 4113 N N . VAL B 1 209 ? 8.891 -23.016 -24.141 1 95.62 209 VAL B N 1
ATOM 4114 C CA . VAL B 1 209 ? 8.531 -22.922 -25.547 1 95.62 209 VAL B CA 1
ATOM 4115 C C . VAL B 1 209 ? 9.062 -24.141 -26.312 1 95.62 209 VAL B C 1
ATOM 4117 O O . VAL B 1 209 ? 10.07 -24.734 -25.922 1 95.62 209 VAL B O 1
ATOM 4120 N N . THR B 1 210 ? 8.305 -24.562 -27.234 1 86.19 210 THR B N 1
ATOM 4121 C CA . THR B 1 210 ? 8.734 -25.594 -28.172 1 86.19 210 THR B CA 1
ATOM 4122 C C . THR B 1 210 ? 8.719 -25.047 -29.609 1 86.19 210 THR B C 1
ATOM 4124 O O . THR B 1 210 ? 7.832 -24.266 -29.969 1 86.19 210 THR B O 1
ATOM 4127 N N . THR B 1 211 ? 9.891 -25.219 -30.203 1 78.12 211 THR B N 1
ATOM 4128 C CA . THR B 1 211 ? 9.984 -24.812 -31.594 1 78.12 211 THR B CA 1
ATOM 4129 C C . THR B 1 211 ? 9.773 -26 -32.531 1 78.12 211 THR B C 1
ATOM 4131 O O . THR B 1 211 ? 10.383 -27.062 -32.344 1 78.12 211 THR B O 1
ATOM 4134 N N . THR B 1 212 ? 8.617 -26.125 -33.125 1 69.62 212 THR B N 1
ATOM 4135 C CA . THR B 1 212 ? 8.414 -27.172 -34.125 1 69.62 212 THR B CA 1
ATOM 4136 C C . THR B 1 212 ? 8.703 -26.656 -35.5 1 69.62 212 THR B C 1
ATOM 4138 O O . THR B 1 212 ? 8.391 -25.5 -35.844 1 69.62 212 THR B O 1
ATOM 4141 N N . ALA B 1 213 ? 9.758 -27.359 -36.125 1 61.69 213 ALA B N 1
ATOM 4142 C CA . ALA B 1 213 ? 10.094 -27.047 -37.531 1 61.69 213 ALA B CA 1
ATOM 4143 C C . ALA B 1 213 ? 8.859 -27.141 -38.406 1 61.69 213 ALA B C 1
ATOM 4145 O O . ALA B 1 213 ? 8.07 -28.094 -38.312 1 61.69 213 ALA B O 1
ATOM 4146 N N . SER B 1 214 ? 8.25 -26.031 -38.75 1 55.88 214 SER B N 1
ATOM 4147 C CA . SER B 1 214 ? 7.16 -26.141 -39.719 1 55.88 214 SER B CA 1
ATOM 4148 C C . SER B 1 214 ? 7.555 -27.047 -40.875 1 55.88 214 SER B C 1
ATOM 4150 O O . SER B 1 214 ? 8.734 -27.156 -41.219 1 55.88 214 SER B O 1
ATOM 4152 N N . SER B 1 215 ? 6.785 -27.969 -41.312 1 49.53 215 SER B N 1
ATOM 4153 C CA . SER B 1 215 ? 7.047 -28.844 -42.469 1 49.53 215 SER B CA 1
ATOM 4154 C C . SER B 1 215 ? 7.898 -28.141 -43.5 1 49.53 215 SER B C 1
ATOM 4156 O O . SER B 1 215 ? 8.953 -28.641 -43.906 1 49.53 215 SER B O 1
ATOM 4158 N N . GLU B 1 216 ? 7.449 -28.328 -44.969 1 47.78 216 GLU B N 1
ATOM 4159 C CA . GLU B 1 216 ? 8.172 -28.266 -46.25 1 47.78 216 GLU B CA 1
ATOM 4160 C C . GLU B 1 216 ? 8.961 -26.969 -46.344 1 47.78 216 GLU B C 1
ATOM 4162 O O . GLU B 1 216 ? 10.156 -26.984 -46.656 1 47.78 216 GLU B O 1
ATOM 4167 N N . ASP B 1 217 ? 8.367 -25.969 -47.281 1 48.34 217 ASP B N 1
ATOM 4168 C CA . ASP B 1 217 ? 9.047 -25.047 -48.188 1 48.34 217 ASP B CA 1
ATOM 4169 C C . ASP B 1 217 ? 9.711 -23.906 -47.406 1 48.34 217 ASP B C 1
ATOM 4171 O O . ASP B 1 217 ? 10.578 -23.219 -47.938 1 48.34 217 ASP B O 1
ATOM 4175 N N . ASP B 1 218 ? 8.992 -23.094 -46.5 1 48.25 218 ASP B N 1
ATOM 4176 C CA . ASP B 1 218 ? 9.602 -21.812 -46.125 1 48.25 218 ASP B CA 1
ATOM 4177 C C . ASP B 1 218 ? 10.352 -21.922 -44.812 1 48.25 218 ASP B C 1
ATOM 4179 O O . ASP B 1 218 ? 9.75 -22.109 -43.75 1 48.25 218 ASP B O 1
ATOM 4183 N N . GLU B 1 219 ? 11.555 -22.484 -44.75 1 46.66 219 GLU B N 1
ATOM 4184 C CA . GLU B 1 219 ? 12.594 -22.484 -43.719 1 46.66 219 GLU B CA 1
ATOM 4185 C C . GLU B 1 219 ? 12.375 -21.359 -42.719 1 46.66 219 GLU B C 1
ATOM 4187 O O . GLU B 1 219 ? 12.984 -21.344 -41.625 1 46.66 219 GLU B O 1
ATOM 4192 N N . ARG B 1 220 ? 11.836 -20.266 -43.094 1 51.31 220 ARG B N 1
ATOM 4193 C CA . ARG B 1 220 ? 11.898 -19 -42.375 1 51.31 220 ARG B CA 1
ATOM 4194 C C . ARG B 1 220 ? 10.828 -18.938 -41.312 1 51.31 220 ARG B C 1
ATOM 4196 O O . ARG B 1 220 ? 10.82 -18 -40.5 1 51.31 220 ARG B O 1
ATOM 4203 N N . SER B 1 221 ? 9.852 -19.953 -41.375 1 55.44 221 SER B N 1
ATOM 4204 C CA . SER B 1 221 ? 8.781 -19.625 -40.438 1 55.44 221 SER B CA 1
ATOM 4205 C C . SER B 1 221 ? 8.758 -20.609 -39.25 1 55.44 221 SER B C 1
ATOM 4207 O O . SER B 1 221 ? 8.25 -21.719 -39.375 1 55.44 221 SER B O 1
ATOM 4209 N N . LYS B 1 222 ? 9.602 -20.703 -38.344 1 60.94 222 LYS B N 1
ATOM 4210 C CA . LYS B 1 222 ? 9.547 -21.375 -37.031 1 60.94 222 LYS B CA 1
ATOM 4211 C C . LYS B 1 222 ? 8.422 -20.812 -36.188 1 60.94 222 LYS B C 1
ATOM 4213 O O . LYS B 1 222 ? 8.297 -19.594 -36.031 1 60.94 222 LYS B O 1
ATOM 4218 N N . GLN B 1 223 ? 7.398 -21.797 -35.969 1 73.75 223 GLN B N 1
ATOM 4219 C CA . GLN B 1 223 ? 6.344 -21.328 -35.062 1 73.75 223 GLN B CA 1
ATOM 4220 C C . GLN B 1 223 ? 6.645 -21.719 -33.625 1 73.75 223 GLN B C 1
ATOM 4222 O O . GLN B 1 223 ? 6.914 -22.875 -33.312 1 73.75 223 GLN B O 1
ATOM 4227 N N . THR B 1 224 ? 6.852 -20.766 -32.781 1 83.19 224 THR B N 1
ATOM 4228 C CA . THR B 1 224 ? 7.086 -20.953 -31.344 1 83.19 224 THR B CA 1
ATOM 4229 C C . THR B 1 224 ? 5.766 -21.078 -30.594 1 83.19 224 THR B C 1
ATOM 4231 O O . THR B 1 224 ? 4.879 -20.234 -30.75 1 83.19 224 THR B O 1
ATOM 4234 N N . ARG B 1 225 ? 5.621 -22.344 -30.062 1 92.06 225 ARG B N 1
ATOM 4235 C CA . ARG B 1 225 ? 4.422 -22.594 -29.266 1 92.06 225 ARG B CA 1
ATOM 4236 C C . ARG B 1 225 ? 4.742 -22.594 -27.781 1 92.06 225 ARG B C 1
ATOM 4238 O O . ARG B 1 225 ? 5.773 -23.125 -27.359 1 92.06 225 ARG B O 1
ATOM 4245 N N . ILE B 1 226 ? 3.848 -22 -26.969 1 96.62 226 ILE B N 1
ATOM 4246 C CA . ILE B 1 226 ? 4.008 -21.969 -25.516 1 96.62 226 ILE B CA 1
ATOM 4247 C C . ILE B 1 226 ? 3.359 -23.203 -24.891 1 96.62 226 ILE B C 1
ATOM 4249 O O . ILE B 1 226 ? 2.191 -23.5 -25.156 1 96.62 226 ILE B O 1
ATOM 4253 N N . SER B 1 227 ? 4.09 -23.922 -24.109 1 96.38 227 SER B N 1
ATOM 4254 C CA . SER B 1 227 ? 3.574 -25.125 -23.469 1 96.38 227 SER B CA 1
ATOM 4255 C C . SER B 1 227 ? 3.438 -24.938 -21.953 1 96.38 227 SER B C 1
ATOM 4257 O O . SER B 1 227 ? 2.971 -25.828 -21.25 1 96.38 227 SER B O 1
ATOM 4259 N N . GLY B 1 228 ? 3.859 -23.812 -21.422 1 97.81 228 GLY B N 1
ATOM 4260 C CA . GLY B 1 228 ? 3.725 -23.469 -20.031 1 97.81 228 GLY B CA 1
ATOM 4261 C C . GLY B 1 228 ? 4.371 -22.141 -19.688 1 97.81 228 GLY B C 1
ATOM 4262 O O . GLY B 1 228 ? 5.129 -21.578 -20.484 1 97.81 228 GLY B O 1
ATOM 4263 N N . TYR B 1 229 ? 4.047 -21.609 -18.547 1 98.56 229 TYR B N 1
ATOM 4264 C CA . TYR B 1 229 ? 4.762 -20.453 -18 1 98.56 229 TYR B CA 1
ATOM 4265 C C . TYR B 1 229 ? 4.602 -20.406 -16.484 1 98.56 229 TYR B C 1
ATOM 4267 O O . TYR B 1 229 ? 3.725 -21.062 -15.914 1 98.56 229 TYR B O 1
ATOM 4275 N N . GLY B 1 230 ? 5.492 -19.766 -15.844 1 98.69 230 GLY B N 1
ATOM 4276 C CA . GLY B 1 230 ? 5.469 -19.609 -14.398 1 98.69 230 GLY B CA 1
ATOM 4277 C C . GLY B 1 230 ? 6.094 -18.312 -13.93 1 98.69 230 GLY B C 1
ATOM 4278 O O . GLY B 1 230 ? 6.863 -17.688 -14.656 1 98.69 230 GLY B O 1
ATOM 4279 N N . CYS B 1 231 ? 5.637 -17.953 -12.758 1 98.31 231 CYS B N 1
ATOM 4280 C CA . CYS B 1 231 ? 6.082 -16.703 -12.133 1 98.31 231 CYS B CA 1
ATOM 4281 C C . CYS B 1 231 ? 6.496 -16.938 -10.688 1 98.31 231 CYS B C 1
ATOM 4283 O O . CYS B 1 231 ? 5.938 -17.797 -10.008 1 98.31 231 CYS B O 1
ATOM 4285 N N . ILE B 1 232 ? 7.473 -16.25 -10.258 1 98.25 232 ILE B N 1
ATOM 4286 C CA . ILE B 1 232 ? 7.809 -16.141 -8.844 1 98.25 232 ILE B CA 1
ATOM 4287 C C . ILE B 1 232 ? 8.086 -14.68 -8.484 1 98.25 232 ILE B C 1
ATOM 4289 O O . ILE B 1 232 ? 8.82 -13.992 -9.195 1 98.25 232 ILE B O 1
ATOM 4293 N N . ARG B 1 233 ? 7.434 -14.195 -7.43 1 97.62 233 ARG B N 1
ATOM 4294 C CA . ARG B 1 233 ? 7.5 -12.773 -7.102 1 97.62 233 ARG B CA 1
ATOM 4295 C C . ARG B 1 233 ? 7.863 -12.562 -5.637 1 97.62 233 ARG B C 1
ATOM 4297 O O . ARG B 1 233 ? 7.809 -13.5 -4.84 1 97.62 233 ARG B O 1
ATOM 4304 N N . LEU B 1 234 ? 8.281 -11.281 -5.371 1 96.69 234 LEU B N 1
ATOM 4305 C CA . LEU B 1 234 ? 8.57 -10.898 -3.992 1 96.69 234 LEU B CA 1
ATOM 4306 C C . LEU B 1 234 ? 7.312 -10.961 -3.135 1 96.69 234 LEU B C 1
ATOM 4308 O O . LEU B 1 234 ? 6.23 -10.562 -3.58 1 96.69 234 LEU B O 1
ATOM 4312 N N . CYS B 1 235 ? 7.523 -11.484 -2.064 1 94.12 235 CYS B N 1
ATOM 4313 C CA . CYS B 1 235 ? 6.449 -11.648 -1.093 1 94.12 235 CYS B CA 1
ATOM 4314 C C . CYS B 1 235 ? 6.77 -10.922 0.204 1 94.12 235 CYS B C 1
ATOM 4316 O O . CYS B 1 235 ? 7.758 -10.188 0.281 1 94.12 235 CYS B O 1
ATOM 4318 N N . VAL B 1 236 ? 6.039 -11.086 1.18 1 79.12 236 VAL B N 1
ATOM 4319 C CA . VAL B 1 236 ? 6.086 -10.297 2.406 1 79.12 236 VAL B CA 1
ATOM 4320 C C . VAL B 1 236 ? 7.414 -10.531 3.121 1 79.12 236 VAL B C 1
ATOM 4322 O O . VAL B 1 236 ? 8.039 -11.586 2.959 1 79.12 236 VAL B O 1
ATOM 4325 N N . GLU B 1 237 ? 7.863 -9.477 3.643 1 74.88 237 GLU B N 1
ATOM 4326 C CA . GLU B 1 237 ? 9.047 -9.461 4.5 1 74.88 237 GLU B CA 1
ATOM 4327 C C . GLU B 1 237 ? 8.75 -8.789 5.836 1 74.88 237 GLU B C 1
ATOM 4329 O O . GLU B 1 237 ? 7.777 -8.039 5.961 1 74.88 237 GLU B O 1
ATOM 4334 N N . SER B 1 238 ? 9.547 -9.242 6.793 1 80.44 238 SER B N 1
ATOM 4335 C CA . SER B 1 238 ? 9.664 -8.375 7.961 1 80.44 238 SER B CA 1
ATOM 4336 C C . SER B 1 238 ? 10.68 -7.262 7.719 1 80.44 238 SER B C 1
ATOM 4338 O O . SER B 1 238 ? 11.688 -7.465 7.047 1 80.44 238 SER B O 1
ATOM 4340 N N . TYR B 1 239 ? 10.312 -6.102 8.141 1 85.12 239 TYR B N 1
ATOM 4341 C CA . TYR B 1 239 ? 11.172 -4.93 7.98 1 85.12 239 TYR B CA 1
ATOM 4342 C C . TYR B 1 239 ? 12.609 -5.25 8.367 1 85.12 239 TYR B C 1
ATOM 4344 O O . TYR B 1 239 ? 13.555 -4.746 7.75 1 85.12 239 TYR B O 1
ATOM 4352 N N . ASN B 1 240 ? 12.758 -6.203 9.258 1 86.25 240 ASN B N 1
ATOM 4353 C CA . ASN B 1 240 ? 14.086 -6.504 9.766 1 86.25 240 ASN B CA 1
ATOM 4354 C C . ASN B 1 240 ? 14.742 -7.637 8.977 1 86.25 240 ASN B C 1
ATOM 4356 O O . ASN B 1 240 ? 15.93 -7.934 9.172 1 86.25 240 ASN B O 1
ATOM 4360 N N . ASP B 1 241 ? 14.008 -8.203 8.102 1 85.44 241 ASP B N 1
ATOM 4361 C CA . ASP B 1 241 ? 14.547 -9.297 7.309 1 85.44 241 ASP B CA 1
ATOM 4362 C C . ASP B 1 241 ? 15.539 -8.789 6.266 1 85.44 241 ASP B C 1
ATOM 4364 O O . ASP B 1 241 ? 15.391 -7.668 5.762 1 85.44 241 ASP B O 1
ATOM 4368 N N . VAL B 1 242 ? 16.469 -9.602 5.969 1 83.12 242 VAL B N 1
ATOM 4369 C CA . VAL B 1 242 ? 17.469 -9.266 4.973 1 83.12 242 VAL B CA 1
ATOM 4370 C C . VAL B 1 242 ? 16.875 -9.359 3.57 1 83.12 242 VAL B C 1
ATOM 4372 O O . VAL B 1 242 ? 17.297 -8.648 2.656 1 83.12 242 VAL B O 1
ATOM 4375 N N . ASN B 1 243 ? 15.945 -10.273 3.488 1 89.38 243 ASN B N 1
ATOM 4376 C CA . ASN B 1 243 ? 15.352 -10.5 2.176 1 89.38 243 ASN B CA 1
ATOM 4377 C C . ASN B 1 243 ? 13.852 -10.766 2.275 1 89.38 243 ASN B C 1
ATOM 4379 O O . ASN B 1 243 ? 13.344 -11.086 3.352 1 89.38 243 ASN B O 1
ATOM 4383 N N . PHE B 1 244 ? 13.203 -10.586 1.101 1 93.94 244 PHE B N 1
ATOM 4384 C CA . PHE B 1 244 ? 11.797 -10.938 0.948 1 93.94 244 PHE B CA 1
ATOM 4385 C C . PHE B 1 244 ? 11.633 -12.438 0.719 1 93.94 244 PHE B C 1
ATOM 4387 O O . PHE B 1 244 ? 12.445 -13.055 0.027 1 93.94 244 PHE B O 1
ATOM 4394 N N . SER B 1 245 ? 10.633 -12.969 1.319 1 96.25 245 SER B N 1
ATOM 4395 C CA . SER B 1 245 ? 10.211 -14.281 0.84 1 96.25 245 SER B CA 1
ATOM 4396 C C . SER B 1 245 ? 9.688 -14.203 -0.59 1 96.25 245 SER B C 1
ATOM 4398 O O . SER B 1 245 ? 9.648 -13.125 -1.187 1 96.25 245 SER B O 1
ATOM 4400 N N . ARG B 1 246 ? 9.445 -15.422 -1.139 1 97.62 246 ARG B N 1
ATOM 4401 C CA . ARG B 1 246 ? 8.953 -15.469 -2.512 1 97.62 246 ARG B CA 1
ATOM 4402 C C . ARG B 1 246 ? 7.637 -16.234 -2.6 1 97.62 246 ARG B C 1
ATOM 4404 O O . ARG B 1 246 ? 7.316 -17.031 -1.719 1 97.62 246 ARG B O 1
ATOM 4411 N N . LYS B 1 247 ? 6.902 -15.938 -3.582 1 98.12 247 LYS B N 1
ATOM 4412 C CA . LYS B 1 247 ? 5.652 -16.641 -3.852 1 98.12 247 LYS B CA 1
ATOM 4413 C C . LYS B 1 247 ? 5.547 -17.031 -5.324 1 98.12 247 LYS B C 1
ATOM 4415 O O . LYS B 1 247 ? 5.648 -16.172 -6.203 1 98.12 247 LYS B O 1
ATOM 4420 N N . ILE B 1 248 ? 5.391 -18.281 -5.492 1 98.44 248 ILE B N 1
ATOM 4421 C CA . ILE B 1 248 ? 5.195 -18.797 -6.844 1 98.44 248 ILE B CA 1
ATOM 4422 C C . ILE B 1 248 ? 3.715 -18.719 -7.215 1 98.44 248 ILE B C 1
ATOM 4424 O O . ILE B 1 248 ? 2.855 -19.188 -6.461 1 98.44 248 ILE B O 1
ATOM 4428 N N . GLY B 1 249 ? 3.395 -18.203 -8.328 1 98.25 249 GLY B N 1
ATOM 4429 C CA . GLY B 1 249 ? 2.043 -18.172 -8.859 1 98.25 249 GLY B CA 1
ATOM 4430 C C . GLY B 1 249 ? 1.922 -17.344 -10.125 1 98.25 249 GLY B C 1
ATOM 4431 O O . GLY B 1 249 ? 2.236 -16.156 -10.133 1 98.25 249 GLY B O 1
ATOM 4432 N N . PRO B 1 250 ? 1.596 -17.875 -11.375 1 98.69 250 PRO B N 1
ATOM 4433 C CA . PRO B 1 250 ? 1.223 -19.281 -11.531 1 98.69 250 PRO B CA 1
ATOM 4434 C C . PRO B 1 250 ? 2.379 -20.156 -12.023 1 98.69 250 PRO B C 1
ATOM 4436 O O . PRO B 1 250 ? 3.463 -19.641 -12.312 1 98.69 250 PRO B O 1
ATOM 4439 N N . ILE B 1 251 ? 2.166 -21.406 -11.953 1 98.75 251 ILE B N 1
ATOM 4440 C CA . ILE B 1 251 ? 2.791 -22.344 -12.875 1 98.75 251 ILE B CA 1
ATOM 4441 C C . ILE B 1 251 ? 1.713 -23.109 -13.633 1 98.75 251 ILE B C 1
ATOM 4443 O O . ILE B 1 251 ? 1.035 -23.969 -13.062 1 98.75 251 ILE B O 1
ATOM 4447 N N . PHE B 1 252 ? 1.551 -22.75 -14.883 1 98.75 252 PHE B N 1
ATOM 4448 C CA . PHE B 1 252 ? 0.696 -23.469 -15.82 1 98.75 252 PHE B CA 1
ATOM 4449 C C . PHE B 1 252 ? 1.533 -24.266 -16.812 1 98.75 252 PHE B C 1
ATOM 4451 O O . PHE B 1 252 ? 2.477 -23.734 -17.406 1 98.75 252 PHE B O 1
ATOM 4458 N N . ALA B 1 253 ? 1.205 -25.531 -16.984 1 97.56 253 ALA B N 1
ATOM 4459 C CA . ALA B 1 253 ? 2.014 -26.375 -17.859 1 97.56 253 ALA B CA 1
ATOM 4460 C C . ALA B 1 253 ? 1.165 -27.469 -18.5 1 97.56 253 ALA B C 1
ATOM 4462 O O . ALA B 1 253 ? 0.246 -28 -17.875 1 97.56 253 ALA B O 1
ATOM 4463 N N . GLU B 1 254 ? 1.556 -27.891 -19.688 1 95.88 254 GLU B N 1
ATOM 4464 C CA . GLU B 1 254 ? 0.82 -28.891 -20.438 1 95.88 254 GLU B CA 1
ATOM 4465 C C . GLU B 1 254 ? 1.156 -30.297 -19.953 1 95.88 254 GLU B C 1
ATOM 4467 O O . GLU B 1 254 ? 0.414 -31.25 -20.219 1 95.88 254 GLU B O 1
ATOM 4472 N N . SER B 1 255 ? 2.281 -30.406 -19.297 1 93.44 255 SER B N 1
ATOM 4473 C CA . SER B 1 255 ? 2.719 -31.719 -18.844 1 93.44 255 SER B CA 1
ATOM 4474 C C . SER B 1 255 ? 3.477 -31.625 -17.516 1 93.44 255 SER B C 1
ATOM 4476 O O . SER B 1 255 ? 3.918 -30.547 -17.125 1 93.44 255 SER B O 1
ATOM 4478 N N . ALA B 1 256 ? 3.604 -32.781 -16.891 1 94.12 256 ALA B N 1
ATOM 4479 C CA . ALA B 1 256 ? 4.359 -32.844 -15.648 1 94.12 256 ALA B CA 1
ATOM 4480 C C . ALA B 1 256 ? 5.82 -32.469 -15.867 1 94.12 256 ALA B C 1
ATOM 4482 O O . ALA B 1 256 ? 6.438 -31.844 -15.008 1 94.12 256 ALA B O 1
ATOM 4483 N N . ALA B 1 257 ? 6.309 -32.875 -16.969 1 92.62 257 ALA B N 1
ATOM 4484 C CA . ALA B 1 257 ? 7.699 -32.562 -17.297 1 92.62 257 ALA B CA 1
ATOM 4485 C C . ALA B 1 257 ? 7.926 -31.047 -17.359 1 92.62 257 ALA B C 1
ATOM 4487 O O . ALA B 1 257 ? 8.867 -30.531 -16.766 1 92.62 257 ALA B O 1
ATOM 4488 N N . VAL B 1 258 ? 7.055 -30.328 -18.094 1 94.38 258 VAL B N 1
ATOM 4489 C CA . VAL B 1 258 ? 7.168 -28.875 -18.25 1 94.38 258 VAL B CA 1
ATOM 4490 C C . VAL B 1 258 ? 6.922 -28.203 -16.906 1 94.38 258 VAL B C 1
ATOM 4492 O O . VAL B 1 258 ? 7.637 -27.266 -16.531 1 94.38 258 VAL B O 1
ATOM 4495 N N . GLY B 1 259 ? 5.902 -28.688 -16.125 1 96.06 259 GLY B N 1
ATOM 4496 C CA . GLY B 1 259 ? 5.633 -28.156 -14.797 1 96.06 259 GLY B CA 1
ATOM 4497 C C . GLY B 1 259 ? 6.82 -28.266 -13.859 1 96.06 259 GLY B C 1
ATOM 4498 O O . GLY B 1 259 ? 7.148 -27.312 -13.148 1 96.06 259 GLY B O 1
ATOM 4499 N N . SER B 1 260 ? 7.445 -29.406 -13.898 1 94.44 260 SER B N 1
ATOM 4500 C CA . SER B 1 260 ? 8.609 -29.656 -13.055 1 94.44 260 SER B CA 1
ATOM 4501 C C . SER B 1 260 ? 9.781 -28.766 -13.453 1 94.44 260 SER B C 1
ATOM 4503 O O . SER B 1 260 ? 10.492 -28.25 -12.586 1 94.44 260 SER B O 1
ATOM 4505 N N . GLN B 1 261 ? 9.969 -28.594 -14.734 1 93.62 261 GLN B N 1
ATOM 4506 C CA . GLN B 1 261 ? 11.047 -27.75 -15.227 1 93.62 261 GLN B CA 1
ATOM 4507 C C . GLN B 1 261 ? 10.852 -26.297 -14.789 1 93.62 261 GLN B C 1
ATOM 4509 O O . GLN B 1 261 ? 11.797 -25.641 -14.344 1 93.62 261 GLN B O 1
ATOM 4514 N N . LEU B 1 262 ? 9.664 -25.812 -14.969 1 96.5 262 LEU B N 1
ATOM 4515 C CA . LEU B 1 262 ? 9.359 -24.453 -14.57 1 96.5 262 LEU B CA 1
ATOM 4516 C C . LEU B 1 262 ? 9.539 -24.266 -13.062 1 96.5 262 LEU B C 1
ATOM 4518 O O . LEU B 1 262 ? 10.133 -23.281 -12.617 1 96.5 262 LEU B O 1
ATOM 4522 N N . PHE B 1 263 ? 9.07 -25.25 -12.32 1 96.81 263 PHE B N 1
ATOM 4523 C CA . PHE B 1 263 ? 9.203 -25.188 -10.867 1 96.81 263 PHE B CA 1
ATOM 4524 C C . PHE B 1 263 ? 10.672 -25.109 -10.461 1 96.81 263 PHE B C 1
ATOM 4526 O O . PHE B 1 263 ? 11.055 -24.234 -9.68 1 96.81 263 PHE B O 1
ATOM 4533 N N . GLU B 1 264 ? 11.414 -25.922 -10.992 1 94 264 GLU B N 1
ATOM 4534 C CA . GLU B 1 264 ? 12.836 -25.969 -10.664 1 94 264 GLU B CA 1
ATOM 4535 C C . GLU B 1 264 ? 13.531 -24.672 -11.031 1 94 264 GLU B C 1
ATOM 4537 O O . GLU B 1 264 ? 14.328 -24.141 -10.25 1 94 264 GLU B O 1
ATOM 4542 N N . ALA B 1 265 ? 13.258 -24.219 -12.203 1 94.69 265 ALA B N 1
ATOM 4543 C CA . ALA B 1 265 ? 13.891 -22.984 -12.672 1 94.69 265 ALA B CA 1
ATOM 4544 C C . ALA B 1 265 ? 13.516 -21.812 -11.789 1 94.69 265 ALA B C 1
ATOM 4546 O O . ALA B 1 265 ? 14.367 -20.984 -11.453 1 94.69 265 ALA B O 1
ATOM 4547 N N . LEU B 1 266 ? 12.281 -21.703 -11.398 1 96.81 266 LEU B N 1
ATOM 4548 C CA . LEU B 1 266 ? 11.844 -20.609 -10.547 1 96.81 266 LEU B CA 1
ATOM 4549 C C . LEU B 1 266 ? 12.461 -20.703 -9.156 1 96.81 266 LEU B C 1
ATOM 4551 O O . LEU B 1 266 ? 12.945 -19.719 -8.617 1 96.81 266 LEU B O 1
ATOM 4555 N N . VAL B 1 267 ? 12.5 -21.875 -8.594 1 95.75 267 VAL B N 1
ATOM 4556 C CA . VAL B 1 267 ? 13.023 -22.078 -7.25 1 95.75 267 VAL B CA 1
ATOM 4557 C C . VAL B 1 267 ? 14.523 -21.797 -7.234 1 95.75 267 VAL B C 1
ATOM 4559 O O . VAL B 1 267 ? 15.055 -21.312 -6.234 1 95.75 267 VAL B O 1
ATOM 4562 N N . SER B 1 268 ? 15.156 -22.016 -8.336 1 93.94 268 SER B N 1
ATOM 4563 C CA . SER B 1 268 ? 16.594 -21.766 -8.43 1 93.94 268 SER B CA 1
ATOM 4564 C C . SER B 1 268 ? 16.906 -20.281 -8.273 1 93.94 268 SER B C 1
ATOM 4566 O O . SER B 1 268 ? 18.047 -19.906 -7.98 1 93.94 268 SER B O 1
ATOM 4568 N N . SER B 1 269 ? 15.906 -19.438 -8.492 1 93.56 269 SER B N 1
ATOM 4569 C CA . SER B 1 269 ? 16.109 -18 -8.359 1 93.56 269 SER B CA 1
ATOM 4570 C C . SER B 1 269 ? 15.984 -17.547 -6.902 1 93.56 269 SER B C 1
ATOM 4572 O O . SER B 1 269 ? 16.266 -16.406 -6.57 1 93.56 269 SER B O 1
ATOM 4574 N N . VAL B 1 270 ? 15.555 -18.406 -6.008 1 95.06 270 VAL B N 1
ATOM 4575 C CA . VAL B 1 270 ? 15.367 -18.062 -4.602 1 95.06 270 VAL B CA 1
ATOM 4576 C C . VAL B 1 270 ? 16.703 -18.188 -3.859 1 95.06 270 VAL B C 1
ATOM 4578 O O . VAL B 1 270 ? 17.328 -19.25 -3.883 1 95.06 270 VAL B O 1
ATOM 4581 N N . PRO B 1 271 ? 17.172 -17.094 -3.254 1 92.81 271 PRO B N 1
ATOM 4582 C CA . PRO B 1 271 ? 18.422 -17.188 -2.508 1 92.81 271 PRO B CA 1
ATOM 4583 C C . PRO B 1 271 ? 18.391 -18.25 -1.415 1 92.81 271 PRO B C 1
ATOM 4585 O O . PRO B 1 271 ? 17.312 -18.578 -0.908 1 92.81 271 PRO B O 1
ATOM 4588 N N . LEU B 1 272 ? 19.562 -18.719 -1.042 1 93.25 272 LEU B N 1
ATOM 4589 C CA . LEU B 1 272 ? 19.703 -19.75 -0.025 1 93.25 272 LEU B CA 1
ATOM 4590 C C . LEU B 1 272 ? 19.062 -19.328 1.286 1 93.25 272 LEU B C 1
ATOM 4592 O O . LEU B 1 272 ? 19.281 -18.203 1.75 1 93.25 272 LEU B O 1
ATOM 4596 N N . GLY B 1 273 ? 18.203 -20.172 1.77 1 93.25 273 GLY B N 1
ATOM 4597 C CA . GLY B 1 273 ? 17.625 -19.953 3.086 1 93.25 273 GLY B CA 1
ATOM 4598 C C . GLY B 1 273 ? 16.359 -19.125 3.049 1 93.25 273 GLY B C 1
ATOM 4599 O O . GLY B 1 273 ? 15.648 -19.031 4.047 1 93.25 273 GLY B O 1
ATOM 4600 N N . ILE B 1 274 ? 16.031 -18.516 1.974 1 94.62 274 ILE B N 1
ATOM 4601 C CA . ILE B 1 274 ? 14.859 -17.656 1.861 1 94.62 274 ILE B CA 1
ATOM 4602 C C . ILE B 1 274 ? 13.625 -18.5 1.589 1 94.62 274 ILE B C 1
ATOM 4604 O O . ILE B 1 274 ? 13.641 -19.359 0.703 1 94.62 274 ILE B O 1
ATOM 4608 N N . PRO B 1 275 ? 12.562 -18.312 2.354 1 96.12 275 PRO B N 1
ATOM 4609 C CA . PRO B 1 275 ? 11.344 -19.094 2.141 1 96.12 275 PRO B CA 1
ATOM 4610 C C . PRO B 1 275 ? 10.625 -18.719 0.846 1 96.12 275 PRO B C 1
ATOM 4612 O O . PRO B 1 275 ? 10.719 -17.578 0.393 1 96.12 275 PRO B O 1
ATOM 4615 N N . PHE B 1 276 ? 9.969 -19.688 0.285 1 97.44 276 PHE B N 1
ATOM 4616 C CA . PHE B 1 276 ? 9.031 -19.453 -0.807 1 97.44 276 PHE B CA 1
ATOM 4617 C C . PHE B 1 276 ? 7.758 -20.266 -0.616 1 97.44 276 PHE B C 1
ATOM 4619 O O . PHE B 1 276 ? 7.754 -21.266 0.1 1 97.44 276 PHE B O 1
ATOM 4626 N N . TYR B 1 277 ? 6.656 -19.812 -1.214 1 98.25 277 TYR B N 1
ATOM 4627 C CA . TYR B 1 277 ? 5.336 -20.406 -1.075 1 98.25 277 TYR B CA 1
ATOM 4628 C C . TYR B 1 277 ? 4.73 -20.719 -2.439 1 98.25 277 TYR B C 1
ATOM 4630 O O . TYR B 1 277 ? 5.027 -20.047 -3.426 1 98.25 277 TYR B O 1
ATOM 4638 N N . ILE B 1 278 ? 3.93 -21.703 -2.475 1 98.56 278 ILE B N 1
ATOM 4639 C CA . ILE B 1 278 ? 3.219 -22.109 -3.686 1 98.56 278 ILE B CA 1
ATOM 4640 C C . ILE B 1 278 ? 1.883 -22.75 -3.312 1 98.56 278 ILE B C 1
ATOM 4642 O O . ILE B 1 278 ? 1.797 -23.5 -2.34 1 98.56 278 ILE B O 1
ATOM 4646 N N . ASP B 1 279 ? 0.853 -22.422 -3.996 1 98.69 279 ASP B N 1
ATOM 4647 C CA . ASP B 1 279 ? -0.47 -23.031 -3.838 1 98.69 279 ASP B CA 1
ATOM 4648 C C . ASP B 1 279 ? -0.754 -24.031 -4.945 1 98.69 279 ASP B C 1
ATOM 4650 O O . ASP B 1 279 ? -0.734 -23.688 -6.129 1 98.69 279 ASP B O 1
ATOM 4654 N N . ILE B 1 280 ? -1.068 -25.25 -4.551 1 98.81 280 ILE B N 1
ATOM 4655 C CA . ILE B 1 280 ? -1.202 -26.344 -5.516 1 98.81 280 ILE B CA 1
ATOM 4656 C C . ILE B 1 280 ? -2.592 -26.969 -5.402 1 98.81 280 ILE B C 1
ATOM 4658 O O . ILE B 1 280 ? -3.033 -27.312 -4.305 1 98.81 280 ILE B O 1
ATOM 4662 N N . PRO B 1 281 ? -3.316 -27.078 -6.562 1 98.5 281 PRO B N 1
ATOM 4663 C CA . PRO B 1 281 ? -4.57 -27.828 -6.516 1 98.5 281 PRO B CA 1
ATOM 4664 C C . PRO B 1 281 ? -4.352 -29.328 -6.289 1 98.5 281 PRO B C 1
ATOM 4666 O O . PRO B 1 281 ? -3.6 -29.969 -7.031 1 98.5 281 PRO B O 1
ATOM 4669 N N . GLN B 1 282 ? -5.043 -29.922 -5.414 1 97.94 282 GLN B N 1
ATOM 4670 C CA . GLN B 1 282 ? -4.828 -31.297 -4.992 1 97.94 282 GLN B CA 1
ATOM 4671 C C . GLN B 1 282 ? -5.195 -32.281 -6.102 1 97.94 282 GLN B C 1
ATOM 4673 O O . GLN B 1 282 ? -4.598 -33.344 -6.215 1 97.94 282 GLN B O 1
ATOM 4678 N N . PRO B 1 283 ? -6.199 -31.969 -6.918 1 97.75 283 PRO B N 1
ATOM 4679 C CA . PRO B 1 283 ? -6.543 -32.906 -7.98 1 97.75 283 PRO B CA 1
ATOM 4680 C C . PRO B 1 283 ? -5.406 -33.125 -8.984 1 97.75 283 PRO B C 1
ATOM 4682 O O . PRO B 1 283 ? -5.418 -34.094 -9.75 1 97.75 283 PRO B O 1
ATOM 4685 N N . ASN B 1 284 ? -4.512 -32.156 -9.125 1 98.38 284 ASN B N 1
ATOM 4686 C CA . ASN B 1 284 ? -3.346 -32.375 -9.977 1 98.38 284 ASN B CA 1
ATOM 4687 C C . ASN B 1 284 ? -2.285 -33.219 -9.266 1 98.38 284 ASN B C 1
ATOM 4689 O O . ASN B 1 284 ? -1.384 -32.656 -8.625 1 98.38 284 ASN B O 1
ATOM 4693 N N . GLU B 1 285 ? -2.34 -34.438 -9.5 1 97.5 285 GLU B N 1
ATOM 4694 C CA . GLU B 1 285 ? -1.484 -35.406 -8.797 1 97.5 285 GLU B CA 1
ATOM 4695 C C . GLU B 1 285 ? -0.016 -35.188 -9.156 1 97.5 285 GLU B C 1
ATOM 4697 O O . GLU B 1 285 ? 0.867 -35.406 -8.32 1 97.5 285 GLU B O 1
ATOM 4702 N N . ASN B 1 286 ? 0.168 -34.844 -10.383 1 96.38 286 ASN B N 1
ATOM 4703 C CA . ASN B 1 286 ? 1.541 -34.594 -10.805 1 96.38 286 ASN B CA 1
ATOM 4704 C C . ASN B 1 286 ? 2.152 -33.406 -10.047 1 96.38 286 ASN B C 1
ATOM 4706 O O . ASN B 1 286 ? 3.312 -33.469 -9.641 1 96.38 286 ASN B O 1
ATOM 4710 N N . ALA B 1 287 ? 1.391 -32.344 -9.852 1 97.56 287 ALA B N 1
ATOM 4711 C CA . ALA B 1 287 ? 1.854 -31.203 -9.086 1 97.56 287 ALA B CA 1
ATOM 4712 C C . ALA B 1 287 ? 2.098 -31.578 -7.629 1 97.56 2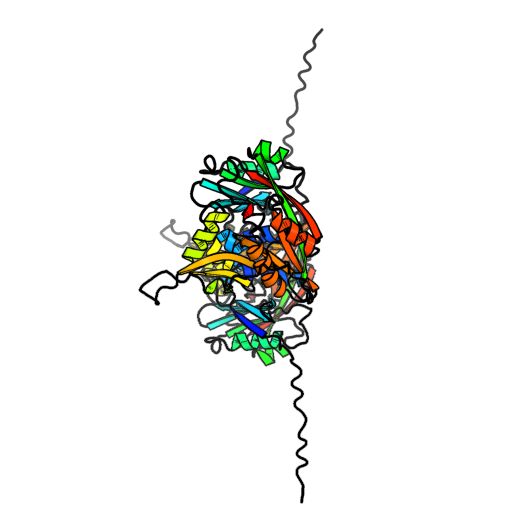87 ALA B C 1
ATOM 4714 O O . ALA B 1 287 ? 3.107 -31.172 -7.039 1 97.56 287 ALA B O 1
ATOM 4715 N N . MET B 1 288 ? 1.226 -32.344 -7.078 1 97.69 288 MET B N 1
ATOM 4716 C CA . MET B 1 288 ? 1.361 -32.812 -5.699 1 97.69 288 MET B CA 1
ATOM 4717 C C . MET B 1 288 ? 2.613 -33.688 -5.535 1 97.69 288 MET B C 1
ATOM 4719 O O . MET B 1 288 ? 3.283 -33.594 -4.504 1 97.69 288 MET B O 1
ATOM 4723 N N . GLU B 1 289 ? 2.885 -34.438 -6.492 1 95.81 289 GLU B N 1
ATOM 4724 C CA . GLU B 1 289 ? 4.074 -35.281 -6.461 1 95.81 289 GLU B CA 1
ATOM 4725 C C . GLU B 1 289 ? 5.348 -34.438 -6.438 1 95.81 289 GLU B C 1
ATOM 4727 O O . GLU B 1 289 ? 6.305 -34.75 -5.734 1 95.81 289 GLU B O 1
ATOM 4732 N N . ILE B 1 290 ? 5.324 -33.375 -7.262 1 93.75 290 ILE B N 1
ATOM 4733 C CA . ILE B 1 290 ? 6.465 -32.469 -7.254 1 93.75 290 ILE B CA 1
ATOM 4734 C C . ILE B 1 290 ? 6.676 -31.922 -5.84 1 93.75 290 ILE B C 1
ATOM 4736 O O . ILE B 1 290 ? 7.809 -31.875 -5.352 1 93.75 290 ILE B O 1
ATOM 4740 N N . ALA B 1 291 ? 5.645 -31.531 -5.156 1 96.12 291 ALA B N 1
ATOM 4741 C CA . ALA B 1 291 ? 5.727 -31 -3.795 1 96.12 291 ALA B CA 1
ATOM 4742 C C . ALA B 1 291 ? 6.293 -32.062 -2.836 1 96.12 291 ALA B C 1
ATOM 4744 O O . ALA B 1 291 ? 7.141 -31.734 -1.997 1 96.12 291 ALA B O 1
ATOM 4745 N N . ARG B 1 292 ? 5.852 -33.25 -2.984 1 94.81 292 ARG B N 1
ATOM 4746 C CA . ARG B 1 292 ? 6.309 -34.344 -2.123 1 94.81 292 ARG B CA 1
ATOM 4747 C C . ARG B 1 292 ? 7.781 -34.656 -2.361 1 94.81 292 ARG B C 1
ATOM 4749 O O . ARG B 1 292 ? 8.562 -34.75 -1.41 1 94.81 292 ARG B O 1
ATOM 4756 N N . GLU B 1 293 ? 8.133 -34.75 -3.572 1 92.31 293 GLU B N 1
ATOM 4757 C CA . GLU B 1 293 ? 9.492 -35.125 -3.941 1 92.31 293 GLU B CA 1
ATOM 4758 C C . GLU B 1 293 ? 10.508 -34.062 -3.553 1 92.31 293 GLU B C 1
ATOM 4760 O O . GLU B 1 293 ? 11.656 -34.375 -3.248 1 92.31 293 GLU B O 1
ATOM 4765 N N . THR B 1 294 ? 10.062 -32.875 -3.58 1 92.5 294 THR B N 1
ATOM 4766 C CA . THR B 1 294 ? 10.984 -31.781 -3.273 1 92.5 294 THR B CA 1
ATOM 4767 C C . THR B 1 294 ? 10.922 -31.422 -1.792 1 92.5 294 THR B C 1
ATOM 4769 O O . THR B 1 294 ? 11.625 -30.516 -1.336 1 92.5 294 THR B O 1
ATOM 4772 N N . GLY B 1 295 ? 10.039 -32.062 -1.031 1 93.38 295 GLY B N 1
ATOM 4773 C CA . GLY B 1 295 ? 10.008 -31.906 0.416 1 93.38 295 GLY B CA 1
ATOM 4774 C C . GLY B 1 295 ? 9.367 -30.609 0.872 1 93.38 295 GLY B C 1
ATOM 4775 O O . GLY B 1 295 ? 9.789 -30.031 1.873 1 93.38 295 GLY B O 1
ATOM 4776 N N . LEU B 1 296 ? 8.438 -30.109 0.167 1 96.75 296 LEU B N 1
ATOM 4777 C CA . LEU B 1 296 ? 7.742 -28.906 0.587 1 96.75 296 LEU B CA 1
ATOM 4778 C C . LEU B 1 296 ? 6.887 -29.172 1.821 1 96.75 296 LEU B C 1
ATOM 4780 O O . LEU B 1 296 ? 6.359 -30.266 1.99 1 96.75 296 LEU B O 1
ATOM 4784 N N . GLU B 1 297 ? 6.754 -28.172 2.65 1 98.06 297 GLU B N 1
ATOM 4785 C CA . GLU B 1 297 ? 5.969 -28.266 3.877 1 98.06 297 GLU B CA 1
ATOM 4786 C C . GLU B 1 297 ? 4.551 -27.75 3.672 1 98.06 297 GLU B C 1
ATOM 4788 O O . GLU B 1 297 ? 4.363 -26.625 3.193 1 98.06 297 GLU B O 1
ATOM 4793 N N . LEU B 1 298 ? 3.576 -28.562 4.039 1 98 298 LEU B N 1
ATOM 4794 C CA . LEU B 1 298 ? 2.186 -28.125 3.984 1 98 298 LEU B CA 1
ATOM 4795 C C . LEU B 1 298 ? 1.906 -27.078 5.047 1 98 298 LEU B C 1
ATOM 4797 O O . LEU B 1 298 ? 2.203 -27.281 6.227 1 98 298 LEU B O 1
ATOM 4801 N N . VAL B 1 299 ? 1.358 -25.953 4.684 1 96.75 299 VAL B N 1
ATOM 4802 C CA . VAL B 1 299 ? 1.063 -24.844 5.602 1 96.75 299 VAL B CA 1
ATOM 4803 C C . VAL B 1 299 ? -0.417 -24.875 5.973 1 96.75 299 VAL B C 1
ATOM 4805 O O . VAL B 1 299 ? -0.767 -24.891 7.152 1 96.75 299 VAL B O 1
ATOM 4808 N N . PHE B 1 300 ? -1.312 -24.797 4.934 1 94.94 300 PHE B N 1
ATOM 4809 C CA . PHE B 1 300 ? -2.752 -24.922 5.141 1 94.94 300 PHE B CA 1
ATOM 4810 C C . PHE B 1 300 ? -3.453 -25.312 3.848 1 94.94 300 PHE B C 1
ATOM 4812 O O . PHE B 1 300 ? -2.809 -25.484 2.811 1 94.94 300 PHE B O 1
ATOM 4819 N N . GLU B 1 301 ? -4.773 -25.531 3.986 1 96.88 301 GLU B N 1
ATOM 4820 C CA . GLU B 1 301 ? -5.59 -25.922 2.842 1 96.88 301 GLU B CA 1
ATOM 4821 C C . GLU B 1 301 ? -6.816 -25.031 2.707 1 96.88 301 GLU B C 1
ATOM 4823 O O . GLU B 1 301 ? -7.285 -24.469 3.693 1 96.88 301 GLU B O 1
ATOM 4828 N N . THR B 1 302 ? -7.219 -24.844 1.491 1 97.31 302 THR B N 1
ATOM 4829 C CA . THR B 1 302 ? -8.453 -24.141 1.192 1 97.31 302 THR B CA 1
ATOM 4830 C C . THR B 1 302 ? -9.352 -24.969 0.277 1 97.31 302 THR B C 1
ATOM 4832 O O . THR B 1 302 ? -8.898 -25.953 -0.32 1 97.31 302 THR B O 1
ATOM 4835 N N . ALA B 1 303 ? -10.633 -24.625 0.288 1 97.44 303 ALA B N 1
ATOM 4836 C CA . ALA B 1 303 ? -11.602 -25.219 -0.628 1 97.44 303 ALA B CA 1
ATOM 4837 C C . ALA B 1 303 ? -11.938 -24.266 -1.772 1 97.44 303 ALA B C 1
ATOM 4839 O O . ALA B 1 303 ? -12.438 -23.172 -1.544 1 97.44 303 ALA B O 1
ATOM 4840 N N . ARG B 1 304 ? -11.648 -24.656 -2.969 1 97.81 304 ARG B N 1
ATOM 4841 C CA . ARG B 1 304 ? -12.109 -23.969 -4.16 1 97.81 304 ARG B CA 1
ATOM 4842 C C . ARG B 1 304 ? -13.586 -24.25 -4.422 1 97.81 304 ARG B C 1
ATOM 4844 O O . ARG B 1 304 ? -14.016 -25.406 -4.422 1 97.81 304 ARG B O 1
ATOM 4851 N N . MET B 1 305 ? -14.344 -23.172 -4.598 1 97.19 305 MET B N 1
ATOM 4852 C CA . MET B 1 305 ? -15.789 -23.297 -4.777 1 97.19 305 MET B CA 1
ATOM 4853 C C . MET B 1 305 ? -16.266 -22.391 -5.91 1 97.19 305 MET B C 1
ATOM 4855 O O . MET B 1 305 ? -15.641 -21.391 -6.219 1 97.19 305 MET B O 1
ATOM 4859 N N . PHE B 1 306 ? -17.406 -22.797 -6.551 1 97 306 PHE B N 1
ATOM 4860 C CA . PHE B 1 306 ? -18.016 -22.031 -7.629 1 97 306 PHE B CA 1
ATOM 4861 C C . PHE B 1 306 ? -19.531 -22.047 -7.512 1 97 306 PHE B C 1
ATOM 4863 O O . PHE B 1 306 ? -20.109 -22.984 -6.945 1 97 306 PHE B O 1
ATOM 4870 N N . THR B 1 307 ? -20.156 -21.031 -8.125 1 95 307 THR B N 1
ATOM 4871 C CA . THR B 1 307 ? -21.609 -21 -8.164 1 95 307 THR B CA 1
ATOM 4872 C C . THR B 1 307 ? -22.125 -21.812 -9.352 1 95 307 THR B C 1
ATOM 4874 O O . THR B 1 307 ? -23.25 -22.344 -9.312 1 95 307 THR B O 1
ATOM 4877 N N . LYS B 1 308 ? -21.375 -21.812 -10.438 1 94.12 308 LYS B N 1
ATOM 4878 C CA . LYS B 1 308 ? -21.828 -22.453 -11.664 1 94.12 308 LYS B CA 1
ATOM 4879 C C . LYS B 1 308 ? -20.781 -23.391 -12.227 1 94.12 308 LYS B C 1
ATOM 4881 O O . LYS B 1 308 ? -20.516 -23.391 -13.43 1 94.12 308 LYS B O 1
ATOM 4886 N N . GLY B 1 309 ? -20.031 -24.062 -11.344 1 91 309 GLY B N 1
ATOM 4887 C CA . GLY B 1 309 ? -19.016 -25 -11.773 1 91 309 GLY B CA 1
ATOM 4888 C C . GLY B 1 309 ? -17.703 -24.328 -12.141 1 91 309 GLY B C 1
ATOM 4889 O O . GLY B 1 309 ? -17.625 -23.094 -12.18 1 91 309 GLY B O 1
ATOM 4890 N N . SER B 1 310 ? -16.656 -25.062 -12.469 1 86.12 310 SER B N 1
ATOM 4891 C CA . SER B 1 310 ? -15.289 -24.578 -12.578 1 86.12 310 SER B CA 1
ATOM 4892 C C . SER B 1 310 ? -15.07 -23.828 -13.891 1 86.12 310 SER B C 1
ATOM 4894 O O . SER B 1 310 ? -14.031 -23.188 -14.078 1 86.12 310 SER B O 1
ATOM 4896 N N . GLY B 1 311 ? -16.047 -23.594 -14.664 1 78.88 311 GLY B N 1
ATOM 4897 C CA . GLY B 1 311 ? -16.062 -22.672 -15.789 1 78.88 311 GLY B CA 1
ATOM 4898 C C . GLY B 1 311 ? -14.922 -22.891 -16.766 1 78.88 311 GLY B C 1
ATOM 4899 O O . GLY B 1 311 ? -14.359 -21.938 -17.297 1 78.88 311 GLY B O 1
ATOM 4900 N N . GLY B 1 312 ? -14.266 -24 -16.906 1 88.56 312 GLY B N 1
ATOM 4901 C CA . GLY B 1 312 ? -13.242 -24.281 -17.906 1 88.56 312 GLY B CA 1
ATOM 4902 C C . GLY B 1 312 ? -11.836 -24.328 -17.312 1 88.56 312 GLY B C 1
ATOM 4903 O O . GLY B 1 312 ? -10.859 -24.453 -18.047 1 88.56 312 GLY B O 1
ATOM 4904 N N . VAL B 1 313 ? -11.734 -24.156 -16.078 1 95.25 313 VAL B N 1
ATOM 4905 C CA . VAL B 1 313 ? -10.43 -24.234 -15.445 1 95.25 313 VAL B CA 1
ATOM 4906 C C . VAL B 1 313 ? -9.828 -25.625 -15.648 1 95.25 313 VAL B C 1
ATOM 4908 O O . VAL B 1 313 ? -10.5 -26.625 -15.414 1 95.25 313 VAL B O 1
ATOM 4911 N N . LYS B 1 314 ? -8.656 -25.656 -16.141 1 97 314 LYS B N 1
ATOM 4912 C CA . LYS B 1 314 ? -7.965 -26.938 -16.344 1 97 314 LYS B CA 1
ATOM 4913 C C . LYS B 1 314 ? -7.031 -27.234 -15.172 1 97 314 LYS B C 1
ATOM 4915 O O . LYS B 1 314 ? -5.82 -27.047 -15.273 1 97 314 LYS B O 1
ATOM 4920 N N . CYS B 1 315 ? -7.543 -27.781 -14.227 1 95.56 315 CYS B N 1
ATOM 4921 C CA . CYS B 1 315 ? -6.836 -28.062 -12.984 1 95.56 315 CYS B CA 1
ATOM 4922 C C . CYS B 1 315 ? -5.613 -28.938 -13.242 1 95.56 315 CYS B C 1
ATOM 4924 O O . CYS B 1 315 ? -4.586 -28.781 -12.57 1 95.56 315 CYS B O 1
ATOM 4926 N N . SER B 1 316 ? -5.715 -29.812 -14.219 1 96.56 316 SER B N 1
ATOM 4927 C CA . SER B 1 316 ? -4.641 -30.75 -14.523 1 96.56 316 SER B CA 1
ATOM 4928 C C . SER B 1 316 ? -3.416 -30.047 -15.086 1 96.56 316 SER B C 1
ATOM 4930 O O . SER B 1 316 ? -2.332 -30.625 -15.156 1 96.56 316 SER B O 1
ATOM 4932 N N . MET B 1 317 ? -3.6 -28.781 -15.43 1 98.31 317 MET B N 1
ATOM 4933 C CA . MET B 1 317 ? -2.49 -28.016 -16 1 98.31 317 MET B CA 1
ATOM 4934 C C . MET B 1 317 ? -1.982 -26.969 -15.023 1 98.31 317 MET B C 1
ATOM 4936 O O . MET B 1 317 ? -1.114 -26.172 -15.367 1 98.31 317 MET B O 1
ATOM 4940 N N . ILE B 1 318 ? -2.502 -26.969 -13.789 1 98.81 318 ILE B N 1
ATOM 4941 C CA . ILE B 1 318 ? -2.096 -26 -12.781 1 98.81 318 ILE B CA 1
ATOM 4942 C C . ILE B 1 318 ? -1.122 -26.656 -11.805 1 98.81 318 ILE B C 1
ATOM 4944 O O . ILE B 1 318 ? -1.512 -27.516 -11.008 1 98.81 318 ILE B O 1
ATOM 4948 N N . TYR B 1 319 ? 0.095 -26.25 -11.883 1 98.5 319 TYR B N 1
ATOM 4949 C CA . TYR B 1 319 ? 1.122 -26.75 -10.977 1 98.5 319 TYR B CA 1
ATOM 4950 C C . TYR B 1 319 ? 1.385 -25.766 -9.844 1 98.5 319 TYR B C 1
ATOM 4952 O O . TYR B 1 319 ? 2.016 -26.109 -8.844 1 98.5 319 TYR B O 1
ATOM 4960 N N . GLY B 1 320 ? 0.967 -24.562 -9.93 1 98.75 320 GLY B N 1
ATOM 4961 C CA . GLY B 1 320 ? 0.887 -23.469 -8.969 1 98.75 320 GLY B CA 1
ATOM 4962 C C . GLY B 1 320 ? -0.19 -22.453 -9.305 1 98.75 320 GLY B C 1
ATOM 4963 O O . GLY B 1 320 ? -0.216 -21.906 -10.414 1 98.75 320 GLY B O 1
ATOM 4964 N N . LEU B 1 321 ? -1.079 -22.234 -8.398 1 98.62 321 LEU B N 1
ATOM 4965 C CA . LEU B 1 321 ? -2.145 -21.266 -8.609 1 98.62 321 LEU B CA 1
ATOM 4966 C C . LEU B 1 321 ? -1.58 -19.844 -8.68 1 98.62 321 LEU B C 1
ATOM 4968 O O . LEU B 1 321 ? -0.536 -19.562 -8.094 1 98.62 321 LEU B O 1
ATOM 4972 N N . THR B 1 322 ? -2.281 -18.969 -9.422 1 98.38 322 THR B N 1
ATOM 4973 C CA . THR B 1 322 ? -1.877 -17.578 -9.516 1 98.38 322 THR B CA 1
ATOM 4974 C C . THR B 1 322 ? -1.905 -16.906 -8.141 1 98.38 322 THR B C 1
ATOM 4976 O O . THR B 1 322 ? -0.898 -16.359 -7.691 1 98.38 322 THR B O 1
ATOM 4979 N N . THR B 1 323 ? -2.955 -16.906 -7.473 1 97.75 323 THR B N 1
ATOM 4980 C CA . THR B 1 323 ? -3.209 -16.469 -6.102 1 97.75 323 THR B CA 1
ATOM 4981 C C . THR B 1 323 ? -4.566 -16.969 -5.621 1 97.75 323 THR B C 1
ATOM 4983 O O . THR B 1 323 ? -5.504 -17.094 -6.41 1 97.75 323 THR B O 1
ATOM 4986 N N . LEU B 1 324 ? -4.703 -17.234 -4.387 1 97.62 324 LEU B N 1
ATOM 4987 C CA . LEU B 1 324 ? -5.945 -17.766 -3.826 1 97.62 324 LEU B CA 1
ATOM 4988 C C . LEU B 1 324 ? -7.023 -16.672 -3.801 1 97.62 324 LEU B C 1
ATOM 4990 O O . LEU B 1 324 ? -8.211 -16.984 -3.717 1 97.62 324 LEU B O 1
ATOM 4994 N N . GLU B 1 325 ? -6.66 -15.438 -3.908 1 97.31 325 GLU B N 1
ATOM 4995 C CA . GLU B 1 325 ? -7.59 -14.336 -3.705 1 97.31 325 GLU B CA 1
ATOM 4996 C C . GLU B 1 325 ? -8.227 -13.898 -5.023 1 97.31 325 GLU B C 1
ATOM 4998 O O . GLU B 1 325 ? -9.234 -13.188 -5.027 1 97.31 325 GLU B O 1
ATOM 5003 N N . LEU B 1 326 ? -7.621 -14.266 -6.141 1 97.06 326 LEU B N 1
ATOM 5004 C CA . LEU B 1 326 ? -8.133 -13.789 -7.418 1 97.06 326 LEU B CA 1
ATOM 5005 C C . LEU B 1 326 ? -8.375 -14.945 -8.375 1 97.06 326 LEU B C 1
ATOM 5007 O O . LEU B 1 326 ? -8.875 -14.75 -9.484 1 97.06 326 LEU B O 1
ATOM 5011 N N . GLY B 1 327 ? -8.047 -16.125 -7.934 1 94.25 327 GLY B N 1
ATOM 5012 C CA . GLY B 1 327 ? -8.258 -17.297 -8.758 1 94.25 327 GLY B CA 1
ATOM 5013 C C . GLY B 1 327 ? -6.996 -17.766 -9.461 1 94.25 327 GLY B C 1
ATOM 5014 O O . GLY B 1 327 ? -7.039 -18.703 -10.258 1 94.25 327 GLY B O 1
#

Nearest PDB structures (foldseek):
  7wx7-assembly1_A  TM=5.882E-01  e=7.821E-13  Legionella pneumophila
  7wx5-assembly1_A  TM=5.430E-01  e=6.528E-13  Legionella pneumophila
  6wqb-assembly1_A  TM=5.299E-01  e=1.057E-12  Legionella hackeliae
  6wqc-assembly1_A  TM=5.106E-01  e=1.192E-12  Legionella hackeliae
  4pv6-assembly8_N  TM=8.078E-01  e=2.493E-05  Thermoplasma volcanium GSS1